Protein 4LRQ (pdb70)

Secondary structure (DSSP, 8-state):
-EEEEEESSSSSHHHHHHHHHHHHHHHTT---EEEEEESS-TTTTPPPPHHHHHHHHTTT---TT----B--HHHHHH-SEEEESSHHHHHHHHHHS-GGGGGGEEEGGGGS-SS-SSPPP-TTS-HHHHHHHHHHHHHHHHHHHHH-/-EEEEEEESSSSSHHHHHHHHHHHHHHHHT--EEEEEEESS-TTTTPPPPHHHHHHHHHTT---TT----B--THHHHH-SEEEESSHHHHHHHHHHS-GGGGGGEEEGGGGS--S-SSPPP-TTS-HHHHHHHHHHHHHHHHHHHHHH-/-EEEEEEESSSSSHHHHHHHHHHHHHHHTT--EEEEEEESS-TTTTPPPPHHHHHHHHTTT---TT----B--TTHHHH-SEEEESSHHHHHHHHHHS-GGGGGGEEEGGGGSS-S--S----TTS-HHHHHHHHHHHHHHHHHHHH--/-EEEEEEESSSSSHHHHHHHHHHHHHHHHT--EEEEEEESS-TTTTPPPPHHHHHHHHHTT---TT----B--TTHHHH-SEEEESSHHHHHHHHHHS-GGGGGGEEEGGGGS--S--S----TTS-HHHHHHHHHHHHHHHHHHHH-

Foldseek 3Di:
DEEEEEEAFQAAQRLLLQQLLVVVCVVVVPPYHYAYAHQDCPQPFAQHDPLLQVLSVVVPTDSPPGGYHHDDQVPLVPGQAYAYQDDVRQVSCCVSHDPVRNVRYDHLCVLAPDPDRHQDDCVVHDSVSSNSSNVSSNRSSVSVSVVD/DAEEEEEEAFQAAQRLLLQQLLVVVCVVVVPPYHYAYAHQDCPQAFAFHDPLLQVLSVVVPTDSPPRGYHHDDQVCLVPHQAYAYQDDVRLVSCCVRHDPVSNVRYDHLCVLAPDPDRHQDDCVVHDNVSSVSSNVSSNRSSVSVSVVVD/DFEEEEEEAWQAAQRLLLQQLLVVLCVVVVPDYHYYYAHQDCPQAFAFHDPLLQVLSVVVPTHRPPRGYHHDDQVVLVPGQAYAYQADVRLVSCCVSHDPVRNVRYDHLLVLAPDPDRHQDDCVVHDSVSSNSSNVSSNRSSNSVRVVD/DFEEEEEEAFQAAQRLLLQQLLVVLCVVVVPDYDYAYAHQDCPQAFAFHDPLLQVLSVVVPTHRPPGGYHHDDQVCLVPGQAYAYQADVRLVSCCVRHDPVSNVRYAHLLVLAPDPDRHQDDCPPHDNVSSNSSNVSSNRSSNSNSVD

InterPro domains:
  IPR017867 Protein-tyrosine phosphatase, low molecular weight [PR00719] (4-21)
  IPR017867 Protein-tyrosine phosphatase, low molecular weight [PR00719] (45-61)
  IPR017867 Protein-tyrosine phosphatase, low molecular weight [PR00719] (79-94)
  IPR017867 Protein-tyrosine phosphatase, low molecular weight [PR00719] (120-135)
  IPR023485 Phosphotyrosine protein phosphatase I [PF01451] (3-154)
  IPR023485 Phosphotyrosine protein phosphatase I [SM00226] (2-148)
  IPR036196 Phosphotyrosine protein phosphatase I superfamily [SSF52788] (1-149)
  IPR050438 Low Molecular Weight Phosphotyrosine Protein Phosphatase [PTHR11717] (2-152)

Nearest PDB structures (foldseek):
  4lrq-assembly2_D  TM=1.006E+00  e=2.539E-32  Vibrio cholerae O395
  5z3m-assembly1_A  TM=9.510E-01  e=6.651E-17  Vibrio cholerae O395
  4etm-assembly1_B  TM=9.421E-01  e=7.834E-16  Bacillus subtilis
  7cuy-assembly2_B  TM=9.510E-01  e=9.518E-16  Drosophila melanogaster
  4egs-assembly3_B  TM=9.360E-01  e=6.269E-13  Caldanaerobacter subterraneus subsp. tengcongensis MB4

CATH classification: 3.40.50.2300

Radius of gyration: 27.29 Å; Cα contacts (8 Å, |Δi|>4): 1206; chains: 4; bounding box: 51×80×67 Å

Structure (mmCIF, N/CA/C/O backbone):
data_4LRQ
#
_entry.id   4LRQ
#
_cell.length_a   87.470
_cell.length_b   87.470
_cell.length_c   73.850
_cell.angle_alpha   90.00
_cell.angle_beta   90.00
_cell.angle_gamma   120.00
#
_symmetry.space_group_name_H-M   'P 31'
#
loop_
_entity.id
_entity.type
_entity.pdbx_description
1 polymer 'Phosphotyrosine protein phosphatase'
2 non-polymer '3[N-MORPHOLINO]PROPANE SULFONIC ACID'
3 non-polymer 'SULFATE ION'
4 water water
#
loop_
_atom_site.group_PDB
_atom_site.id
_atom_site.type_symbol
_atom_site.label_atom_id
_atom_site.label_alt_id
_atom_site.label_comp_id
_atom_site.label_asym_id
_atom_site.label_entity_id
_atom_site.label_seq_id
_atom_site.pdbx_PDB_ins_code
_atom_site.Cartn_x
_atom_site.Cartn_y
_atom_site.Cartn_z
_atom_site.occupancy
_atom_site.B_iso_or_equiv
_atom_site.auth_seq_id
_atom_site.auth_comp_id
_atom_site.auth_asym_id
_atom_site.auth_atom_id
_atom_site.pdbx_PDB_model_num
ATOM 1 N N . GLN A 1 2 ? -17.084 -15.763 -33.600 1.00 12.36 2 GLN A N 1
ATOM 2 C CA . GLN A 1 2 ? -16.390 -16.922 -32.964 1.00 12.00 2 GLN A CA 1
ATOM 3 C C . GLN A 1 2 ? -16.541 -16.871 -31.449 1.00 8.44 2 GLN A C 1
ATOM 4 O O . GLN A 1 2 ? -16.552 -15.792 -30.854 1.00 8.26 2 GLN A O 1
ATOM 10 N N . LYS A 1 3 ? -16.667 -18.043 -30.835 0.84 5.51 3 LYS A N 1
ATOM 11 C CA . LYS A 1 3 ? -16.911 -18.133 -29.399 0.84 4.65 3 LYS A CA 1
ATOM 12 C C . LYS A 1 3 ? -16.000 -19.172 -28.758 0.84 4.69 3 LYS A C 1
ATOM 13 O O . LYS A 1 3 ? -15.824 -20.272 -29.284 0.84 4.27 3 LYS A O 1
ATOM 19 N N . VAL A 1 4 ? -15.420 -18.804 -27.620 1.00 5.29 4 VAL A N 1
ATOM 20 C CA . VAL A 1 4 ? -14.472 -19.653 -26.911 1.00 5.78 4 VAL A CA 1
ATOM 21 C C . VAL A 1 4 ? -14.967 -19.895 -25.489 1.00 5.32 4 VAL A C 1
ATOM 22 O O . VAL A 1 4 ? -15.291 -18.947 -24.776 1.00 5.59 4 VAL A O 1
ATOM 26 N N . LEU A 1 5 ? -15.023 -21.161 -25.081 1.00 4.55 5 LEU A N 1
ATOM 27 C CA . LEU A 1 5 ? -15.386 -21.523 -23.711 1.00 5.22 5 LEU A CA 1
ATOM 28 C C . LEU A 1 5 ? -14.201 -22.203 -23.039 1.00 5.37 5 LEU A C 1
ATOM 29 O O . LEU A 1 5 ? -13.646 -23.155 -23.583 1.00 5.60 5 LEU A O 1
ATOM 34 N N . VAL A 1 6 ? -13.817 -21.720 -21.860 1.00 5.16 6 VAL A N 1
ATOM 35 C CA . VAL A 1 6 ? -12.773 -22.376 -21.076 1.00 5.52 6 VAL A CA 1
ATOM 36 C C . VAL A 1 6 ? -13.418 -23.138 -19.918 1.00 6.18 6 VAL A C 1
ATOM 37 O O . VAL A 1 6 ? -14.301 -22.615 -19.237 1.00 6.03 6 VAL A O 1
ATOM 41 N N . VAL A 1 7 ? -12.974 -24.377 -19.713 1.00 5.71 7 VAL A N 1
ATOM 42 C CA . VAL A 1 7 ? -13.555 -25.265 -18.707 1.00 5.56 7 VAL A CA 1
ATOM 43 C C . VAL A 1 7 ? -12.501 -25.745 -17.717 1.00 5.57 7 VAL A C 1
ATOM 44 O O . VAL A 1 7 ? -11.487 -26.315 -18.112 1.00 5.83 7 VAL A O 1
ATOM 48 N N . CYS A 1 8 ? -12.744 -25.510 -16.433 1.00 5.18 8 CYS A N 1
ATOM 49 C CA . CYS A 1 8 ? -11.983 -26.176 -15.377 1.00 5.29 8 CYS A CA 1
ATOM 50 C C . CYS A 1 8 ? -12.969 -26.974 -14.520 1.00 5.08 8 CYS A C 1
ATOM 51 O O . CYS A 1 8 ? -14.069 -27.278 -14.982 1.00 5.02 8 CYS A O 1
ATOM 54 N N . MET A 1 9 ? -12.591 -27.345 -13.300 1.00 5.14 9 MET A N 1
ATOM 55 C CA . MET A 1 9 ? -13.471 -28.183 -12.489 1.00 6.34 9 MET A CA 1
ATOM 56 C C . MET A 1 9 ? -14.583 -27.359 -11.842 1.00 6.33 9 MET A C 1
ATOM 57 O O . MET A 1 9 ? -15.766 -27.610 -12.077 1.00 6.13 9 MET A O 1
ATOM 62 N N . GLY A 1 10 ? -14.195 -26.369 -11.044 1.00 5.50 10 GLY A N 1
ATOM 63 C CA . GLY A 1 10 ? -15.146 -25.606 -10.242 1.00 5.56 10 GLY A CA 1
ATOM 64 C C . GLY A 1 10 ? -15.594 -24.287 -10.845 1.00 5.79 10 GLY A C 1
ATOM 65 O O . GLY A 1 10 ? -16.561 -23.688 -10.373 1.00 6.18 10 GLY A O 1
ATOM 66 N N . ASN A 1 11 ? -14.895 -23.836 -11.886 1.00 5.27 11 ASN A N 1
ATOM 67 C CA . ASN A 1 11 ? -15.166 -22.541 -12.517 1.00 5.73 11 ASN A CA 1
ATOM 68 C C . ASN A 1 11 ? -15.059 -21.379 -11.522 1.00 5.95 11 ASN A C 1
ATOM 69 O O . ASN A 1 11 ? -15.836 -20.424 -11.581 1.00 5.58 11 ASN A O 1
ATOM 74 N N . ILE A 1 12 ? -14.097 -21.472 -10.605 1.00 6.07 12 ILE A N 1
ATOM 75 C CA . ILE A 1 12 ? -13.827 -20.377 -9.662 1.00 6.12 12 ILE A CA 1
ATOM 76 C C . ILE A 1 12 ? -12.374 -19.900 -9.653 1.00 6.05 12 ILE A C 1
ATOM 77 O O . ILE A 1 12 ? -12.114 -18.754 -9.290 1.00 6.38 12 ILE A O 1
ATOM 82 N N . CYS A 1 13 ? -11.432 -20.758 -10.042 1.00 6.22 13 CYS A N 1
ATOM 83 C CA . CYS A 1 13 ? -10.021 -20.366 -10.068 1.00 6.64 13 CYS A CA 1
ATOM 84 C C . CYS A 1 13 ? -9.435 -20.310 -11.473 1.00 5.12 13 CYS A C 1
ATOM 85 O O . CYS A 1 13 ? -9.025 -19.244 -11.937 1.00 4.68 13 CYS A O 1
ATOM 88 N N . ARG A 1 14 ? -9.386 -21.453 -12.147 1.00 4.05 14 ARG A N 1
ATOM 89 C CA . ARG A 1 14 ? -8.640 -21.551 -13.403 1.00 4.22 14 ARG A CA 1
ATOM 90 C C . ARG A 1 14 ? -9.373 -20.968 -14.618 1.00 4.45 14 ARG A C 1
ATOM 91 O O . ARG A 1 14 ? -8.855 -20.054 -15.263 1.00 4.80 14 ARG A O 1
ATOM 99 N N . SER A 1 15 ? -10.564 -21.472 -14.931 1.00 4.23 15 SER A N 1
ATOM 100 C CA . SER A 1 15 ? -11.276 -20.992 -16.125 1.00 4.74 15 SER A CA 1
ATOM 101 C C . SER A 1 15 ? -11.747 -19.527 -16.049 1.00 5.72 15 SER A C 1
ATOM 102 O O . SER A 1 15 ? -11.759 -18.847 -17.074 1.00 5.48 15 SER A O 1
ATOM 105 N N . PRO A 1 16 ? -12.125 -19.029 -14.851 1.00 5.64 16 PRO A N 1
ATOM 106 C CA . PRO A 1 16 ? -12.448 -17.595 -14.789 1.00 4.97 16 PRO A CA 1
ATOM 107 C C . PRO A 1 16 ? -11.250 -16.694 -15.085 1.00 5.60 16 PRO A C 1
ATOM 108 O O . PRO A 1 16 ? -11.409 -15.643 -15.706 1.00 4.96 16 PRO A O 1
ATOM 112 N N . THR A 1 17 ? -10.070 -17.110 -14.634 1.00 4.66 17 THR A N 1
ATOM 113 C CA . THR A 1 17 ? -8.837 -16.381 -14.905 1.00 4.05 17 THR A CA 1
ATOM 114 C C . THR A 1 17 ? -8.543 -16.403 -16.398 1.00 4.45 17 THR A C 1
ATOM 115 O O . THR A 1 17 ? -8.204 -15.375 -16.982 1.00 5.05 17 THR A O 1
ATOM 119 N N . ALA A 1 18 ? -8.673 -17.578 -17.007 1.00 4.52 18 ALA A N 1
ATOM 120 C CA . ALA A 1 18 ? -8.497 -17.717 -18.451 1.00 4.33 18 ALA A CA 1
ATOM 121 C C . ALA A 1 18 ? -9.465 -16.836 -19.238 1.00 4.75 18 ALA A C 1
ATOM 122 O O . ALA A 1 18 ? -9.074 -16.219 -20.229 1.00 5.14 18 ALA A O 1
ATOM 124 N N . GLU A 1 19 ? -10.721 -16.783 -18.794 1.00 5.08 19 GLU A N 1
ATOM 125 C CA . GLU A 1 19 ? -11.748 -15.977 -19.458 1.00 5.79 19 GLU A CA 1
ATOM 126 C C . GLU A 1 19 ? -11.444 -14.487 -19.344 1.00 6.11 19 GLU A C 1
ATOM 127 O O . GLU A 1 19 ? -11.612 -13.738 -20.307 1.00 6.54 19 GLU A O 1
ATOM 133 N N . ALA A 1 20 ? -11.015 -14.062 -18.159 1.00 5.85 20 ALA A N 1
ATOM 134 C CA . ALA A 1 20 ? -10.675 -12.661 -17.928 1.00 6.03 20 ALA A CA 1
ATOM 135 C C . ALA A 1 20 ? -9.508 -12.230 -18.814 1.00 4.77 20 ALA A C 1
ATOM 136 O O . ALA A 1 20 ? -9.555 -11.169 -19.439 1.00 5.09 20 ALA A O 1
ATOM 138 N N . VAL A 1 21 ? -8.471 -13.061 -18.875 1.00 4.81 21 VAL A N 1
ATOM 139 C CA . VAL A 1 21 ? -7.286 -12.754 -19.679 1.00 5.30 21 VAL A CA 1
ATOM 140 C C . VAL A 1 21 ? -7.606 -12.756 -21.175 1.00 5.97 21 VAL A C 1
ATOM 141 O O . VAL A 1 21 ? -7.166 -11.866 -21.905 1.00 6.66 21 VAL A O 1
ATOM 145 N N . LEU A 1 22 ? -8.366 -13.752 -21.627 1.00 5.75 22 LEU A N 1
ATOM 146 C CA . LEU A 1 22 ? -8.754 -13.832 -23.036 1.00 5.60 22 LEU A CA 1
ATOM 147 C C . LEU A 1 22 ? -9.597 -12.631 -23.447 1.00 6.38 22 LEU A C 1
ATOM 148 O O . LEU A 1 22 ? -9.395 -12.068 -24.523 1.00 6.53 22 LEU A O 1
ATOM 153 N N . ARG A 1 23 ? -10.533 -12.237 -22.587 1.00 6.26 23 ARG A N 1
ATOM 154 C CA . ARG A 1 23 ? -11.369 -11.071 -22.858 1.00 7.78 23 ARG A CA 1
ATOM 155 C C . ARG A 1 23 ? -10.518 -9.817 -23.013 1.00 8.48 23 ARG A C 1
ATOM 156 O O . ARG A 1 23 ? -10.652 -9.085 -23.993 1.00 8.79 23 ARG A O 1
ATOM 164 N N . ALA A 1 24 ? -9.641 -9.576 -22.045 1.00 8.06 24 ALA A N 1
ATOM 165 C CA . ALA A 1 24 ? -8.793 -8.384 -22.067 1.00 8.95 24 ALA A CA 1
ATOM 166 C C . ALA A 1 24 ? -7.837 -8.383 -23.260 1.00 8.46 24 ALA A C 1
ATOM 167 O O . ALA A 1 24 ? -7.688 -7.364 -23.937 1.00 8.80 24 ALA A O 1
ATOM 169 N N . LYS A 1 25 ? -7.195 -9.519 -23.518 1.00 7.25 25 LYS A N 1
ATOM 170 C CA . LYS A 1 25 ? -6.256 -9.615 -24.637 1.00 7.40 25 LYS A CA 1
ATOM 171 C C . LYS A 1 25 ? -6.963 -9.564 -25.994 1.00 7.80 25 LYS A C 1
ATOM 172 O O . LYS A 1 25 ? -6.432 -8.986 -26.940 1.00 8.36 25 LYS A O 1
ATOM 178 N N . ALA A 1 26 ? -8.156 -10.147 -26.088 1.00 7.56 26 ALA A N 1
ATOM 179 C CA . ALA A 1 26 ? -8.940 -10.060 -27.325 1.00 7.99 26 ALA A CA 1
ATOM 180 C C . ALA A 1 26 ? -9.244 -8.604 -27.666 1.00 9.19 26 ALA A C 1
ATOM 181 O O . ALA A 1 26 ? -9.155 -8.200 -28.826 1.00 9.78 26 ALA A O 1
ATOM 183 N N . ALA A 1 27 ? -9.603 -7.826 -26.649 1.00 8.75 27 ALA A N 1
ATOM 184 C CA . ALA A 1 27 ? -9.895 -6.402 -26.825 1.00 9.63 27 ALA A CA 1
ATOM 185 C C . ALA A 1 27 ? -8.663 -5.612 -27.268 1.00 9.34 27 ALA A C 1
ATOM 186 O O . ALA A 1 27 ? -8.748 -4.787 -28.178 1.00 10.00 27 ALA A O 1
ATOM 188 N N . GLN A 1 28 ? -7.528 -5.861 -26.619 1.00 9.12 28 GLN A N 1
ATOM 189 C CA . GLN A 1 28 ? -6.260 -5.221 -26.993 1.00 10.80 28 GLN A CA 1
ATOM 190 C C . GLN A 1 28 ? -5.852 -5.563 -28.425 1.00 10.31 28 GLN A C 1
ATOM 191 O O . GLN A 1 28 ? -5.457 -4.687 -29.198 1.00 10.29 28 GLN A O 1
ATOM 197 N N . LEU A 1 29 ? -5.942 -6.847 -28.759 1.00 10.77 29 LEU A N 1
ATOM 198 C CA . LEU A 1 29 ? -5.512 -7.353 -30.063 1.00 12.57 29 LEU A CA 1
ATOM 199 C C . LEU A 1 29 ? -6.586 -7.205 -31.144 1.00 13.69 29 LEU A C 1
ATOM 200 O O . LEU A 1 29 ? -6.365 -7.590 -32.294 1.00 14.15 29 LEU A O 1
ATOM 205 N N . LYS A 1 30 ? -7.742 -6.659 -30.767 1.00 14.15 30 LYS A N 1
ATOM 206 C CA . LYS A 1 30 ? -8.835 -6.387 -31.700 1.00 14.93 30 LYS A CA 1
ATOM 207 C C . LYS A 1 30 ? -9.336 -7.650 -32.397 1.00 16.75 30 LYS A C 1
ATOM 208 O O . LYS A 1 30 ? -9.602 -7.646 -33.600 1.00 17.12 30 LYS A O 1
ATOM 214 N N . VAL A 1 31 ? -9.465 -8.724 -31.624 1.00 17.33 31 VAL A N 1
ATOM 215 C CA . VAL A 1 31 ? -10.026 -9.977 -32.114 1.00 17.43 31 VAL A CA 1
ATOM 216 C C . VAL A 1 31 ? -11.473 -10.070 -31.654 1.00 16.43 31 VAL A C 1
ATOM 217 O O . VAL A 1 31 ? -11.745 -10.081 -30.453 1.00 15.85 31 VAL A O 1
ATOM 221 N N . ASP A 1 32 ? -12.398 -10.140 -32.606 1.00 18.79 32 ASP A N 1
ATOM 222 C CA . ASP A 1 32 ? -13.820 -10.201 -32.281 1.00 20.41 32 ASP A CA 1
ATOM 223 C C . ASP A 1 32 ? -14.229 -11.618 -31.903 1.00 17.92 32 ASP A C 1
ATOM 224 O O . ASP A 1 32 ? -14.625 -12.419 -32.751 1.00 19.08 32 ASP A O 1
ATOM 229 N N . VAL A 1 33 ? -14.118 -11.909 -30.612 1.00 14.59 33 VAL A N 1
ATOM 230 C CA . VAL A 1 33 ? -14.446 -13.217 -30.069 1.00 13.55 33 VAL A CA 1
ATOM 231 C C . VAL A 1 33 ? -15.228 -13.033 -28.772 1.00 12.78 33 VAL A C 1
ATOM 232 O O . VAL A 1 33 ? -14.976 -12.097 -28.011 1.00 13.32 33 VAL A O 1
ATOM 236 N N . GLU A 1 34 ? -16.194 -13.915 -28.546 1.00 11.15 34 GLU A N 1
ATOM 237 C CA . GLU A 1 34 ? -16.922 -13.968 -27.286 1.00 10.82 34 GLU A CA 1
ATOM 238 C C . GLU A 1 34 ? -16.256 -15.035 -26.426 1.00 9.65 34 GLU A C 1
ATOM 239 O O . GLU A 1 34 ? -15.961 -16.126 -26.911 1.00 9.51 34 GLU A O 1
ATOM 245 N N . VAL A 1 35 ? -16.005 -14.716 -25.160 1.00 7.95 35 VAL A N 1
ATOM 246 C CA . VAL A 1 35 ? -15.385 -15.672 -24.240 1.00 7.09 35 VAL A CA 1
ATOM 247 C C . VAL A 1 35 ? -16.299 -15.922 -23.044 1.00 4.48 35 VAL A C 1
ATOM 248 O O . VAL A 1 35 ? -17.064 -15.050 -22.636 1.00 5.36 35 VAL A O 1
ATOM 252 N N . ASP A 1 36 ? -16.221 -17.132 -22.504 1.00 4.98 36 ASP A N 1
ATOM 253 C CA . ASP A 1 36 ? -17.055 -17.552 -21.389 1.00 5.41 36 ASP A CA 1
ATOM 254 C C . ASP A 1 36 ? -16.310 -18.672 -20.676 1.00 5.52 36 ASP A C 1
ATOM 255 O O . ASP A 1 36 ? -15.304 -19.170 -21.188 1.00 5.79 36 ASP A O 1
ATOM 260 N N . SER A 1 37 ? -16.782 -19.066 -19.502 1.00 6.37 37 SER A N 1
ATOM 261 C CA . SER A 1 37 ? -16.192 -20.201 -18.811 1.00 7.31 37 SER A CA 1
ATOM 262 C C . SER A 1 37 ? -17.249 -21.014 -18.088 1.00 7.10 37 SER A C 1
ATOM 263 O O . SER A 1 37 ? -18.344 -20.529 -17.815 1.00 6.98 37 SER A O 1
ATOM 266 N N . ALA A 1 38 ? -16.914 -22.265 -17.804 1.00 6.37 38 ALA A N 1
ATOM 267 C CA . ALA A 1 38 ? -17.788 -23.142 -17.039 1.00 7.17 38 ALA A CA 1
ATOM 268 C C . ALA A 1 38 ? -16.966 -24.194 -16.313 1.00 7.26 38 ALA A C 1
ATOM 269 O O . ALA A 1 38 ? -15.778 -24.367 -16.584 1.00 7.27 38 ALA A O 1
ATOM 271 N N . GLY A 1 39 ? -17.606 -24.876 -15.371 1.00 6.58 39 GLY A N 1
ATOM 272 C CA . GLY A 1 39 ? -16.975 -25.969 -14.642 1.00 5.74 39 GLY A CA 1
ATOM 273 C C . GLY A 1 39 ? -17.617 -27.295 -14.993 1.00 5.13 39 GLY A C 1
ATOM 274 O O . GLY A 1 39 ? -18.712 -27.333 -15.557 1.00 5.28 39 GLY A O 1
ATOM 275 N N . THR A 1 40 ? -16.935 -28.388 -14.672 1.00 5.26 40 THR A N 1
ATOM 276 C CA . THR A 1 40 ? -17.498 -29.719 -14.885 1.00 6.02 40 THR A CA 1
ATOM 277 C C . THR A 1 40 ? -18.447 -30.099 -13.748 1.00 7.61 40 THR A C 1
ATOM 278 O O . THR A 1 40 ? -19.271 -31.000 -13.901 1.00 7.92 40 THR A O 1
ATOM 282 N N . ILE A 1 41 ? -18.324 -29.412 -12.613 1.00 7.38 41 ILE A N 1
ATOM 283 C CA . ILE A 1 41 ? -19.225 -29.605 -11.476 1.00 8.58 41 ILE A CA 1
ATOM 284 C C . ILE A 1 41 ? -19.918 -28.285 -11.153 1.00 10.18 41 ILE A C 1
ATOM 285 O O . ILE A 1 41 ? -19.458 -27.217 -11.560 1.00 10.25 41 ILE A O 1
ATOM 290 N N . GLY A 1 42 ? -21.022 -28.371 -10.420 1.00 11.50 42 GLY A N 1
ATOM 291 C CA . GLY A 1 42 ? -21.799 -27.193 -10.041 1.00 11.85 42 GLY A CA 1
ATOM 292 C C . GLY A 1 42 ? -21.727 -26.884 -8.558 1.00 10.52 42 GLY A C 1
ATOM 293 O O . GLY A 1 42 ? -22.578 -26.168 -8.032 1.00 9.09 42 GLY A O 1
ATOM 294 N N . TYR A 1 43 ? -20.710 -27.414 -7.883 1.00 9.68 43 TYR A N 1
ATOM 295 C CA . TYR A 1 43 ? -20.523 -27.183 -6.449 1.00 9.92 43 TYR A CA 1
ATOM 296 C C . TYR A 1 43 ? -20.510 -25.690 -6.115 1.00 10.09 43 TYR A C 1
ATOM 297 O O . TYR A 1 43 ? -21.093 -25.264 -5.115 1.00 10.11 43 TYR A O 1
ATOM 306 N N . HIS A 1 44 ? -19.846 -24.910 -6.966 1.00 10.86 44 HIS A N 1
ATOM 307 C CA . HIS A 1 44 ? -19.685 -23.469 -6.760 1.00 12.23 44 HIS A CA 1
ATOM 308 C C . HIS A 1 44 ? -20.742 -22.635 -7.487 1.00 12.73 44 HIS A C 1
ATOM 309 O O . HIS A 1 44 ? -20.687 -21.408 -7.455 1.00 13.36 44 HIS A O 1
ATOM 316 N N . GLN A 1 45 ? -21.690 -23.300 -8.142 1.00 13.07 45 GLN A N 1
ATOM 317 C CA . GLN A 1 45 ? -22.742 -22.639 -8.922 1.00 16.25 45 GLN A CA 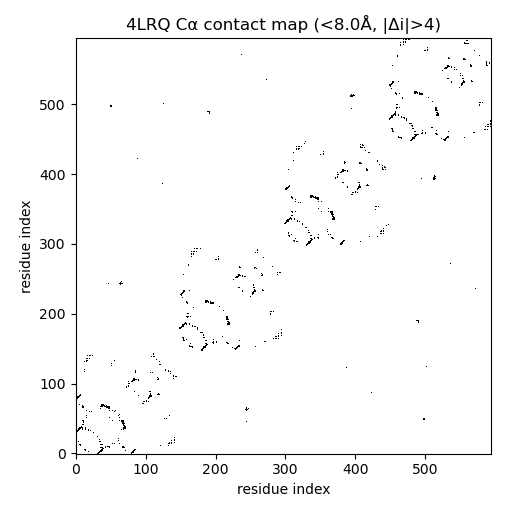1
ATOM 318 C C . GLN A 1 45 ? -23.188 -21.295 -8.338 1.00 14.70 45 GLN A C 1
ATOM 319 O O . GLN A 1 45 ? -23.673 -21.231 -7.209 1.00 15.05 45 GLN A O 1
ATOM 325 N N . GLY A 1 46 ? -23.017 -20.229 -9.116 1.00 14.27 46 GLY A N 1
ATOM 326 C CA . GLY A 1 46 ? -23.488 -18.900 -8.730 1.00 14.40 46 GLY A CA 1
ATOM 327 C C . GLY A 1 46 ? -22.468 -18.055 -7.989 1.00 15.96 46 GLY A C 1
ATOM 328 O O . GLY A 1 46 ? -22.699 -16.867 -7.755 1.00 16.86 46 GLY A O 1
ATOM 329 N N . ASN A 1 47 ? -21.339 -18.656 -7.619 1.00 15.09 47 ASN A N 1
ATOM 330 C CA . ASN A 1 47 ? -20.303 -17.941 -6.879 1.00 16.51 47 ASN A CA 1
ATOM 331 C C . ASN A 1 47 ? -19.450 -17.055 -7.781 1.00 15.37 47 ASN A C 1
ATOM 332 O O . ASN A 1 47 ? -19.211 -17.394 -8.941 1.00 14.64 47 ASN A O 1
ATOM 337 N N . PRO A 1 48 ? -18.978 -15.916 -7.244 1.00 15.78 48 PRO A N 1
ATOM 338 C CA . PRO A 1 48 ? -17.971 -15.124 -7.942 1.00 15.16 48 PRO A CA 1
ATOM 339 C C . PRO A 1 48 ? -16.646 -15.877 -7.951 1.00 12.06 48 PRO A C 1
ATOM 340 O O . PRO A 1 48 ? -16.493 -16.845 -7.203 1.00 11.48 48 PRO A O 1
ATOM 344 N N . PRO A 1 49 ? -15.690 -15.447 -8.788 1.00 8.76 49 PRO A N 1
ATOM 345 C CA . PRO A 1 49 ? -14.405 -16.137 -8.788 1.00 8.38 49 PRO A CA 1
ATOM 346 C C . PRO A 1 49 ? -13.729 -16.096 -7.422 1.00 8.17 49 PRO A C 1
ATOM 347 O O . PRO A 1 49 ? -13.982 -15.186 -6.626 1.00 8.48 49 PRO A O 1
ATOM 351 N N . ASP A 1 50 ? -12.885 -17.087 -7.155 1.00 7.89 50 ASP A N 1
ATOM 352 C CA . ASP A 1 50 ? -12.120 -17.133 -5.915 1.00 7.71 50 ASP A CA 1
ATOM 353 C C . ASP A 1 50 ? -11.464 -15.773 -5.673 1.00 6.87 50 ASP A C 1
ATOM 354 O O . ASP A 1 50 ? -10.881 -15.191 -6.587 1.00 6.75 50 ASP A O 1
ATOM 359 N N . ALA A 1 51 ? -11.569 -15.273 -4.445 1.00 6.05 51 ALA A N 1
ATOM 360 C CA . ALA A 1 51 ? -11.061 -13.939 -4.108 1.00 5.70 51 ALA A CA 1
ATOM 361 C C . ALA A 1 51 ? -9.547 -13.800 -4.299 1.00 4.93 51 ALA A C 1
ATOM 362 O O . ALA A 1 51 ? -9.059 -12.711 -4.598 1.00 5.23 51 ALA A O 1
ATOM 364 N N . ARG A 1 52 ? -8.808 -14.892 -4.124 1.00 5.17 52 ARG A N 1
ATOM 365 C CA . ARG A 1 52 ? -7.364 -14.871 -4.356 1.00 6.00 52 ARG A CA 1
ATOM 366 C C . ARG A 1 52 ? -7.082 -14.818 -5.852 1.00 7.31 52 ARG A C 1
ATOM 367 O O . ARG A 1 52 ? -6.225 -14.058 -6.300 1.00 7.47 52 ARG A O 1
ATOM 375 N N . SER A 1 53 ? -7.808 -15.631 -6.618 1.00 6.78 53 SER A N 1
ATOM 376 C CA . SER A 1 53 ? -7.707 -15.608 -8.078 1.00 7.26 53 SER A CA 1
ATOM 377 C C . SER A 1 53 ? -8.044 -14.224 -8.628 1.00 7.38 53 SER A C 1
ATOM 378 O O . SER A 1 53 ? -7.342 -13.701 -9.496 1.00 7.69 53 SER A O 1
ATOM 381 N N . LYS A 1 54 ? -9.119 -13.635 -8.114 1.00 6.89 54 LYS A N 1
ATOM 382 C CA . LYS A 1 54 ? -9.543 -12.307 -8.549 1.00 7.03 54 LYS A CA 1
ATOM 383 C C . LYS A 1 54 ? -8.503 -11.241 -8.191 1.00 8.11 54 LYS A C 1
ATOM 384 O O . LYS A 1 54 ? -8.158 -10.410 -9.028 1.00 8.75 54 LYS A O 1
ATOM 390 N N . ALA A 1 55 ? -7.996 -11.275 -6.962 1.00 8.43 55 ALA A N 1
ATOM 391 C CA . ALA A 1 55 ? -6.997 -10.297 -6.524 1.00 9.06 55 ALA A CA 1
ATOM 392 C C . ALA A 1 55 ? -5.716 -10.408 -7.345 1.00 10.07 55 ALA A C 1
ATOM 393 O O . ALA A 1 55 ? -5.154 -9.399 -7.767 1.00 10.10 55 ALA A O 1
ATOM 395 N N . ALA A 1 56 ? -5.266 -11.638 -7.576 1.00 10.91 56 ALA A N 1
ATOM 396 C CA . ALA A 1 56 ? -4.022 -11.874 -8.312 1.00 9.64 56 ALA A CA 1
ATOM 397 C C . ALA A 1 56 ? -4.116 -11.409 -9.765 1.00 9.20 56 ALA A C 1
ATOM 398 O O . ALA A 1 56 ? -3.151 -10.880 -10.316 1.00 8.27 56 ALA A O 1
ATOM 400 N N . GLY A 1 57 ? -5.277 -11.607 -10.379 1.00 8.76 57 GLY A N 1
ATOM 401 C CA . GLY A 1 57 ? -5.499 -11.168 -11.752 1.00 7.41 57 GLY A CA 1
ATOM 402 C C . GLY A 1 57 ? -5.626 -9.659 -11.862 1.00 7.19 57 GLY A C 1
ATOM 403 O O . GLY A 1 57 ? -5.070 -9.051 -12.779 1.00 7.20 57 GLY A O 1
ATOM 404 N N . GLU A 1 58 ? -6.353 -9.051 -10.925 1.00 6.87 58 GLU A N 1
ATOM 405 C CA . GLU A 1 58 ? -6.525 -7.597 -10.907 1.00 8.00 58 GLU A CA 1
ATOM 406 C C . GLU A 1 58 ? -5.187 -6.889 -10.720 1.00 10.01 58 GLU A C 1
ATOM 407 O O . GLU A 1 58 ? -5.014 -5.750 -11.156 1.00 10.78 58 GLU A O 1
ATOM 413 N N . LYS A 1 59 ? -4.246 -7.574 -10.074 1.00 11.56 59 LYS A N 1
ATOM 414 C CA . LYS A 1 59 ? -2.879 -7.078 -9.914 1.00 14.88 59 LYS A CA 1
ATOM 415 C C . LYS A 1 59 ? -2.199 -6.827 -11.263 1.00 15.91 59 LYS A C 1
ATOM 416 O O . LYS A 1 59 ? -1.327 -5.961 -11.375 1.00 15.64 59 LYS A O 1
ATOM 422 N N . ARG A 1 60 ? -2.600 -7.591 -12.278 1.00 14.13 60 ARG A N 1
ATOM 423 C CA . ARG A 1 60 ? -2.030 -7.478 -13.621 1.00 12.08 60 ARG A CA 1
ATOM 424 C C . ARG A 1 60 ? -2.965 -6.740 -14.586 1.00 12.92 60 ARG A C 1
ATOM 425 O O . ARG A 1 60 ? -2.711 -6.692 -15.791 1.00 12.81 60 ARG A O 1
ATOM 433 N N . GLY A 1 61 ? -4.043 -6.170 -14.050 1.00 12.22 61 GLY A N 1
ATOM 434 C CA . GLY A 1 61 ? -4.955 -5.327 -14.823 1.00 12.15 61 GLY A CA 1
ATOM 435 C C . GLY A 1 61 ? -6.203 -6.000 -15.373 1.00 10.42 61 GLY A C 1
ATOM 436 O O . GLY A 1 61 ? -6.966 -5.372 -16.108 1.00 11.46 61 GLY A O 1
ATOM 437 N N . TYR A 1 62 ? -6.429 -7.261 -15.014 1.00 7.98 62 TYR A N 1
ATOM 438 C CA . TYR A 1 62 ? -7.541 -8.026 -15.582 1.00 6.92 62 TYR A CA 1
ATOM 439 C C . TYR A 1 62 ? -8.826 -7.881 -14.774 1.00 7.88 62 TYR A C 1
ATOM 440 O O . TYR A 1 62 ? -8.806 -7.945 -13.545 1.00 8.35 62 TYR A O 1
ATOM 449 N N . SER A 1 63 ? -9.939 -7.691 -15.480 1.00 8.03 63 SER A N 1
ATOM 450 C CA . SER A 1 63 ? -11.252 -7.552 -14.853 1.00 8.68 63 SER A CA 1
ATOM 451 C C . SER A 1 63 ? -11.983 -8.891 -14.822 1.00 10.14 63 SER A C 1
ATOM 452 O O . SER A 1 63 ? -12.015 -9.609 -15.820 1.00 10.03 63 SER A O 1
ATOM 455 N N . PHE A 1 64 ? -12.571 -9.213 -13.67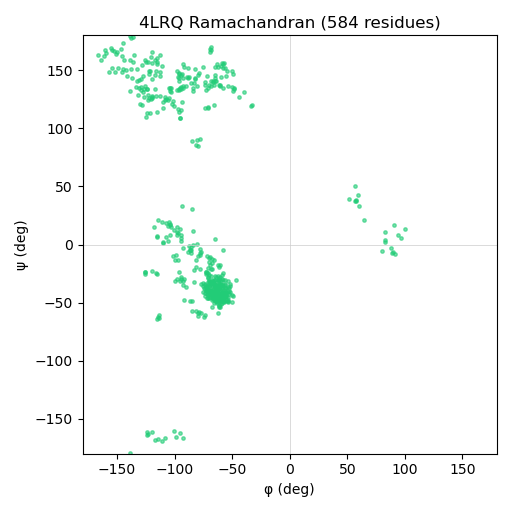3 1.00 10.39 64 PHE A N 1
ATOM 456 C CA . PHE A 1 64 ? -13.367 -10.433 -13.510 1.00 8.51 64 PHE A CA 1
ATOM 457 C C . PHE A 1 64 ? -14.859 -10.117 -13.459 1.00 7.53 64 PHE A C 1
ATOM 458 O O . PHE A 1 64 ? -15.668 -10.954 -13.055 1.00 7.48 64 PHE A O 1
ATOM 466 N N . SER A 1 65 ? -15.216 -8.908 -13.881 1.00 8.21 65 SER A N 1
ATOM 467 C CA . SER A 1 65 ? -16.608 -8.494 -13.929 1.00 10.36 65 SER A CA 1
ATOM 468 C C . SER A 1 65 ? -17.391 -9.403 -14.871 1.00 8.49 65 SER A C 1
ATOM 469 O O . SER A 1 65 ? -16.912 -9.751 -15.950 1.00 8.77 65 SER A O 1
ATOM 472 N N . GLY A 1 66 ? -18.587 -9.797 -14.449 1.00 9.17 66 GLY A N 1
ATOM 473 C CA . GLY A 1 66 ? -19.467 -10.608 -15.284 1.00 10.63 66 GLY A CA 1
ATOM 474 C C . GLY A 1 66 ? -19.178 -12.097 -15.258 1.00 11.67 66 GLY A C 1
ATOM 475 O O . GLY A 1 66 ? -19.727 -12.845 -16.068 1.00 11.14 66 GLY A O 1
ATOM 476 N N . ILE A 1 67 ? -18.329 -12.533 -14.330 1.00 11.64 67 ILE A N 1
ATOM 477 C CA . ILE A 1 67 ? -17.998 -13.951 -14.196 1.00 11.57 67 ILE A CA 1
ATOM 478 C C . ILE A 1 67 ? -18.595 -14.530 -12.916 1.00 11.92 67 ILE A C 1
ATOM 479 O O . ILE A 1 67 ? -18.259 -14.096 -11.816 1.00 11.47 67 ILE A O 1
ATOM 484 N N . LYS A 1 68 ? -19.490 -15.501 -13.078 1.00 12.41 68 LYS A N 1
ATOM 485 C CA . LYS A 1 68 ? -20.029 -16.270 -11.958 1.00 14.64 68 LYS A CA 1
ATOM 486 C C . LYS A 1 68 ? -19.984 -17.753 -12.297 1.00 14.40 68 LYS A C 1
ATOM 487 O O . LYS A 1 68 ? -20.251 -18.143 -13.434 1.00 15.22 68 LYS A O 1
ATOM 493 N N . ALA A 1 69 ? -19.653 -18.576 -11.306 1.00 11.88 69 ALA A N 1
ATOM 494 C CA . ALA A 1 69 ? -19.480 -20.008 -11.529 1.00 10.20 69 ALA A CA 1
ATOM 495 C C . ALA A 1 69 ? -20.760 -20.656 -12.044 1.00 11.03 69 ALA A C 1
ATOM 496 O O . ALA A 1 69 ? -21.855 -20.372 -11.555 1.00 10.87 69 ALA A O 1
ATOM 498 N N . ARG A 1 70 ? -20.609 -21.517 -13.045 1.00 11.60 70 ARG A N 1
ATOM 499 C CA . ARG A 1 70 ? -21.719 -22.304 -13.565 1.00 11.33 70 ARG A CA 1
ATOM 500 C C . ARG A 1 70 ? -21.198 -23.629 -14.092 1.00 10.56 70 ARG A C 1
ATOM 501 O O . ARG A 1 70 ? -20.045 -23.727 -14.516 1.00 10.42 70 ARG A O 1
ATOM 509 N N . LYS A 1 71 ? -22.052 -24.646 -14.065 1.00 9.38 71 LYS A N 1
ATOM 510 C CA . LYS A 1 71 ? -21.702 -25.937 -14.633 1.00 9.25 71 LYS A CA 1
ATOM 511 C C . LYS A 1 71 ? -21.924 -25.912 -16.139 1.00 9.68 71 LYS A C 1
ATOM 512 O O . LYS A 1 71 ? -22.787 -25.187 -16.635 1.00 11.23 71 LYS A O 1
ATOM 518 N N . ILE A 1 72 ? -21.141 -26.708 -16.860 1.00 10.67 72 ILE A N 1
ATOM 519 C CA . ILE A 1 72 ? -21.289 -26.825 -18.305 1.00 12.76 72 ILE A CA 1
ATOM 520 C C . ILE A 1 72 ? -22.640 -27.451 -18.672 1.00 12.15 72 ILE A C 1
ATOM 521 O O . ILE A 1 72 ? -23.160 -28.306 -17.950 1.00 11.36 72 ILE A O 1
ATOM 526 N N . ARG A 1 73 ? -23.197 -27.005 -19.794 1.00 13.16 73 ARG A N 1
ATOM 527 C CA . ARG A 1 73 ? -24.491 -27.472 -20.281 1.00 15.96 73 ARG A CA 1
ATOM 528 C C . ARG A 1 73 ? -24.303 -28.211 -21.599 1.00 16.42 73 ARG A C 1
ATOM 529 O O . ARG A 1 73 ? -23.312 -27.996 -22.296 1.00 16.18 73 ARG A O 1
ATOM 537 N N . ASP A 1 74 ? -25.252 -29.079 -21.942 1.00 16.10 74 ASP A N 1
ATOM 538 C CA . ASP A 1 74 ? -25.233 -29.760 -23.242 1.00 15.23 74 ASP A CA 1
ATOM 539 C C . ASP A 1 74 ? -25.189 -28.739 -24.374 1.00 14.52 74 ASP A C 1
ATOM 540 O O . ASP A 1 74 ? -24.556 -28.959 -25.404 1.00 13.88 74 ASP A O 1
ATOM 545 N N . GLU A 1 75 ? -25.858 -27.613 -24.156 1.00 15.95 75 GLU A N 1
ATOM 546 C CA . GLU A 1 75 ? -25.969 -26.557 -25.155 1.00 18.12 75 GLU A CA 1
ATOM 547 C C . GLU A 1 75 ? -24.631 -25.855 -25.434 1.00 15.84 75 GLU A C 1
ATOM 548 O O . GLU A 1 75 ? -24.498 -25.148 -26.433 1.00 15.42 75 GLU A O 1
ATOM 554 N N . ASP A 1 76 ? -23.650 -26.039 -24.553 1.00 13.75 76 ASP A N 1
ATOM 555 C CA . ASP A 1 76 ? -22.329 -25.426 -24.727 1.00 11.58 76 ASP A CA 1
ATOM 556 C C . ASP A 1 76 ? -21.547 -26.026 -25.888 1.00 10.08 76 ASP A C 1
ATOM 557 O O . ASP A 1 76 ? -20.795 -25.328 -26.568 1.00 8.11 76 ASP A O 1
ATOM 562 N N . PHE A 1 77 ? -21.722 -27.323 -26.104 1.00 9.98 77 PHE A N 1
ATOM 563 C CA . PHE A 1 77 ? -20.961 -28.038 -27.125 1.00 11.36 77 PHE A CA 1
ATOM 564 C C . PHE A 1 77 ? -21.393 -27.652 -28.534 1.00 11.98 77 PHE A C 1
ATOM 565 O O . PHE A 1 77 ? -20.611 -27.766 -29.479 1.00 11.57 77 PHE A O 1
ATOM 573 N N . VAL A 1 78 ? -22.633 -27.188 -28.663 1.00 13.21 78 VAL A N 1
ATOM 574 C CA . VAL A 1 78 ? -23.147 -26.697 -29.942 1.00 15.79 78 VAL A CA 1
ATOM 575 C C . VAL A 1 78 ? -22.880 -25.198 -30.110 1.00 13.63 78 VAL A C 1
ATOM 576 O O . VAL A 1 78 ? -22.577 -24.744 -31.215 1.00 13.37 78 VAL A O 1
ATOM 580 N N . LYS A 1 79 ? -22.977 -24.439 -29.020 1.00 12.99 79 LYS A N 1
ATOM 581 C CA . LYS A 1 79 ? -22.859 -22.974 -29.080 1.00 13.97 79 LYS A CA 1
ATOM 582 C C . LYS A 1 79 ? -21.442 -22.473 -29.372 1.00 10.24 79 LYS A C 1
ATOM 583 O O . LYS A 1 79 ? -21.266 -21.537 -30.153 1.00 10.22 79 LYS A O 1
ATOM 589 N N . PHE A 1 80 ? -20.442 -23.079 -28.740 1.00 10.54 80 PHE A N 1
ATOM 590 C CA . PHE A 1 80 ? -19.068 -22.579 -28.841 1.00 10.35 80 PHE A CA 1
ATOM 591 C C . PHE A 1 80 ? -18.288 -23.232 -29.975 1.00 9.28 80 PHE A C 1
ATOM 592 O O . PHE A 1 80 ? -18.586 -24.355 -30.378 1.00 9.31 80 PHE A O 1
ATOM 600 N N . ASP A 1 81 ? -17.301 -22.505 -30.494 1.00 9.39 81 ASP A N 1
ATOM 601 C CA . ASP A 1 81 ? -16.438 -23.001 -31.568 1.00 9.63 81 ASP A CA 1
ATOM 602 C C . ASP A 1 81 ? -15.183 -23.668 -31.007 1.00 8.76 81 ASP A C 1
ATOM 603 O O . ASP A 1 81 ? -14.683 -24.639 -31.577 1.00 8.47 81 ASP A O 1
ATOM 608 N N . TRP A 1 82 ? -14.677 -23.130 -29.899 1.00 7.51 82 TRP A N 1
ATOM 609 C CA . TRP A 1 82 ? -13.556 -23.721 -29.174 1.00 6.61 82 TRP A CA 1
ATOM 610 C C . TRP A 1 82 ? -13.965 -23.971 -27.731 1.00 5.85 82 TRP A C 1
ATOM 611 O O . TRP A 1 82 ? -14.554 -23.098 -27.092 1.00 5.62 82 TRP A O 1
ATOM 622 N N . ILE A 1 83 ? -13.649 -25.160 -27.228 1.00 6.14 83 ILE A N 1
ATOM 623 C CA . ILE A 1 83 ? -13.816 -25.477 -25.812 1.00 6.27 83 ILE A CA 1
ATOM 624 C C . ILE A 1 83 ? -12.469 -25.946 -25.271 1.00 6.69 83 ILE A C 1
ATOM 625 O O . ILE A 1 83 ? -11.965 -26.999 -25.665 1.00 6.71 83 ILE A O 1
ATOM 630 N N . LEU A 1 84 ? -11.892 -25.150 -24.373 1.00 6.56 84 LEU A N 1
ATOM 631 C CA . LEU A 1 84 ? -10.538 -25.382 -23.875 1.00 6.95 84 LEU A CA 1
ATOM 632 C C . LEU A 1 84 ? -10.550 -25.835 -22.419 1.00 6.95 84 LEU A C 1
ATOM 633 O O . LEU A 1 84 ? -11.070 -25.135 -21.550 1.00 6.74 84 LEU A O 1
ATOM 638 N N . ALA A 1 85 ? -9.964 -27.001 -22.161 1.00 6.02 85 ALA A N 1
ATOM 639 C CA . ALA A 1 85 ? -9.936 -27.584 -20.818 1.00 4.54 85 ALA A CA 1
ATOM 640 C C . ALA A 1 85 ? -8.673 -27.189 -20.055 1.00 3.97 85 ALA A C 1
ATOM 641 O O . ALA A 1 85 ? -7.593 -27.106 -20.638 1.00 3.93 85 ALA A O 1
ATOM 643 N N . ALA A 1 86 ? -8.802 -26.963 -18.750 1.00 3.99 86 ALA A N 1
ATOM 644 C CA . ALA A 1 86 ? -7.641 -26.603 -17.935 1.00 3.41 86 ALA A CA 1
ATOM 645 C C . ALA A 1 86 ? -6.693 -27.788 -17.774 1.00 2.95 86 ALA A C 1
ATOM 646 O O . ALA A 1 86 ? -5.479 -27.636 -17.925 1.00 3.09 86 ALA A O 1
ATOM 648 N N . ASP A 1 87 ? -7.244 -28.962 -17.472 1.00 3.53 87 ASP A N 1
ATOM 649 C CA . ASP A 1 87 ? -6.423 -30.166 -17.312 1.00 4.49 87 ASP A CA 1
ATOM 650 C C . ASP A 1 87 ? -7.066 -31.402 -17.948 1.00 5.34 87 ASP A C 1
ATOM 651 O O . ASP A 1 87 ? -8.145 -31.319 -18.537 1.00 5.68 87 ASP A O 1
ATOM 656 N N . GLN A 1 88 ? -6.389 -32.543 -17.836 1.00 5.12 88 GLN A N 1
ATOM 657 C CA . GLN A 1 88 ? -6.818 -33.769 -18.513 1.00 4.99 88 GLN A CA 1
ATOM 658 C C . GLN A 1 88 ? -8.080 -34.401 -17.932 1.00 5.48 88 GLN A C 1
ATOM 659 O O . GLN A 1 88 ? -8.810 -35.083 -18.649 1.00 6.65 88 GLN A O 1
ATOM 665 N N . GLU A 1 89 ? -8.327 -34.196 -16.643 1.00 5.58 89 GLU A N 1
ATOM 666 C CA . GLU A 1 89 ? -9.576 -34.659 -16.038 1.00 5.99 89 GLU A CA 1
ATOM 667 C C . GLU A 1 89 ? -10.751 -33.841 -16.571 1.00 4.71 89 GLU A C 1
ATOM 668 O O . GLU A 1 89 ? -11.811 -34.393 -16.874 1.00 4.95 89 GLU A O 1
ATOM 674 N N . ASN A 1 90 ? -10.548 -32.532 -16.712 1.00 4.38 90 ASN A N 1
ATOM 675 C CA . ASN A 1 90 ? -11.549 -31.667 -17.339 1.00 4.60 90 ASN A CA 1
ATOM 676 C C . ASN A 1 90 ? -11.852 -32.148 -18.753 1.00 4.76 90 ASN A C 1
ATOM 677 O O . ASN A 1 90 ? -13.014 -32.281 -19.138 1.00 5.07 90 ASN A O 1
ATOM 682 N N . LEU A 1 91 ? -10.797 -32.413 -19.517 1.00 4.95 91 LEU A N 1
ATOM 683 C CA . LEU A 1 91 ? -10.943 -32.836 -20.905 1.00 5.33 91 LEU A CA 1
ATOM 684 C C . LEU A 1 91 ? -11.661 -34.182 -21.012 1.00 5.92 91 LEU A C 1
ATOM 685 O O . LEU A 1 91 ? -12.465 -34.387 -21.922 1.00 5.85 91 LEU A O 1
ATOM 690 N N . ALA A 1 92 ? -11.376 -35.090 -20.083 1.00 6.68 92 ALA A N 1
ATOM 691 C CA . ALA A 1 92 ? -12.074 -36.374 -20.037 1.00 6.53 92 ALA A CA 1
ATOM 692 C C . ALA A 1 92 ? -13.576 -36.179 -19.821 1.00 6.16 92 ALA A C 1
ATOM 693 O O . ALA A 1 92 ? -14.387 -36.829 -20.478 1.00 6.56 92 ALA A O 1
ATOM 695 N N . GLU A 1 93 ? -13.943 -35.283 -18.907 1.00 5.28 93 GLU A N 1
ATOM 696 C CA . GLU A 1 93 ? -15.359 -35.006 -18.644 1.00 6.05 93 GLU A CA 1
ATOM 697 C C . GLU A 1 93 ? -16.050 -34.442 -19.881 1.00 7.22 93 GLU A C 1
ATOM 698 O O . GLU A 1 93 ? -17.168 -34.839 -20.212 1.00 7.29 93 GLU A O 1
ATOM 704 N N . LEU A 1 94 ? -15.373 -33.518 -20.553 1.00 7.02 94 LEU A N 1
ATOM 705 C CA . LEU A 1 94 ? -15.878 -32.924 -21.787 1.00 7.42 94 LEU A CA 1
ATOM 706 C C . LEU A 1 94 ? -16.028 -33.968 -22.886 1.00 7.60 94 LEU A C 1
ATOM 707 O O . LEU A 1 94 ? -17.062 -34.028 -23.552 1.00 7.87 94 LEU A O 1
ATOM 712 N N . LYS A 1 95 ? -15.002 -34.795 -23.066 1.00 6.90 95 LYS A N 1
ATOM 713 C CA . LYS A 1 95 ? -15.049 -35.850 -24.079 1.00 8.15 95 LYS A CA 1
ATOM 714 C C . LYS A 1 95 ? -16.217 -36.810 -23.862 1.00 8.25 95 LYS A C 1
ATOM 715 O O . LYS A 1 95 ? -16.802 -37.305 -24.827 1.00 8.01 95 LYS A O 1
ATOM 721 N N . ALA A 1 96 ? -16.557 -37.062 -22.601 1.00 8.82 96 ALA A N 1
ATOM 722 C CA . ALA A 1 96 ? -17.667 -37.955 -22.267 1.00 10.17 96 ALA A CA 1
ATOM 723 C C . ALA A 1 96 ? -19.043 -37.336 -22.544 1.00 11.83 96 ALA A C 1
ATOM 724 O O . ALA A 1 96 ? -19.975 -38.044 -22.931 1.00 12.45 96 ALA A O 1
ATOM 726 N N . ARG A 1 97 ? -19.166 -36.024 -22.355 1.00 11.46 97 ARG A N 1
ATOM 727 C CA . ARG A 1 97 ? -20.464 -35.344 -22.461 1.00 12.07 97 ARG A CA 1
ATOM 728 C C . ARG A 1 97 ? -20.732 -34.745 -23.845 1.00 11.83 97 ARG A C 1
ATOM 729 O O . ARG A 1 97 ? -21.884 -34.603 -24.254 1.00 12.04 97 ARG A O 1
ATOM 737 N N . CYS A 1 98 ? -19.667 -34.391 -24.552 1.00 10.72 98 CYS A N 1
ATOM 738 C CA . CYS A 1 98 ? -19.772 -33.737 -25.852 1.00 8.86 98 CYS A CA 1
ATOM 739 C C . CYS A 1 98 ? -20.239 -34.709 -26.939 1.00 9.64 98 CYS A C 1
ATOM 740 O O . CYS A 1 98 ? -19.698 -35.804 -27.042 1.00 10.58 98 CYS A O 1
ATOM 743 N N . PRO A 1 99 ? -21.232 -34.310 -27.762 1.00 11.66 99 PRO A N 1
ATOM 744 C CA . PRO A 1 99 ? -21.613 -35.146 -28.909 1.00 14.38 99 PRO A CA 1
ATOM 745 C C . PRO A 1 99 ? -20.428 -35.426 -29.831 1.00 14.20 99 PRO A C 1
ATOM 746 O O . PRO A 1 99 ? -19.509 -34.611 -29.905 1.00 14.27 99 PRO A O 1
ATOM 750 N N . GLN A 1 100 ? -20.454 -36.558 -30.532 1.00 13.65 100 GLN A N 1
ATOM 751 C CA . GLN A 1 100 ? -19.346 -36.930 -31.422 1.00 13.64 100 GLN A CA 1
ATOM 752 C C . GLN A 1 100 ? -19.105 -35.870 -32.494 1.00 12.31 100 GLN A C 1
ATOM 753 O O . GLN A 1 100 ? -17.965 -35.621 -32.890 1.00 10.99 100 GLN A O 1
ATOM 759 N N . SER A 1 101 ? -20.191 -35.252 -32.952 1.00 13.09 101 SER A N 1
ATOM 760 C CA . SER A 1 101 ? -20.139 -34.235 -33.999 1.00 13.16 101 SER A CA 1
ATOM 761 C C . SER A 1 101 ? -19.290 -33.026 -33.614 1.00 10.59 101 SER A C 1
ATOM 762 O O . SER A 1 101 ? -18.733 -32.362 -34.486 1.00 11.25 101 SER A O 1
ATOM 765 N N . HIS A 1 102 ? -19.203 -32.745 -32.315 1.00 10.15 102 HIS A N 1
ATOM 766 C CA . HIS A 1 102 ? -18.520 -31.551 -31.817 1.00 9.26 102 HIS A CA 1
ATOM 767 C C . HIS A 1 102 ? -17.212 -31.853 -31.087 1.00 9.33 102 HIS A C 1
ATOM 768 O O . HIS A 1 102 ? -16.560 -30.939 -30.583 1.00 8.21 102 HIS A O 1
ATOM 775 N N . GLN A 1 103 ? -16.829 -33.127 -31.033 1.00 9.57 103 GLN A N 1
ATOM 776 C CA . GLN A 1 103 ? -15.588 -33.540 -30.371 1.00 9.64 103 GLN A CA 1
ATOM 777 C C . GLN A 1 103 ? -14.372 -32.772 -30.884 1.00 9.35 103 GLN A C 1
ATOM 778 O O . GLN A 1 103 ? -13.422 -32.539 -30.136 1.00 9.15 103 GLN A O 1
ATOM 784 N N . HIS A 1 104 ? -14.410 -32.381 -32.157 1.00 8.65 104 HIS A N 1
ATOM 785 C CA . HIS A 1 104 ? -13.313 -31.634 -32.776 1.00 7.82 104 HIS A CA 1
ATOM 786 C C . HIS A 1 104 ? -13.045 -30.286 -32.095 1.00 8.04 104 HIS A C 1
ATOM 787 O O . HIS A 1 104 ? -11.975 -29.706 -32.273 1.00 8.57 104 HIS A O 1
ATOM 794 N N . LYS A 1 105 ? -14.015 -29.803 -31.317 1.00 7.52 105 LYS A N 1
ATOM 795 C CA . LYS A 1 105 ? -13.918 -28.512 -30.628 1.00 6.93 105 LYS A CA 1
ATOM 796 C C . LYS A 1 105 ? -13.122 -28.556 -29.327 1.00 5.82 105 LYS A C 1
ATOM 797 O O . LYS A 1 105 ? -12.773 -27.506 -28.784 1.00 5.50 105 LYS A O 1
ATOM 803 N N . LEU A 1 106 ? -12.853 -29.759 -28.827 1.00 6.34 106 LEU A N 1
ATOM 804 C CA . LEU A 1 106 ? -12.262 -29.938 -27.500 1.00 6.11 106 LEU A CA 1
ATOM 805 C C . LEU A 1 106 ? -10.742 -30.017 -27.568 1.00 6.86 106 LEU A C 1
ATOM 806 O O . LEU A 1 106 ? -10.186 -30.694 -28.434 1.00 6.97 106 LEU A O 1
ATOM 811 N N . SER A 1 107 ? -10.077 -29.323 -26.650 1.00 6.92 107 SER A N 1
ATOM 812 C CA . SER A 1 107 ? -8.622 -29.398 -26.526 1.00 7.25 107 SER A CA 1
ATOM 813 C C . SER A 1 107 ? -8.168 -28.843 -25.179 1.00 6.95 107 SER A C 1
ATOM 814 O O . SER A 1 107 ? -8.896 -28.089 -24.537 1.00 6.87 107 SER A O 1
ATOM 817 N N . LEU A 1 108 ? -6.970 -29.226 -24.749 1.00 6.68 108 LEU A N 1
ATOM 818 C CA . LEU A 1 108 ? -6.361 -28.617 -23.570 1.00 5.24 108 LEU A CA 1
ATOM 819 C C . LEU A 1 108 ? -5.968 -27.190 -23.916 1.00 3.98 108 LEU A C 1
ATOM 820 O O . LEU A 1 108 ? -5.422 -26.944 -24.991 1.00 4.11 108 LEU A O 1
ATOM 825 N N . MET A 1 109 ? -6.227 -26.248 -23.016 1.00 3.21 109 MET A N 1
ATOM 826 C CA . MET A 1 109 ? -5.855 -24.862 -23.283 1.00 3.29 109 MET A CA 1
ATOM 827 C C . MET A 1 109 ? -4.362 -24.719 -23.579 1.00 3.71 109 MET A C 1
ATOM 828 O O . MET A 1 109 ? -3.983 -23.985 -24.490 1.00 4.10 109 MET A O 1
ATOM 833 N N . LEU A 1 110 ? -3.522 -25.417 -22.818 1.00 3.79 110 LEU A N 1
ATOM 834 C CA . LEU A 1 110 ? -2.073 -25.294 -22.987 1.00 3.93 110 LEU A CA 1
ATOM 835 C C . LEU A 1 110 ? -1.533 -26.073 -24.187 1.00 4.82 110 LEU A C 1
ATOM 836 O O . LEU A 1 110 ? -0.345 -25.985 -24.490 1.00 5.05 110 LEU A O 1
ATOM 841 N N . SER A 1 111 ? -2.391 -26.823 -24.877 1.00 4.89 111 SER A N 1
ATOM 842 C CA . SER A 1 111 ? -2.008 -27.412 -26.163 1.00 5.81 111 SER A CA 1
ATOM 843 C C . SER A 1 111 ? -1.815 -26.324 -27.229 1.00 6.60 111 SER A C 1
ATOM 844 O O . SER A 1 111 ? -1.277 -26.593 -28.306 1.00 6.79 111 SER A O 1
ATOM 847 N N . HIS A 1 112 ? -2.255 -25.104 -26.920 1.00 7.25 112 HIS A N 1
ATOM 848 C CA . HIS A 1 112 ? -2.078 -23.957 -27.808 1.00 8.56 112 HIS A CA 1
ATOM 849 C C . HIS A 1 112 ? -0.968 -23.037 -27.307 1.00 8.69 112 HIS A C 1
ATOM 850 O O . HIS A 1 112 ? -0.876 -21.884 -27.727 1.00 9.44 112 HIS A O 1
ATOM 857 N N . SER A 1 113 ? -0.131 -23.558 -26.414 1.00 9.24 113 SER A N 1
ATOM 858 C CA . SER A 1 113 ? 0.993 -22.813 -25.864 1.00 10.13 113 SER A CA 1
ATOM 859 C C . SER A 1 113 ? 2.258 -23.656 -25.952 1.00 11.90 113 SER A C 1
ATOM 860 O O . SER A 1 113 ? 2.239 -24.843 -25.628 1.00 11.61 113 SER A O 1
ATOM 863 N N . ASP A 1 114 ? 3.351 -23.042 -26.396 1.00 15.21 114 ASP A N 1
ATOM 864 C CA . ASP A 1 114 ? 4.652 -23.697 -26.376 1.00 18.01 114 ASP A CA 1
ATOM 865 C C . ASP A 1 114 ? 5.208 -23.557 -24.963 1.00 17.47 114 ASP A C 1
ATOM 866 O O . ASP A 1 114 ? 5.955 -22.627 -24.658 1.00 18.10 114 ASP A O 1
ATOM 871 N N . SER A 1 115 ? 4.816 -24.494 -24.107 1.00 13.82 115 SER A N 1
ATOM 872 C CA . SER A 1 115 ? 5.110 -24.430 -22.680 1.00 12.32 115 SER A CA 1
ATOM 873 C C . SER A 1 115 ? 5.429 -25.819 -22.146 1.00 12.80 115 SER A C 1
ATOM 874 O O . SER A 1 115 ? 4.900 -26.811 -22.640 1.00 12.53 115 SER A O 1
ATOM 877 N N . GLU A 1 116 ? 6.272 -25.874 -21.117 1.00 13.03 116 GLU A N 1
ATOM 878 C CA . GLU A 1 116 ? 6.608 -27.134 -20.452 1.00 14.69 116 GLU A CA 1
ATOM 879 C C . GLU A 1 116 ? 5.425 -27.705 -19.662 1.00 11.58 116 GLU A C 1
ATOM 880 O O . GLU A 1 116 ? 5.480 -28.835 -19.194 1.00 11.00 116 GLU A O 1
ATOM 886 N N . TYR A 1 117 ? 4.378 -26.899 -19.509 1.00 8.92 117 TYR A N 1
ATOM 887 C CA . TYR A 1 117 ? 3.130 -27.334 -18.889 1.00 7.14 117 TYR A CA 1
ATOM 888 C C . TYR A 1 117 ? 2.152 -27.830 -19.948 1.00 8.11 117 TYR A C 1
ATOM 889 O O . TYR A 1 117 ? 1.976 -27.193 -20.988 1.00 8.35 117 TYR A O 1
ATOM 898 N N . GLN A 1 118 ? 1.525 -28.969 -19.674 1.00 7.92 118 GLN A N 1
ATOM 899 C CA . GLN A 1 118 ? 0.440 -29.487 -20.501 1.00 7.14 118 GLN A CA 1
ATOM 900 C C . GLN A 1 118 ? -0.906 -29.164 -19.856 1.00 6.41 118 GLN A C 1
ATOM 901 O O . GLN A 1 118 ? -1.905 -28.971 -20.549 1.00 6.16 118 GLN A O 1
ATOM 907 N N . GLU A 1 119 ? -0.922 -29.114 -18.528 1.00 5.77 119 GLU A N 1
ATOM 908 C CA . GLU A 1 119 ? -2.136 -28.841 -17.771 1.00 6.27 119 GLU A CA 1
ATOM 909 C C . GLU A 1 119 ? -1.940 -27.627 -16.878 1.00 6.56 119 GLU A C 1
ATOM 910 O O . GLU A 1 119 ? -0.811 -27.282 -16.524 1.00 6.17 119 GLU A O 1
ATOM 916 N N . ILE A 1 120 ? -3.047 -26.990 -16.511 1.00 6.06 120 ILE A N 1
ATOM 917 C CA . ILE A 1 120 ? -3.025 -25.895 -15.547 1.00 7.05 120 ILE A CA 1
ATOM 918 C C . ILE A 1 120 ? -3.306 -26.483 -14.170 1.00 7.96 120 ILE A C 1
ATOM 919 O O . ILE A 1 120 ? -4.394 -27.013 -13.941 1.00 7.45 120 ILE A O 1
ATOM 924 N N . PRO A 1 121 ? -2.331 -26.398 -13.248 1.00 10.22 121 PRO A N 1
ATOM 925 C CA . PRO A 1 121 ? -2.572 -26.966 -11.921 1.00 9.87 121 PRO A CA 1
ATOM 926 C C . PRO A 1 121 ? -3.570 -26.158 -11.093 1.00 8.25 121 PRO A C 1
ATOM 927 O O . PRO A 1 121 ? -3.620 -24.931 -11.191 1.00 7.55 121 PRO A O 1
ATOM 931 N N . ASP A 1 122 ? -4.358 -26.870 -10.294 1.00 8.06 122 ASP A N 1
ATOM 932 C CA . ASP A 1 122 ? -5.388 -26.277 -9.450 1.00 7.22 122 ASP A CA 1
ATOM 933 C C . ASP A 1 122 ? -4.745 -25.564 -8.261 1.00 5.04 122 ASP A C 1
ATOM 934 O O . ASP A 1 122 ? -4.097 -26.207 -7.438 1.00 5.44 122 ASP A O 1
ATOM 939 N N . PRO A 1 123 ? -4.928 -24.236 -8.159 1.00 6.23 123 PRO A N 1
ATOM 940 C CA . PRO A 1 123 ? -4.308 -23.493 -7.066 1.00 7.17 123 PRO A CA 1
ATOM 941 C C . PRO A 1 123 ? -5.132 -23.478 -5.779 1.00 6.90 123 PRO A C 1
ATOM 942 O O . PRO A 1 123 ? -4.687 -22.911 -4.783 1.00 6.54 123 PRO A O 1
ATOM 946 N N . TYR A 1 124 ? -6.312 -24.093 -5.793 1.00 6.92 124 TYR A N 1
ATOM 947 C CA . TYR A 1 124 ? -7.294 -23.860 -4.732 1.00 7.32 124 TYR A CA 1
ATOM 948 C C . TYR A 1 124 ? -6.793 -24.150 -3.311 1.00 7.46 124 TYR A C 1
ATOM 949 O O . TYR A 1 124 ? -7.039 -23.357 -2.399 1.00 8.14 124 TYR A O 1
ATOM 958 N N . TYR A 1 125 ? -6.103 -25.274 -3.127 1.00 6.93 125 TYR A N 1
ATOM 959 C CA . TYR A 1 125 ? -5.671 -25.708 -1.791 1.00 6.87 125 TYR A CA 1
ATOM 960 C C . TYR A 1 125 ? -4.223 -25.335 -1.477 1.00 8.98 125 TYR A C 1
ATOM 961 O O . TYR A 1 125 ? -3.644 -25.845 -0.516 1.00 9.32 125 TYR A O 1
ATOM 970 N N . GLY A 1 126 ? -3.649 -24.435 -2.270 1.00 9.81 126 GLY A N 1
ATOM 971 C CA . GLY A 1 126 ? -2.246 -24.064 -2.119 1.00 10.44 126 GLY A CA 1
ATOM 972 C C . GLY A 1 126 ? -2.042 -22.607 -1.762 1.00 11.07 126 GLY A C 1
ATOM 973 O O . GLY A 1 126 ? -2.987 -21.901 -1.414 1.00 11.37 126 GLY A O 1
ATOM 974 N N . GLY A 1 127 ? -0.792 -22.163 -1.861 1.00 11.57 127 GLY A N 1
ATOM 975 C CA . GLY A 1 127 ? -0.409 -20.800 -1.497 1.00 11.64 127 GLY A CA 1
ATOM 976 C C . GLY A 1 127 ? -0.443 -19.835 -2.667 1.00 10.94 127 GLY A C 1
ATOM 977 O O . GLY A 1 127 ? -0.983 -20.148 -3.727 1.00 10.56 127 GLY A O 1
ATOM 978 N N . GLU A 1 128 ? 0.153 -18.662 -2.473 1.00 10.46 128 GLU A N 1
ATOM 979 C CA . GLU A 1 128 ? 0.092 -17.589 -3.466 1.00 12.55 128 GLU A CA 1
ATOM 980 C C . GLU A 1 128 ? 0.836 -17.939 -4.753 1.00 10.93 128 GLU A C 1
ATOM 981 O O . GLU A 1 128 ? 0.452 -17.491 -5.834 1.00 10.90 128 GLU A O 1
ATOM 987 N N . ARG A 1 129 ? 1.894 -18.737 -4.637 1.00 12.15 129 ARG A N 1
ATOM 988 C CA . ARG A 1 129 ? 2.686 -19.121 -5.807 1.00 13.40 129 ARG A CA 1
ATOM 989 C C . ARG A 1 129 ? 1.821 -19.761 -6.894 1.00 12.13 129 ARG A C 1
ATOM 990 O O . ARG A 1 129 ? 2.002 -19.483 -8.081 1.00 11.71 129 ARG A O 1
ATOM 998 N N . GLY A 1 130 ? 0.878 -20.605 -6.483 1.00 11.82 130 GLY A N 1
ATOM 999 C CA . GLY A 1 130 ? 0.003 -21.305 -7.420 1.00 8.56 130 GLY A CA 1
ATOM 1000 C C . GLY A 1 130 ? -0.934 -20.389 -8.187 1.00 8.05 130 GLY A C 1
ATOM 1001 O O . GLY A 1 130 ? -1.264 -20.658 -9.340 1.00 7.90 130 GLY A O 1
ATOM 1002 N N . PHE A 1 131 ? -1.366 -19.306 -7.548 1.00 7.78 131 PHE A N 1
ATOM 1003 C CA . PHE A 1 131 ? -2.235 -18.327 -8.204 1.00 8.17 131 PHE A CA 1
ATOM 1004 C C . PHE A 1 131 ? -1.474 -17.491 -9.224 1.00 8.06 131 PHE A C 1
ATOM 1005 O O . PHE A 1 131 ? -2.008 -17.149 -10.278 1.00 8.32 131 PHE A O 1
ATOM 1013 N N . GLU A 1 132 ? -0.223 -17.176 -8.910 1.00 8.29 132 GLU A N 1
ATOM 1014 C CA . GLU A 1 132 ? 0.650 -16.479 -9.846 1.00 9.33 132 GLU A CA 1
ATOM 1015 C C . GLU A 1 132 ? 1.001 -17.386 -11.023 1.00 10.02 132 GLU A C 1
ATOM 1016 O O . GLU A 1 132 ? 1.149 -16.916 -12.151 1.00 9.93 132 GLU A O 1
ATOM 1022 N N . LEU A 1 133 ? 1.123 -18.685 -10.754 1.00 10.06 133 LEU A N 1
ATOM 1023 C CA . LEU A 1 133 ? 1.412 -19.664 -11.799 1.00 9.66 133 LEU A CA 1
ATOM 1024 C C . LEU A 1 133 ? 0.271 -19.759 -12.814 1.00 6.97 133 LEU A C 1
ATOM 1025 O O . LEU A 1 133 ? 0.519 -19.771 -14.018 1.00 6.73 133 LEU A O 1
ATOM 1030 N N . VAL A 1 134 ? -0.970 -19.821 -12.336 1.00 5.56 134 VAL A N 1
ATOM 1031 C CA . VAL A 1 134 ? -2.127 -19.882 -13.235 1.00 4.78 134 VAL A CA 1
ATOM 1032 C C . VAL A 1 134 ? -2.120 -18.699 -14.201 1.00 5.26 134 VAL A C 1
ATOM 1033 O O . VAL A 1 134 ? -2.341 -18.870 -15.395 1.00 5.38 134 VAL A O 1
ATOM 1037 N N . LEU A 1 135 ? -1.862 -17.505 -13.679 1.00 5.54 135 LEU A N 1
ATOM 1038 C CA . LEU A 1 135 ? -1.807 -16.303 -14.508 1.00 5.22 135 LEU A CA 1
ATOM 1039 C C . LEU A 1 135 ? -0.681 -16.357 -15.537 1.00 6.11 135 LEU A C 1
ATOM 1040 O O . LEU A 1 135 ? -0.897 -16.061 -16.713 1.00 6.55 135 LEU A O 1
ATOM 1045 N N . ASP A 1 136 ? 0.514 -16.742 -15.094 1.00 6.86 136 ASP A N 1
ATOM 1046 C CA . ASP A 1 136 ? 1.657 -16.882 -15.999 1.00 7.54 136 ASP A CA 1
ATOM 1047 C C . ASP A 1 136 ? 1.314 -17.797 -17.170 1.00 6.45 136 ASP A C 1
ATOM 1048 O O . ASP A 1 136 ? 1.547 -17.450 -18.329 1.00 6.60 136 ASP A O 1
ATOM 1053 N N . LEU A 1 137 ? 0.762 -18.966 -16.853 1.00 6.32 137 LEU A N 1
ATOM 1054 C CA . LEU A 1 137 ? 0.419 -19.966 -17.866 1.00 6.62 137 LEU A CA 1
ATOM 1055 C C . LEU A 1 137 ? -0.671 -19.460 -18.806 1.00 5.75 137 LEU A C 1
ATOM 1056 O O . LEU A 1 137 ? -0.595 -19.655 -20.019 1.00 5.88 137 LEU A O 1
ATOM 1061 N N . VAL A 1 138 ? -1.677 -18.805 -18.237 1.00 6.63 138 VAL A N 1
ATOM 1062 C CA . VAL A 1 138 ? -2.834 -18.341 -19.000 1.00 8.35 138 VAL A CA 1
ATOM 1063 C C . VAL A 1 138 ? -2.505 -17.159 -19.917 1.00 6.73 138 VAL A C 1
ATOM 1064 O O . VAL A 1 138 ? -3.011 -17.084 -21.037 1.00 6.46 138 VAL A O 1
ATOM 1068 N N . GLU A 1 139 ? -1.668 -16.238 -19.446 1.00 6.19 139 GLU A N 1
ATOM 1069 C CA . GLU A 1 139 ? -1.253 -15.098 -20.265 1.00 6.26 139 GLU A CA 1
ATOM 1070 C C . GLU A 1 139 ? -0.531 -15.565 -21.523 1.00 7.22 139 GLU A C 1
ATOM 1071 O O . GLU A 1 139 ? -0.846 -15.123 -22.630 1.00 7.51 139 GLU A O 1
ATOM 1077 N N . ASP A 1 140 ? 0.434 -16.461 -21.342 1.00 7.54 140 ASP A N 1
ATOM 1078 C CA . ASP A 1 140 ? 1.181 -17.026 -22.465 1.00 9.40 140 ASP A CA 1
ATOM 1079 C C . ASP A 1 140 ? 0.267 -17.789 -23.421 1.00 9.92 140 ASP A C 1
ATOM 1080 O O . ASP A 1 140 ? 0.278 -17.538 -24.628 1.00 9.39 140 ASP A O 1
ATOM 1085 N N . ALA A 1 141 ? -0.523 -18.715 -22.883 1.00 6.99 141 ALA A N 1
ATOM 1086 C CA . ALA A 1 141 ? -1.432 -19.504 -23.714 1.00 5.87 141 ALA A CA 1
ATOM 1087 C C . ALA A 1 141 ? -2.440 -18.611 -24.436 1.00 5.51 141 ALA A C 1
ATOM 1088 O O . ALA A 1 141 ? -2.680 -18.790 -25.628 1.00 5.74 141 ALA A O 1
ATOM 1090 N N . ALA A 1 142 ? -3.015 -17.644 -23.723 1.00 5.89 142 ALA A N 1
ATOM 1091 C CA . ALA A 1 142 ? -3.957 -16.699 -24.337 1.00 6.28 142 ALA A CA 1
ATOM 1092 C C . ALA A 1 142 ? -3.326 -15.906 -25.489 1.00 7.27 142 ALA A C 1
ATOM 1093 O O . ALA A 1 142 ? -3.949 -15.733 -26.538 1.00 7.71 142 ALA A O 1
ATOM 1095 N N . GLU A 1 143 ? -2.098 -15.428 -25.292 1.00 8.14 143 GLU A N 1
ATOM 1096 C CA . GLU A 1 143 ? -1.371 -14.695 -26.336 1.00 9.87 143 GLU A CA 1
ATOM 1097 C C . GLU A 1 143 ? -1.184 -15.548 -27.594 1.00 9.64 143 GLU A C 1
ATOM 1098 O O . GLU A 1 143 ? -1.448 -15.090 -28.707 1.00 9.68 143 GLU A O 1
ATOM 1104 N N . GLN A 1 144 ? -0.728 -16.784 -27.409 1.00 9.34 144 GLN A N 1
ATOM 1105 C CA . GLN A 1 144 ? -0.453 -17.681 -28.534 1.00 10.30 144 GLN A CA 1
ATOM 1106 C C . GLN A 1 144 ? -1.736 -18.157 -29.219 1.00 10.56 144 GLN A C 1
ATOM 1107 O O . GLN A 1 144 ? -1.787 -18.263 -30.446 1.00 10.57 144 GLN A O 1
ATOM 1113 N N . PHE A 1 145 ? -2.763 -18.442 -28.423 1.00 10.21 145 PHE A N 1
ATOM 1114 C CA . PHE A 1 145 ? -4.049 -18.894 -28.951 1.00 10.06 145 PHE A CA 1
ATOM 1115 C C . PHE A 1 145 ? -4.759 -17.802 -29.749 1.00 9.79 145 PHE A C 1
ATOM 1116 O O . PHE A 1 145 ? -5.279 -18.065 -30.834 1.00 9.32 145 PHE A O 1
ATOM 1124 N N . LEU A 1 146 ? -4.788 -16.585 -29.213 1.00 9.35 146 LEU A N 1
ATOM 1125 C CA . LEU A 1 146 ? -5.416 -15.468 -29.920 1.00 8.68 146 LEU A CA 1
ATOM 1126 C C . LEU A 1 146 ? -4.655 -15.118 -31.200 1.00 9.06 146 LEU A C 1
ATOM 1127 O O . LEU A 1 146 ? -5.258 -14.664 -32.174 1.00 8.78 146 LEU A O 1
ATOM 1132 N N . LEU A 1 147 ? -3.342 -15.335 -31.202 1.00 9.57 147 LEU A N 1
ATOM 1133 C CA . LEU A 1 147 ? -2.542 -15.142 -32.411 1.00 10.47 147 LEU A CA 1
ATOM 1134 C C . LEU A 1 147 ? -2.971 -16.124 -33.496 1.00 11.22 147 LEU A C 1
ATOM 1135 O O . LEU A 1 147 ? -3.073 -15.759 -34.669 1.00 11.61 147 LEU A O 1
ATOM 1140 N N . LYS A 1 148 ? -3.220 -17.369 -33.097 1.00 11.18 148 LYS A N 1
ATOM 1141 C CA . LYS A 1 148 ? -3.671 -18.391 -34.037 1.00 12.07 148 LYS A CA 1
ATOM 1142 C C . LYS A 1 148 ? -5.040 -18.044 -34.626 1.00 13.75 148 LYS A C 1
ATOM 1143 O O . LYS A 1 148 ? -5.292 -18.307 -35.803 1.00 14.28 148 LYS A O 1
ATOM 1149 N N . LEU A 1 149 ? -5.916 -17.456 -33.813 1.00 15.77 149 LEU A N 1
ATOM 1150 C CA . LEU A 1 149 ? -7.206 -16.970 -34.306 1.00 18.46 149 LEU A CA 1
ATOM 1151 C C . LEU A 1 149 ? -7.017 -15.714 -35.153 1.00 19.13 149 LEU A C 1
ATOM 1152 O O . LEU A 1 149 ? -7.409 -15.674 -36.320 1.00 19.67 149 LEU A O 1
ATOM 1157 N N . MET B 1 1 ? -40.806 0.655 -23.006 1.00 14.00 1 MET B N 1
ATOM 1158 C CA . MET B 1 1 ? -40.579 1.818 -22.105 1.00 15.54 1 MET B CA 1
ATOM 1159 C C . MET B 1 1 ? -39.239 1.675 -21.393 1.00 14.55 1 MET B C 1
ATOM 1160 O O . MET B 1 1 ? -38.920 0.605 -20.872 1.00 12.96 1 MET B O 1
ATOM 1165 N N . GLN B 1 2 ? -38.459 2.753 -21.378 1.00 14.24 2 GLN B N 1
ATOM 1166 C CA . GLN B 1 2 ? -37.159 2.752 -20.707 1.00 14.38 2 GLN B CA 1
ATOM 1167 C C . GLN B 1 2 ? -37.329 2.576 -19.199 1.00 11.29 2 GLN B C 1
ATOM 1168 O O . GLN B 1 2 ? -38.260 3.121 -18.604 1.00 10.60 2 GLN B O 1
ATOM 1174 N N . LYS B 1 3 ? -36.431 1.804 -18.594 1.00 8.90 3 LYS B N 1
ATOM 1175 C CA . LYS B 1 3 ? -36.502 1.511 -17.165 1.00 7.44 3 LYS B CA 1
ATOM 1176 C C . LYS B 1 3 ? -35.161 1.782 -16.496 1.00 7.25 3 LYS B C 1
ATOM 1177 O O . LYS B 1 3 ? -34.112 1.403 -17.017 1.00 7.55 3 LYS B O 1
ATOM 1183 N N . VAL B 1 4 ? -35.210 2.430 -15.335 1.00 7.64 4 VAL B N 1
ATOM 1184 C CA . VAL B 1 4 ? -34.011 2.813 -14.594 1.00 8.25 4 VAL B CA 1
ATOM 1185 C C . VAL B 1 4 ? -34.062 2.249 -13.176 1.00 8.34 4 VAL B C 1
ATOM 1186 O O . VAL B 1 4 ? -35.084 2.352 -12.499 1.00 8.56 4 VAL B O 1
ATOM 1190 N N . LEU B 1 5 ? -32.953 1.659 -12.738 1.00 7.40 5 LEU B N 1
ATOM 1191 C CA . LEU B 1 5 ? -32.810 1.165 -11.370 1.00 6.83 5 LEU B CA 1
ATOM 1192 C C . LEU B 1 5 ? -31.647 1.885 -10.697 1.00 5.94 5 LEU B C 1
ATOM 1193 O O . LEU B 1 5 ? -30.541 1.891 -11.231 1.00 5.60 5 LEU B O 1
ATOM 1198 N N . VAL B 1 6 ? -31.884 2.482 -9.531 1.00 6.17 6 VAL B N 1
ATOM 1199 C CA . VAL B 1 6 ? -30.786 3.046 -8.743 1.00 5.97 6 VAL B CA 1
ATOM 1200 C C . VAL B 1 6 ? -30.461 2.113 -7.577 1.00 5.71 6 VAL B C 1
ATOM 1201 O O . VAL B 1 6 ? -31.354 1.669 -6.855 1.00 5.62 6 VAL B O 1
ATOM 1205 N N . VAL B 1 7 ? -29.174 1.817 -7.412 1.00 4.90 7 VAL B N 1
ATOM 1206 C CA . VAL B 1 7 ? -28.708 0.875 -6.399 1.00 4.97 7 VAL B CA 1
ATOM 1207 C C . VAL B 1 7 ? -27.764 1.560 -5.418 1.00 4.01 7 VAL B C 1
ATOM 1208 O O . VAL B 1 7 ? -26.801 2.204 -5.826 1.00 3.89 7 VAL B O 1
ATOM 1212 N N . CYS B 1 8 ? -28.047 1.425 -4.126 1.00 3.33 8 CYS B N 1
ATOM 1213 C CA . CYS B 1 8 ? -27.070 1.767 -3.094 1.00 4.31 8 CYS B CA 1
ATOM 1214 C C . CYS B 1 8 ? -26.866 0.532 -2.222 1.00 5.98 8 CYS B C 1
ATOM 1215 O O . CYS B 1 8 ? -27.179 -0.578 -2.655 1.00 5.79 8 CYS B O 1
ATOM 1218 N N . MET B 1 9 ? -26.326 0.691 -1.019 1.00 7.47 9 MET B N 1
ATOM 1219 C CA . MET B 1 9 ? -26.034 -0.482 -0.206 1.00 8.48 9 MET B CA 1
ATOM 1220 C C . MET B 1 9 ? -27.293 -1.060 0.434 1.00 7.59 9 MET B C 1
ATOM 1221 O O . MET B 1 9 ? -27.635 -2.223 0.206 1.00 7.05 9 MET B O 1
ATOM 1226 N N . GLY B 1 10 ? -27.978 -0.241 1.226 1.00 7.30 10 GLY B N 1
ATOM 1227 C CA . GLY B 1 10 ? -29.118 -0.695 2.016 1.00 7.15 10 GLY B CA 1
ATOM 1228 C C . GLY B 1 10 ? -30.485 -0.351 1.452 1.00 6.59 10 GLY B C 1
ATOM 1229 O O . GLY B 1 10 ? -31.497 -0.840 1.954 1.00 6.32 10 GLY B O 1
ATOM 1230 N N . ASN B 1 11 ? -30.522 0.487 0.417 1.00 5.27 11 ASN B N 1
ATOM 1231 C CA . ASN B 1 11 ? -31.782 0.912 -0.205 1.00 5.60 11 ASN B CA 1
ATOM 1232 C C . ASN B 1 11 ? -32.746 1.566 0.790 1.00 7.27 11 ASN B C 1
ATOM 1233 O O . ASN B 1 11 ? -33.959 1.364 0.718 1.00 7.50 11 ASN B O 1
ATOM 1238 N N . ILE B 1 12 ? -32.200 2.346 1.721 1.00 6.81 12 ILE B N 1
ATOM 1239 C CA . ILE B 1 12 ? -33.029 3.105 2.663 1.00 7.10 12 ILE B CA 1
ATOM 1240 C C . ILE B 1 12 ? -32.717 4.602 2.686 1.00 7.16 12 ILE B C 1
ATOM 1241 O O . ILE B 1 12 ? -33.577 5.396 3.064 1.00 7.10 12 ILE B O 1
ATOM 1246 N N . CYS B 1 13 ? -31.509 4.993 2.284 1.00 6.97 13 CYS B N 1
ATOM 1247 C CA . CYS B 1 13 ? -31.149 6.411 2.261 1.00 6.80 13 CYS B CA 1
ATOM 1248 C C . CYS B 1 13 ? -30.905 6.949 0.857 1.00 5.44 13 CYS B C 1
ATOM 1249 O O . CYS B 1 13 ? -31.610 7.852 0.399 1.00 5.02 13 CYS B O 1
ATOM 1252 N N . ARG B 1 14 ? -29.907 6.405 0.173 1.00 4.86 14 ARG B N 1
ATOM 1253 C CA . ARG B 1 14 ? -29.452 7.015 -1.076 1.00 4.78 14 ARG B CA 1
ATOM 1254 C C . ARG B 1 14 ? -30.333 6.688 -2.280 1.00 4.23 14 ARG B C 1
ATOM 1255 O O . ARG B 1 14 ? -30.912 7.594 -2.880 1.00 4.20 14 ARG B O 1
ATOM 1263 N N . SER B 1 15 ? -30.444 5.410 -2.633 1.00 3.55 15 SER B N 1
ATOM 1264 C CA . SER B 1 15 ? -31.206 5.028 -3.830 1.00 4.49 15 SER B CA 1
ATOM 1265 C C . SER B 1 15 ? -32.710 5.347 -3.745 1.00 6.20 15 SER B C 1
ATOM 1266 O O . SER B 1 15 ? -33.313 5.697 -4.760 1.00 6.45 15 SER B O 1
ATOM 1269 N N . PRO B 1 16 ? -33.320 5.236 -2.545 1.00 7.07 16 PRO B N 1
ATOM 1270 C CA . PRO B 1 16 ? -34.710 5.697 -2.454 1.00 6.78 16 PRO B CA 1
ATOM 1271 C C . PRO B 1 16 ? -34.862 7.182 -2.781 1.00 4.47 16 PRO B C 1
ATOM 1272 O O . PRO B 1 16 ? -35.824 7.570 -3.439 1.00 4.40 16 PRO B O 1
ATOM 1276 N N . THR B 1 17 ? -33.911 7.994 -2.328 1.00 3.45 17 THR B N 1
ATOM 1277 C CA . THR B 1 17 ? -33.926 9.426 -2.611 1.00 3.35 17 THR B CA 1
ATOM 1278 C C . THR B 1 17 ? -33.753 9.670 -4.110 1.00 4.03 17 THR B C 1
ATOM 1279 O O . THR B 1 17 ? -34.434 10.517 -4.688 1.00 4.17 17 THR B O 1
ATOM 1283 N N . ALA B 1 18 ? -32.845 8.925 -4.735 1.00 3.92 18 ALA B N 1
ATOM 1284 C CA . ALA B 1 18 ? -32.634 9.036 -6.176 1.00 4.02 18 ALA B CA 1
ATOM 1285 C C . ALA B 1 18 ? -33.886 8.629 -6.943 1.00 5.42 18 ALA B C 1
ATOM 1286 O O . ALA B 1 18 ? -34.268 9.295 -7.906 1.00 5.67 18 ALA B O 1
ATOM 1288 N N . GLU B 1 19 ? -34.523 7.544 -6.508 1.00 6.43 19 GLU B N 1
ATOM 1289 C CA . GLU B 1 19 ? -35.750 7.066 -7.144 1.00 6.69 19 GLU B CA 1
ATOM 1290 C C . GLU B 1 19 ? -36.859 8.106 -7.036 1.00 5.76 19 GLU B C 1
ATOM 1291 O O . GLU B 1 19 ? -37.509 8.430 -8.028 1.00 5.69 19 GLU B O 1
ATOM 1297 N N . ALA B 1 20 ? -37.074 8.609 -5.824 1.00 5.18 20 ALA B N 1
ATOM 1298 C CA . ALA B 1 20 ? -38.100 9.618 -5.573 1.00 5.25 20 ALA B CA 1
ATOM 1299 C C . ALA B 1 20 ? -37.869 10.872 -6.412 1.00 5.60 20 ALA B C 1
ATOM 1300 O O . ALA B 1 20 ? -38.815 11.429 -6.971 1.00 5.65 20 ALA B O 1
ATOM 1302 N N . VAL B 1 21 ? -36.616 11.310 -6.505 1.00 5.44 21 VAL B N 1
ATOM 1303 C CA . VAL B 1 21 ? -36.288 12.516 -7.267 1.00 6.01 21 VAL B CA 1
ATOM 1304 C C . VAL B 1 21 ? -36.409 12.280 -8.775 1.00 5.20 21 VAL B C 1
ATOM 1305 O O . VAL B 1 21 ? -36.896 13.149 -9.502 1.00 5.42 21 VAL B O 1
ATOM 1309 N N . LEU B 1 22 ? -35.965 11.113 -9.239 1.00 4.98 22 LEU B N 1
ATOM 1310 C CA . LEU B 1 22 ? -36.068 10.763 -10.656 1.00 5.63 22 LEU B CA 1
ATOM 1311 C C . LEU B 1 22 ? -37.522 10.655 -11.109 1.00 7.35 22 LEU B C 1
ATOM 1312 O O . LEU B 1 22 ? -37.874 11.133 -12.187 1.00 7.76 22 LEU B O 1
ATOM 1317 N N . ARG B 1 23 ? -38.356 10.027 -10.285 1.00 7.15 23 ARG B N 1
ATOM 1318 C CA . ARG B 1 23 ? -39.784 9.900 -10.578 1.00 7.67 23 ARG B CA 1
ATOM 1319 C C . ARG B 1 23 ? -40.455 11.264 -10.731 1.00 7.32 23 ARG B C 1
ATOM 1320 O O . ARG B 1 23 ? -41.177 11.505 -11.697 1.00 7.26 23 ARG B O 1
ATOM 1328 N N . ALA B 1 24 ? -40.209 12.155 -9.776 1.00 7.31 24 ALA B N 1
ATOM 1329 C CA . ALA B 1 24 ? -40.842 13.476 -9.780 1.00 7.54 24 ALA B CA 1
ATOM 1330 C C . ALA B 1 24 ? -40.356 14.358 -10.933 1.00 7.09 24 ALA B C 1
ATOM 1331 O O . ALA B 1 24 ? -41.150 15.068 -11.553 1.00 7.92 24 ALA B O 1
ATOM 1333 N N . LYS B 1 25 ? -39.058 14.313 -11.217 1.00 6.97 25 LYS B N 1
ATOM 1334 C CA . LYS B 1 25 ? -38.496 15.096 -12.317 1.00 8.04 25 LYS B CA 1
ATOM 1335 C C . LYS B 1 25 ? -38.896 14.534 -13.678 1.00 8.43 25 LYS B C 1
ATOM 1336 O O . LYS B 1 25 ? -39.125 15.293 -14.618 1.00 8.59 25 LYS B O 1
ATOM 1342 N N . ALA B 1 26 ? -38.992 13.210 -13.777 1.00 8.43 26 ALA B N 1
ATOM 1343 C CA . ALA B 1 26 ? -39.443 12.570 -15.013 1.00 8.62 26 ALA B CA 1
ATOM 1344 C C . ALA B 1 26 ? -40.868 12.995 -15.351 1.00 9.65 26 ALA B C 1
ATOM 1345 O O . ALA B 1 26 ? -41.177 13.285 -16.507 1.00 10.13 26 ALA B O 1
ATOM 1347 N N . ALA B 1 27 ? -41.728 13.024 -14.337 1.00 8.45 27 ALA B N 1
ATOM 1348 C CA . ALA B 1 27 ? -43.118 13.445 -14.513 1.00 8.46 27 ALA B CA 1
ATOM 1349 C C . ALA B 1 27 ? -43.192 14.905 -14.942 1.00 10.44 27 ALA B C 1
ATOM 1350 O O . ALA B 1 27 ? -43.962 15.264 -15.834 1.00 11.74 27 ALA B O 1
ATOM 1352 N N . GLN B 1 28 ? -42.383 15.737 -14.294 1.00 10.64 28 GLN B N 1
ATOM 1353 C CA . GLN B 1 28 ? -42.308 17.167 -14.594 1.00 11.42 28 GLN B CA 1
ATOM 1354 C C . GLN B 1 28 ? -41.821 17.419 -16.022 1.00 9.48 28 GLN B C 1
ATOM 1355 O O . GLN B 1 28 ? -42.372 18.255 -16.741 1.00 7.89 28 GLN B O 1
ATOM 1361 N N . LEU B 1 29 ? -40.789 16.680 -16.420 1.00 7.96 29 LEU B N 1
ATOM 1362 C CA . LEU B 1 29 ? -40.166 16.841 -17.736 1.00 10.01 29 LEU B CA 1
ATOM 1363 C C . LEU B 1 29 ? -40.845 15.997 -18.816 1.00 13.20 29 LEU B C 1
ATOM 1364 O O . LEU B 1 29 ? -40.445 16.036 -19.981 1.00 13.73 29 LEU B O 1
ATOM 1369 N N . LYS B 1 30 ? -41.867 15.240 -18.420 1.00 14.93 30 LYS B N 1
ATOM 1370 C CA . LYS B 1 30 ? -42.634 14.387 -19.329 1.00 16.02 30 LYS B CA 1
ATOM 1371 C C . LYS B 1 30 ? -41.750 13.380 -20.066 1.00 16.92 30 LYS B C 1
ATOM 1372 O O . LYS B 1 30 ? -41.807 13.253 -21.290 1.00 16.98 30 LYS B O 1
ATOM 1378 N N . VAL B 1 31 ? -40.930 12.672 -19.294 1.00 17.81 31 VAL B N 1
ATOM 1379 C CA . VAL B 1 31 ? -40.115 11.580 -19.808 1.00 17.26 31 VAL B CA 1
ATOM 1380 C C . VAL B 1 31 ? -40.792 10.271 -19.437 1.00 16.89 31 VAL B C 1
ATOM 1381 O O . VAL B 1 31 ? -41.050 10.019 -18.261 1.00 15.96 31 VAL B O 1
ATOM 1385 N N . ASP B 1 32 ? -41.080 9.440 -20.432 1.00 18.74 32 ASP B N 1
ATOM 1386 C CA . ASP B 1 32 ? -41.681 8.137 -20.172 1.00 22.37 32 ASP B CA 1
ATOM 1387 C C . ASP B 1 32 ? -40.623 7.157 -19.682 1.00 17.25 32 ASP B C 1
ATOM 1388 O O . ASP B 1 32 ? -39.972 6.483 -20.479 1.00 17.71 32 ASP B O 1
ATOM 1393 N N . VAL B 1 33 ? -40.445 7.096 -18.366 1.00 12.87 33 VAL B N 1
ATOM 1394 C CA . VAL B 1 33 ? -39.537 6.124 -17.760 1.00 12.37 33 VAL B CA 1
ATOM 1395 C C . VAL B 1 33 ? -40.113 5.561 -16.464 1.00 12.26 33 VAL B C 1
ATOM 1396 O O . VAL B 1 33 ? -40.816 6.258 -15.731 1.00 11.42 33 VAL B O 1
ATOM 1400 N N . GLU B 1 34 ? -39.831 4.287 -16.210 1.00 10.71 34 GLU B N 1
ATOM 1401 C CA . GLU B 1 34 ? -40.142 3.657 -14.933 1.00 9.08 34 GLU B CA 1
ATOM 1402 C C . GLU B 1 34 ? -38.875 3.673 -14.098 1.00 6.73 34 GLU B C 1
ATOM 1403 O O . GLU B 1 34 ? -37.805 3.320 -14.591 1.00 7.29 34 GLU B O 1
ATOM 1409 N N . VAL B 1 35 ? -38.994 4.080 -12.839 1.00 5.79 35 VAL B N 1
ATOM 1410 C CA . VAL B 1 35 ? -37.840 4.139 -11.946 1.00 5.77 35 VAL B CA 1
ATOM 1411 C C . VAL B 1 35 ? -38.056 3.227 -10.743 1.00 4.68 35 VAL B C 1
ATOM 1412 O O . VAL B 1 35 ? -39.169 3.112 -10.229 1.00 5.47 35 VAL B O 1
ATOM 1416 N N . ASP B 1 36 ? -36.985 2.573 -10.311 1.00 5.25 36 ASP B N 1
ATOM 1417 C CA . ASP B 1 36 ? -37.029 1.690 -9.152 1.00 5.75 36 ASP B CA 1
ATOM 1418 C C . ASP B 1 36 ? -35.695 1.812 -8.432 1.00 5.89 36 ASP B C 1
ATOM 1419 O O . ASP B 1 36 ? -34.779 2.472 -8.926 1.00 5.49 36 ASP B O 1
ATOM 1424 N N . SER B 1 37 ? -35.584 1.190 -7.266 1.00 5.77 37 SER B N 1
ATOM 1425 C CA . SER B 1 37 ? -34.322 1.161 -6.548 1.00 6.48 37 SER B CA 1
ATOM 1426 C C . SER B 1 37 ? -34.152 -0.156 -5.814 1.00 6.77 37 SER B C 1
ATOM 1427 O O . SER B 1 37 ? -35.113 -0.894 -5.601 1.00 7.07 37 SER B O 1
ATOM 1430 N N . ALA B 1 38 ? -32.913 -0.446 -5.447 1.00 6.25 38 ALA B N 1
ATOM 1431 C CA . ALA B 1 38 ? -32.582 -1.690 -4.769 1.00 6.27 38 ALA B CA 1
ATOM 1432 C C . ALA B 1 38 ? -31.262 -1.539 -4.034 1.00 5.53 38 ALA B C 1
ATOM 1433 O O . ALA B 1 38 ? -30.511 -0.595 -4.272 1.00 5.60 38 ALA B O 1
ATOM 1435 N N . GLY B 1 39 ? -30.997 -2.468 -3.124 1.00 5.58 39 GLY B N 1
ATOM 1436 C CA . GLY B 1 39 ? -29.751 -2.472 -2.371 1.00 7.15 39 GLY B CA 1
ATOM 1437 C C . GLY B 1 39 ? -28.929 -3.708 -2.662 1.00 7.55 39 GLY B C 1
ATOM 1438 O O . GLY B 1 39 ? -29.455 -4.720 -3.125 1.00 7.49 39 GLY B O 1
ATOM 1439 N N . THR B 1 40 ? -27.632 -3.625 -2.392 1.00 7.10 40 THR B N 1
ATOM 1440 C CA . THR B 1 40 ? -26.737 -4.761 -2.594 1.00 7.84 40 THR B CA 1
ATOM 1441 C C . THR B 1 40 ? -26.868 -5.775 -1.454 1.00 9.07 40 THR B C 1
ATOM 1442 O O . THR B 1 40 ? -26.504 -6.941 -1.614 1.00 9.45 40 THR B O 1
ATOM 1446 N N . ILE B 1 41 ? -27.386 -5.326 -0.311 1.00 9.30 41 ILE B N 1
ATOM 1447 C CA . ILE B 1 41 ? -27.691 -6.218 0.810 1.00 9.78 41 ILE B CA 1
ATOM 1448 C C . ILE B 1 41 ? -29.180 -6.150 1.141 1.00 9.84 41 ILE B C 1
ATOM 1449 O O . ILE B 1 41 ? -29.884 -5.241 0.699 1.00 9.68 41 ILE B O 1
ATOM 1454 N N . GLY B 1 42 ? -29.647 -7.118 1.924 1.00 10.70 42 GLY B N 1
ATOM 1455 C CA . GLY B 1 42 ? -31.058 -7.204 2.294 1.00 10.59 42 GLY B CA 1
ATOM 1456 C C . GLY B 1 42 ? -31.311 -6.987 3.774 1.00 9.92 42 GLY B C 1
ATOM 1457 O O . GLY B 1 42 ? -32.349 -7.396 4.292 1.00 10.29 42 GLY B O 1
ATOM 1458 N N . TYR B 1 43 ? -30.371 -6.337 4.454 1.00 8.55 43 TYR B N 1
ATOM 1459 C CA . TYR B 1 43 ? -30.491 -6.085 5.892 1.00 9.56 43 TYR B CA 1
ATOM 1460 C C . TYR B 1 43 ? -31.743 -5.279 6.252 1.00 10.87 43 TYR B C 1
ATOM 1461 O O . TYR B 1 43 ? -32.368 -5.529 7.285 1.00 11.27 43 TYR B O 1
ATOM 1470 N N . HIS B 1 44 ? -32.100 -4.317 5.401 1.00 10.42 44 HIS B N 1
ATOM 1471 C CA . HIS B 1 44 ? -33.273 -3.467 5.628 1.00 10.70 44 HIS B CA 1
ATOM 1472 C C . HIS B 1 44 ? -34.507 -3.945 4.858 1.00 10.03 44 HIS B C 1
ATOM 1473 O O . HIS B 1 44 ? -35.502 -3.225 4.782 1.00 9.80 44 HIS B O 1
ATOM 1480 N N . GLN B 1 45 ? -34.440 -5.148 4.292 1.00 10.71 45 GLN B N 1
ATOM 1481 C CA . GLN B 1 45 ? -35.503 -5.680 3.430 1.00 15.43 45 GLN B CA 1
ATOM 1482 C C . GLN B 1 45 ? -36.911 -5.449 3.987 1.00 13.07 45 GLN B C 1
ATOM 1483 O O . GLN B 1 45 ? -37.198 -5.786 5.134 1.00 12.70 45 GLN B O 1
ATOM 1489 N N . GLY B 1 46 ? -37.774 -4.861 3.162 1.00 12.17 46 GLY B N 1
ATOM 1490 C CA . GLY B 1 46 ? -39.180 -4.666 3.507 1.00 12.74 46 GLY B CA 1
ATOM 1491 C C . GLY B 1 46 ? -39.483 -3.385 4.261 1.00 14.98 46 GLY B C 1
ATOM 1492 O O . GLY B 1 46 ? -40.646 -3.094 4.546 1.00 16.06 46 GLY B O 1
ATOM 1493 N N . ASN B 1 47 ? -38.448 -2.612 4.580 1.00 14.91 47 ASN B N 1
ATOM 1494 C CA . ASN B 1 47 ? -38.619 -1.393 5.363 1.00 15.77 47 ASN B CA 1
ATOM 1495 C C . ASN B 1 47 ? -38.721 -0.145 4.491 1.00 14.35 47 ASN B C 1
ATOM 1496 O O . ASN B 1 47 ? -38.113 -0.082 3.421 1.00 13.27 47 ASN B O 1
ATOM 1501 N N . PRO B 1 48 ? -39.498 0.854 4.946 1.00 15.16 48 PRO B N 1
ATOM 1502 C CA . PRO B 1 48 ? -39.592 2.112 4.214 1.00 13.19 48 PRO B CA 1
ATOM 1503 C C . PRO B 1 48 ? -38.268 2.863 4.272 1.00 10.22 48 PRO B C 1
ATOM 1504 O O . PRO B 1 48 ? -37.399 2.505 5.071 1.00 10.67 48 PRO B O 1
ATOM 1508 N N . PRO B 1 49 ? -38.108 3.899 3.436 1.00 9.05 49 PRO B N 1
ATOM 1509 C CA . PRO B 1 49 ? -36.873 4.673 3.460 1.00 9.86 49 PRO B CA 1
ATOM 1510 C C . PRO B 1 49 ? -36.582 5.254 4.841 1.00 9.18 49 PRO B C 1
ATOM 1511 O O . PRO B 1 49 ? -37.495 5.441 5.651 1.00 9.91 49 PRO B O 1
ATOM 1515 N N . ASP B 1 50 ? -35.310 5.526 5.097 1.00 7.36 50 ASP B N 1
ATOM 1516 C CA . ASP B 1 50 ? -34.882 6.125 6.352 1.00 6.03 50 ASP B CA 1
ATOM 1517 C C . ASP B 1 50 ? -35.737 7.355 6.657 1.00 7.69 50 ASP B C 1
ATOM 1518 O O . ASP B 1 50 ? -35.990 8.172 5.772 1.00 7.80 50 ASP B O 1
ATOM 1523 N N . ALA B 1 51 ? -36.182 7.480 7.906 1.00 8.57 51 ALA B N 1
ATOM 1524 C CA . ALA B 1 51 ? -37.092 8.564 8.299 1.00 7.84 51 ALA B CA 1
ATOM 1525 C C . ALA B 1 51 ? -36.503 9.965 8.104 1.00 6.29 51 ALA B C 1
ATOM 1526 O O . ALA B 1 51 ? -37.238 10.923 7.868 1.00 5.99 51 ALA B O 1
ATOM 1528 N N . ARG B 1 52 ? -35.186 10.087 8.222 1.00 5.76 52 ARG B N 1
ATOM 1529 C CA . ARG B 1 52 ? -34.515 11.363 7.982 1.00 6.24 52 ARG B CA 1
ATOM 1530 C C . ARG B 1 52 ? -34.428 11.656 6.488 1.00 7.21 52 ARG B C 1
ATOM 1531 O O . ARG B 1 52 ? -34.530 12.809 6.072 1.00 7.86 52 ARG B O 1
ATOM 1539 N N . SER B 1 53 ? -34.233 10.610 5.688 1.00 6.76 53 SER B N 1
ATOM 1540 C CA . SER B 1 53 ? -34.195 10.749 4.232 1.00 6.56 53 SER B CA 1
ATOM 1541 C C . SER B 1 53 ? -35.552 11.169 3.671 1.00 7.49 53 SER B C 1
ATOM 1542 O O . SER B 1 53 ? -35.627 12.056 2.818 1.00 7.15 53 SER B O 1
ATOM 1545 N N . LYS B 1 54 ? -36.623 10.537 4.149 1.00 9.09 54 LYS B N 1
ATOM 1546 C CA . LYS B 1 54 ? -37.972 10.896 3.707 1.00 11.26 54 LYS B CA 1
ATOM 1547 C C . LYS B 1 54 ? -38.275 12.349 4.072 1.00 10.20 54 LYS B C 1
ATOM 1548 O O . LYS B 1 54 ? -38.740 13.118 3.233 1.00 10.05 54 LYS B O 1
ATOM 1554 N N . ALA B 1 55 ? -37.984 12.723 5.316 1.00 9.63 55 ALA B N 1
ATOM 1555 C CA . ALA B 1 55 ? -38.310 14.058 5.808 1.00 9.77 55 ALA B CA 1
ATOM 1556 C C . ALA B 1 55 ? -37.573 15.128 5.010 1.00 9.85 55 ALA B C 1
ATOM 1557 O O . ALA B 1 55 ? -38.172 16.124 4.607 1.00 9.64 55 ALA B O 1
ATOM 1559 N N . ALA B 1 56 ? -36.282 14.916 4.769 1.00 9.33 56 ALA B N 1
ATOM 1560 C CA . ALA B 1 56 ? -35.485 15.885 4.014 1.00 8.54 56 ALA B CA 1
ATOM 1561 C C . ALA B 1 56 ? -35.955 16.010 2.565 1.00 8.74 56 ALA B C 1
ATOM 1562 O O . ALA B 1 56 ? -35.991 17.107 2.011 1.00 8.41 56 ALA B O 1
ATOM 1564 N N . GLY B 1 57 ? -36.310 14.886 1.953 1.00 7.56 57 GLY B N 1
ATOM 1565 C CA . GLY B 1 57 ? -36.804 14.895 0.582 1.00 6.99 57 GLY B CA 1
ATOM 1566 C C . GLY B 1 57 ? -38.197 15.492 0.491 1.00 7.73 57 GLY B C 1
ATOM 1567 O O . GLY B 1 57 ? -38.509 16.211 -0.461 1.00 7.86 57 GLY B O 1
ATOM 1568 N N . GLU B 1 58 ? -39.037 15.200 1.482 1.00 8.59 58 GLU B N 1
ATOM 1569 C CA . GLU B 1 58 ? -40.396 15.746 1.518 1.00 9.97 58 GLU B CA 1
ATOM 1570 C C . GLU B 1 58 ? -40.392 17.266 1.676 1.00 10.76 58 GLU B C 1
ATOM 1571 O O . GLU B 1 58 ? -41.297 17.944 1.189 1.00 12.34 58 GLU B O 1
ATOM 1577 N N . LYS B 1 59 ? -39.375 17.793 2.356 1.00 12.64 59 LYS B N 1
ATOM 1578 C CA . LYS B 1 59 ? -39.149 19.243 2.422 1.00 14.38 59 LYS B CA 1
ATOM 1579 C C . LYS B 1 59 ? -39.082 19.882 1.034 1.00 14.71 59 LYS B C 1
ATOM 1580 O O . LYS B 1 59 ? -39.555 21.003 0.835 1.00 14.46 59 LYS B O 1
ATOM 1586 N N . ARG B 1 60 ? -38.489 19.162 0.084 1.00 13.28 60 ARG B N 1
ATOM 1587 C CA . ARG B 1 60 ? -38.278 19.672 -1.270 1.00 11.45 60 ARG B CA 1
ATOM 1588 C C . ARG B 1 60 ? -39.395 19.260 -2.234 1.00 12.17 60 ARG B C 1
ATOM 1589 O O . ARG B 1 60 ? -39.311 19.518 -3.437 1.00 12.28 60 ARG B O 1
ATOM 1597 N N . GLY B 1 61 ? -40.432 18.617 -1.701 1.00 11.91 61 GLY B N 1
ATOM 1598 C CA . GLY B 1 61 ? -41.624 18.275 -2.474 1.00 11.78 61 GLY B CA 1
ATOM 1599 C C . GLY B 1 61 ? -41.642 16.885 -3.089 1.00 10.69 61 GLY B C 1
ATOM 1600 O O . GLY B 1 61 ? -42.544 16.569 -3.866 1.00 10.53 61 GLY B O 1
ATOM 1601 N N . TYR B 1 62 ? -40.663 16.050 -2.745 1.00 10.00 62 TYR B N 1
ATOM 1602 C CA . TYR B 1 62 ? -40.568 14.705 -3.317 1.00 9.06 62 TYR B CA 1
ATOM 1603 C C . TYR B 1 62 ? -41.366 13.685 -2.510 1.00 8.63 62 TYR B C 1
ATOM 1604 O O . TYR B 1 62 ? -41.429 13.762 -1.282 1.00 9.02 62 TYR B O 1
ATOM 1613 N N . SER B 1 63 ? -41.972 12.732 -3.216 1.00 7.11 63 SER B N 1
ATOM 1614 C CA . SER B 1 63 ? -42.790 11.693 -2.594 1.00 6.97 63 SER B CA 1
ATOM 1615 C C . SER B 1 63 ? -42.042 10.366 -2.544 1.00 7.24 63 SER B C 1
ATOM 1616 O O . SER B 1 63 ? -41.474 9.930 -3.544 1.00 7.07 63 SER B O 1
ATOM 1619 N N . PHE B 1 64 ? -42.055 9.725 -1.378 1.00 6.96 64 PHE B N 1
ATOM 1620 C CA . PHE B 1 64 ? -41.417 8.418 -1.201 1.00 6.83 64 PHE B CA 1
ATOM 1621 C C . PHE B 1 64 ? -42.449 7.293 -1.156 1.00 7.49 64 PHE B C 1
ATOM 1622 O O . PHE B 1 64 ? -42.151 6.182 -0.712 1.00 8.49 64 PHE B O 1
ATOM 1630 N N . SER B 1 65 ? -43.658 7.581 -1.630 1.00 7.75 65 SER B N 1
ATOM 1631 C CA . SER B 1 65 ? -44.713 6.579 -1.695 1.00 8.19 65 SER B CA 1
ATOM 1632 C C . SER B 1 65 ? -44.273 5.386 -2.533 1.00 8.23 65 SER B C 1
ATOM 1633 O O . SER B 1 65 ? -43.688 5.549 -3.604 1.00 8.55 65 SER B O 1
ATOM 1636 N N . GLY B 1 66 ? -44.540 4.188 -2.025 1.00 8.21 66 GLY B N 1
ATOM 1637 C CA . GLY B 1 66 ? -44.276 2.961 -2.764 1.00 9.76 66 GLY B CA 1
ATOM 1638 C C . GLY B 1 66 ? -42.855 2.434 -2.703 1.00 10.71 66 GLY B C 1
ATOM 1639 O O . GLY B 1 66 ? -42.552 1.416 -3.323 1.00 11.93 66 GLY B O 1
ATOM 1640 N N . ILE B 1 67 ? -41.984 3.097 -1.947 1.00 9.66 67 ILE B N 1
ATOM 1641 C CA . ILE B 1 67 ? -40.592 2.667 -1.854 1.00 9.84 67 ILE B CA 1
ATOM 1642 C C . ILE B 1 67 ? -40.382 1.806 -0.610 1.00 10.73 67 ILE B C 1
ATOM 1643 O O . ILE B 1 67 ? -40.519 2.280 0.514 1.00 10.75 67 ILE B O 1
ATOM 1648 N N . LYS B 1 68 ? -40.072 0.532 -0.831 1.00 11.97 68 LYS B N 1
ATOM 1649 C CA . LYS B 1 68 ? -39.719 -0.391 0.244 1.00 12.61 68 LYS B CA 1
ATOM 1650 C C . LYS B 1 68 ? -38.380 -1.035 -0.069 1.00 9.81 68 LYS B C 1
ATOM 1651 O O . LYS B 1 68 ? -38.136 -1.450 -1.202 1.00 9.81 68 LYS B O 1
ATOM 1657 N N . ALA B 1 69 ? -37.521 -1.125 0.941 1.00 8.94 69 ALA B N 1
ATOM 1658 C CA . ALA B 1 69 ? -36.180 -1.668 0.755 1.00 9.61 69 ALA B CA 1
ATOM 1659 C C . ALA B 1 69 ? -36.228 -3.119 0.291 1.00 11.33 69 ALA B C 1
ATOM 1660 O O . ALA B 1 69 ? -37.023 -3.917 0.788 1.00 10.81 69 ALA B O 1
ATOM 1662 N N . ARG B 1 70 ? -35.381 -3.444 -0.678 1.00 12.30 70 ARG B N 1
ATOM 1663 C CA . ARG B 1 70 ? -35.268 -4.809 -1.175 1.00 13.90 70 ARG B CA 1
ATOM 1664 C C . ARG B 1 70 ? -33.908 -5.008 -1.826 1.00 12.68 70 ARG B C 1
ATOM 1665 O O . ARG B 1 70 ? -33.339 -4.072 -2.392 1.00 12.17 70 ARG B O 1
ATOM 1673 N N . LYS B 1 71 ? -33.385 -6.226 -1.736 1.00 10.10 71 LYS B N 1
ATOM 1674 C CA . LYS B 1 71 ? -32.081 -6.527 -2.308 1.00 9.63 71 LYS B CA 1
ATOM 1675 C C . LYS B 1 71 ? -32.179 -6.746 -3.814 1.00 9.48 71 LYS B C 1
ATOM 1676 O O . LYS B 1 71 ? -33.172 -7.277 -4.311 1.00 9.15 71 LYS B O 1
ATOM 1682 N N . ILE B 1 72 ? -31.136 -6.331 -4.528 1.00 10.47 72 ILE B N 1
ATOM 1683 C CA . ILE B 1 72 ? -31.002 -6.589 -5.960 1.00 12.20 72 ILE B CA 1
ATOM 1684 C C . ILE B 1 72 ? -31.224 -8.077 -6.238 1.00 12.01 72 ILE B C 1
ATOM 1685 O O . ILE B 1 72 ? -30.935 -8.922 -5.389 1.00 12.53 72 ILE B O 1
ATOM 1690 N N . ARG B 1 73 ? -31.743 -8.392 -7.419 1.00 11.81 73 ARG B N 1
ATOM 1691 C CA . ARG B 1 73 ? -31.918 -9.781 -7.833 1.00 12.19 73 ARG B CA 1
ATOM 1692 C C . ARG B 1 73 ? -31.458 -9.947 -9.276 1.00 11.98 73 ARG B C 1
ATOM 1693 O O . ARG B 1 73 ? -31.315 -8.963 -10.002 1.00 11.16 73 ARG B O 1
ATOM 1701 N N . ASP B 1 74 ? -31.225 -11.189 -9.687 1.00 11.90 74 ASP B N 1
ATOM 1702 C CA . ASP B 1 74 ? -30.716 -11.467 -11.034 1.00 10.91 74 ASP B CA 1
ATOM 1703 C C . ASP B 1 74 ? -31.596 -10.877 -12.140 1.00 10.57 74 ASP B C 1
ATOM 1704 O O . ASP B 1 74 ? -31.083 -10.394 -13.149 1.00 11.37 74 ASP B O 1
ATOM 1709 N N . GLU B 1 75 ? -32.913 -10.913 -11.947 1.00 11.42 75 GLU B N 1
ATOM 1710 C CA . GLU B 1 75 ? -33.855 -10.385 -12.940 1.00 12.68 75 GLU B CA 1
ATOM 1711 C C . GLU B 1 75 ? -33.613 -8.910 -13.263 1.00 10.67 75 GLU B C 1
ATOM 1712 O O . GLU B 1 75 ? -33.885 -8.467 -14.378 1.00 10.34 75 GLU B O 1
ATOM 1718 N N . ASP B 1 76 ? -33.113 -8.155 -12.287 1.00 9.29 76 ASP B N 1
ATOM 1719 C CA . ASP B 1 76 ? -32.924 -6.710 -12.444 1.00 8.35 76 ASP B CA 1
ATOM 1720 C C . ASP B 1 76 ? -31.959 -6.343 -13.567 1.00 8.78 76 ASP B C 1
ATOM 1721 O O . ASP B 1 76 ? -32.114 -5.307 -14.214 1.00 8.79 76 ASP B O 1
ATOM 1726 N N . PHE B 1 77 ? -30.967 -7.196 -13.797 1.00 9.18 77 PHE B N 1
ATOM 1727 C CA . PHE B 1 77 ? -29.960 -6.936 -14.823 1.00 9.09 77 PHE B CA 1
ATOM 1728 C C . PHE B 1 77 ? -30.534 -7.124 -16.224 1.00 10.24 77 PHE B C 1
ATOM 1729 O O . PHE B 1 77 ? -30.030 -6.548 -17.190 1.00 10.03 77 PHE B O 1
ATOM 1737 N N . VAL B 1 78 ? -31.593 -7.925 -16.316 1.00 11.37 78 VAL B N 1
ATOM 1738 C CA . VAL B 1 78 ? -32.317 -8.143 -17.564 1.00 11.33 78 VAL B CA 1
ATOM 1739 C C . VAL B 1 78 ? -33.393 -7.074 -17.750 1.00 11.18 78 VAL B C 1
ATOM 1740 O O . VAL B 1 78 ? -33.497 -6.469 -18.818 1.00 11.33 78 VAL B O 1
ATOM 1744 N N . LYS B 1 79 ? -34.186 -6.850 -16.703 1.00 12.17 79 LYS B N 1
ATOM 1745 C CA . LYS B 1 79 ? -35.354 -5.963 -16.773 1.00 13.25 79 LYS B CA 1
ATOM 1746 C C . LYS B 1 79 ? -35.009 -4.514 -17.111 1.00 10.64 79 LYS B C 1
ATOM 1747 O O . LYS B 1 79 ? -35.655 -3.906 -17.963 1.00 11.94 79 LYS B O 1
ATOM 1753 N N . PHE B 1 80 ? -34.004 -3.964 -16.438 1.00 10.13 80 PHE B N 1
ATOM 1754 C CA . PHE B 1 80 ? -33.718 -2.530 -16.537 1.00 10.38 80 PHE B CA 1
ATOM 1755 C C . PHE B 1 80 ? -32.769 -2.171 -17.678 1.00 9.53 80 PHE B C 1
ATOM 1756 O O . PHE B 1 80 ? -31.950 -2.987 -18.101 1.00 10.45 80 PHE B O 1
ATOM 1764 N N . ASP B 1 81 ? -32.914 -0.946 -18.180 1.00 8.39 81 ASP B N 1
ATOM 1765 C CA . ASP B 1 81 ? -32.073 -0.425 -19.262 1.00 9.24 81 ASP B CA 1
ATOM 1766 C C . ASP B 1 81 ? -30.865 0.332 -18.720 1.00 9.71 81 ASP B C 1
ATOM 1767 O O . ASP B 1 81 ? -29.804 0.356 -19.348 1.00 9.83 81 ASP B O 1
ATOM 1772 N N . TRP B 1 82 ? -31.045 0.964 -17.563 1.00 9.19 82 TRP B N 1
ATOM 1773 C CA . TRP B 1 82 ? -29.975 1.679 -16.882 1.00 8.77 82 TRP B CA 1
ATOM 1774 C C . TRP B 1 82 ? -29.929 1.215 -15.440 1.00 8.03 82 TRP B C 1
ATOM 1775 O O . TRP B 1 82 ? -30.966 1.135 -14.781 1.00 7.61 82 TRP B O 1
ATOM 1786 N N . ILE B 1 83 ? -28.731 0.901 -14.958 1.00 7.73 83 ILE B N 1
ATOM 1787 C CA . ILE B 1 83 ? -28.531 0.567 -13.553 1.00 6.90 83 ILE B CA 1
ATOM 1788 C C . ILE B 1 83 ? -27.453 1.494 -12.995 1.00 5.02 83 ILE B C 1
ATOM 1789 O O . ILE B 1 83 ? -26.276 1.385 -13.347 1.00 5.07 83 ILE B O 1
ATOM 1794 N N . LEU B 1 84 ? -27.883 2.416 -12.135 1.00 5.19 84 LEU B N 1
ATOM 1795 C CA . LEU B 1 84 ? -27.030 3.484 -11.619 1.00 5.60 84 LEU B CA 1
ATOM 1796 C C . LEU B 1 84 ? -26.629 3.210 -10.174 1.00 4.92 84 LEU B C 1
ATOM 1797 O O . LEU B 1 84 ? -27.490 3.035 -9.313 1.00 5.42 84 LEU B O 1
ATOM 1802 N N . ALA B 1 85 ? -25.325 3.184 -9.913 1.00 4.31 85 ALA B N 1
ATOM 1803 C CA . ALA B 1 85 ? -24.809 2.911 -8.571 1.00 4.86 85 ALA B CA 1
ATOM 1804 C C . ALA B 1 85 ? -24.506 4.201 -7.815 1.00 6.09 85 ALA B C 1
ATOM 1805 O O . ALA B 1 85 ? -24.024 5.170 -8.400 1.00 6.33 85 ALA B O 1
ATOM 1807 N N . ALA B 1 86 ? -24.772 4.203 -6.510 1.00 6.59 86 ALA B N 1
ATOM 1808 C CA . ALA B 1 86 ? -24.498 5.377 -5.679 1.00 6.74 86 ALA B CA 1
ATOM 1809 C C . ALA B 1 86 ? -22.996 5.586 -5.485 1.00 5.15 86 ALA B C 1
ATOM 1810 O O . ALA B 1 86 ? -22.504 6.706 -5.626 1.00 4.46 86 ALA B O 1
ATOM 1812 N N . ASP B 1 87 ? -22.271 4.515 -5.167 1.00 4.73 87 ASP B N 1
ATOM 1813 C CA . ASP B 1 87 ? -20.816 4.607 -5.002 1.00 3.99 87 ASP B CA 1
ATOM 1814 C C . ASP B 1 87 ? -20.075 3.429 -5.643 1.00 3.60 87 ASP B C 1
ATOM 1815 O O . ASP B 1 87 ? -20.692 2.522 -6.200 1.00 3.43 87 ASP B O 1
ATOM 1820 N N . GLN B 1 88 ? -18.748 3.459 -5.573 1.00 4.04 88 GLN B N 1
ATOM 1821 C CA . GLN B 1 88 ? -17.916 2.468 -6.259 1.00 4.78 88 GLN B CA 1
ATOM 1822 C C . GLN B 1 88 ? -18.022 1.057 -5.684 1.00 5.09 88 GLN B C 1
ATOM 1823 O O . GLN B 1 88 ? -17.801 0.081 -6.400 1.00 5.65 88 GLN B O 1
ATOM 1829 N N . GLU B 1 89 ? -18.349 0.943 -4.401 1.00 5.30 89 GLU B N 1
ATOM 1830 C CA . GLU B 1 89 ? -18.527 -0.373 -3.791 1.00 5.47 89 GLU B CA 1
ATOM 1831 C C . GLU B 1 89 ? -19.823 -1.005 -4.288 1.00 4.83 89 GLU B C 1
ATOM 1832 O O . GLU B 1 89 ? -19.866 -2.203 -4.577 1.00 5.03 89 GLU B O 1
ATOM 1838 N N . ASN B 1 90 ? -20.868 -0.191 -4.416 1.00 4.79 90 ASN B N 1
ATOM 1839 C CA . ASN B 1 90 ? -22.124 -0.649 -5.014 1.00 5.40 90 ASN B CA 1
ATOM 1840 C C . ASN B 1 90 ? -21.881 -1.144 -6.433 1.00 5.23 90 ASN B C 1
ATOM 1841 O O . ASN B 1 90 ? -22.333 -2.225 -6.813 1.00 5.75 90 ASN B O 1
ATOM 1846 N N . LEU B 1 91 ? -21.160 -0.344 -7.211 1.00 5.27 91 LEU B N 1
ATOM 1847 C CA . LEU B 1 91 ? -20.883 -0.677 -8.602 1.00 6.54 91 LEU B CA 1
ATOM 1848 C C . LEU B 1 91 ? -20.033 -1.944 -8.704 1.00 7.60 91 LEU B C 1
ATOM 1849 O O . LEU B 1 91 ? -20.265 -2.779 -9.578 1.00 7.01 91 LEU B O 1
ATOM 1854 N N . ALA B 1 92 ? -19.058 -2.086 -7.807 1.00 8.88 92 ALA B N 1
ATOM 1855 C CA . ALA B 1 92 ? -18.254 -3.306 -7.740 1.00 8.64 92 ALA B CA 1
ATOM 1856 C C . ALA B 1 92 ? -19.135 -4.526 -7.477 1.00 8.57 92 ALA B C 1
ATOM 1857 O O . ALA B 1 92 ? -18.941 -5.575 -8.090 1.00 8.75 92 ALA B O 1
ATOM 1859 N N . GLU B 1 93 ? -20.104 -4.390 -6.574 1.00 7.62 93 GLU B N 1
ATOM 1860 C CA . GLU B 1 93 ? -21.045 -5.481 -6.312 1.00 9.48 93 GLU B CA 1
ATOM 1861 C C . GLU B 1 93 ? -21.879 -5.790 -7.548 1.00 9.73 93 GLU B C 1
ATOM 1862 O O . GLU B 1 93 ? -22.092 -6.954 -7.881 1.00 10.37 93 GLU B O 1
ATOM 1868 N N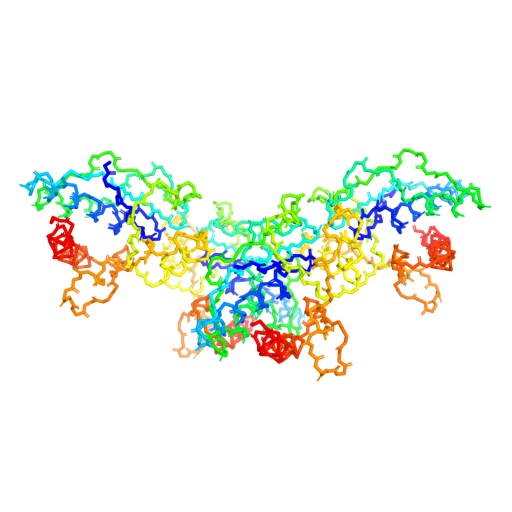 . LEU B 1 94 ? -22.336 -4.744 -8.229 1.00 8.17 94 LEU B N 1
ATOM 1869 C CA . LEU B 1 94 ? -23.132 -4.909 -9.442 1.00 7.88 94 LEU B CA 1
ATOM 1870 C C . LEU B 1 94 ? -22.344 -5.596 -10.554 1.00 7.43 94 LEU B C 1
ATOM 1871 O O . LEU B 1 94 ? -22.874 -6.463 -11.248 1.00 7.28 94 LEU B O 1
ATOM 1876 N N . LYS B 1 95 ? -21.080 -5.215 -10.713 1.00 6.67 95 LYS B N 1
ATOM 1877 C CA . LYS B 1 95 ? -20.224 -5.821 -11.733 1.00 7.35 95 LYS B CA 1
ATOM 1878 C C . LYS B 1 95 ? -20.011 -7.317 -11.502 1.00 7.88 95 LYS B C 1
ATOM 1879 O O . LYS B 1 95 ? -19.961 -8.092 -12.457 1.00 8.52 95 LYS B O 1
ATOM 1885 N N . ALA B 1 96 ? -19.891 -7.720 -10.240 1.00 8.20 96 ALA B N 1
ATOM 1886 C CA . ALA B 1 96 ? -19.710 -9.136 -9.910 1.00 8.64 96 ALA B CA 1
ATOM 1887 C C . ALA B 1 96 ? -20.953 -9.978 -10.222 1.00 8.68 96 ALA B C 1
ATOM 1888 O O . ALA B 1 96 ? -20.830 -11.125 -10.653 1.00 9.40 96 ALA B O 1
ATOM 1890 N N . ARG B 1 97 ? -22.140 -9.408 -10.018 1.00 9.50 97 ARG B N 1
ATOM 1891 C CA . ARG B 1 97 ? -23.397 -10.157 -10.163 1.00 11.45 97 ARG B CA 1
ATOM 1892 C C . ARG B 1 97 ? -24.012 -10.083 -11.565 1.00 9.75 97 ARG B C 1
ATOM 1893 O O . ARG B 1 97 ? -24.684 -11.018 -12.003 1.00 11.88 97 ARG B O 1
ATOM 1901 N N . CYS B 1 98 ? -23.771 -8.980 -12.265 1.00 9.09 98 CYS B N 1
ATOM 1902 C CA . CYS B 1 98 ? -24.374 -8.737 -13.576 1.00 9.33 98 CYS B CA 1
ATOM 1903 C C . CYS B 1 98 ? -23.793 -9.644 -14.665 1.00 11.10 98 CYS B C 1
ATOM 1904 O O . CYS B 1 98 ? -22.579 -9.796 -14.743 1.00 11.37 98 CYS B O 1
ATOM 1907 N N . PRO B 1 99 ? -24.654 -10.240 -15.519 1.00 12.84 99 PRO B N 1
ATOM 1908 C CA . PRO B 1 99 ? -24.139 -11.040 -16.636 1.00 12.71 99 PRO B CA 1
ATOM 1909 C C . PRO B 1 99 ? -23.314 -10.204 -17.603 1.00 11.77 99 PRO B C 1
ATOM 1910 O O . PRO B 1 99 ? -23.542 -9.000 -17.723 1.00 11.56 99 PRO B O 1
ATOM 1914 N N . GLN B 1 100 ? -22.375 -10.844 -18.294 1.00 10.38 100 GLN B N 1
ATOM 1915 C CA . GLN B 1 100 ? -21.463 -10.134 -19.190 1.00 11.00 100 GLN B CA 1
ATOM 1916 C C . GLN B 1 100 ? -22.198 -9.255 -20.194 1.00 13.32 100 GLN B C 1
ATOM 1917 O O . GLN B 1 100 ? -21.790 -8.123 -20.450 1.00 12.76 100 GLN B O 1
ATOM 1923 N N . SER B 1 101 ? -23.278 -9.787 -20.758 1.00 13.11 101 SER B N 1
ATOM 1924 C CA . SER B 1 101 ? -24.004 -9.114 -21.834 1.00 13.18 101 SER B CA 1
ATOM 1925 C C . SER B 1 101 ? -24.716 -7.836 -21.382 1.00 12.82 101 SER B C 1
ATOM 1926 O O . SER B 1 101 ? -25.020 -6.974 -22.209 1.00 14.32 101 SER B O 1
ATOM 1929 N N . HIS B 1 102 ? -24.975 -7.714 -20.082 1.00 12.41 102 HIS B N 1
ATOM 1930 C CA . HIS B 1 102 ? -25.689 -6.555 -19.542 1.00 11.84 102 HIS B CA 1
ATOM 1931 C C . HIS B 1 102 ? -24.778 -5.576 -18.803 1.00 10.90 102 HIS B C 1
ATOM 1932 O O . HIS B 1 102 ? -25.251 -4.580 -18.256 1.00 10.33 102 HIS B O 1
ATOM 1939 N N . GLN B 1 103 ? -23.477 -5.856 -18.800 1.00 10.22 103 GLN B N 1
ATOM 1940 C CA . GLN B 1 103 ? -22.490 -5.002 -18.132 1.00 9.61 103 GLN B CA 1
ATOM 1941 C C . GLN B 1 103 ? -22.541 -3.556 -18.625 1.00 9.34 103 GLN B C 1
ATOM 1942 O O . GLN B 1 103 ? -22.250 -2.627 -17.868 1.00 8.69 103 GLN B O 1
ATOM 1948 N N . HIS B 1 104 ? -22.918 -3.373 -19.889 1.00 9.13 104 HIS B N 1
ATOM 1949 C CA . HIS B 1 104 ? -23.030 -2.038 -20.480 1.00 8.60 104 HIS B CA 1
ATOM 1950 C C . HIS B 1 104 ? -24.075 -1.165 -19.769 1.00 7.68 104 HIS B C 1
ATOM 1951 O O . HIS B 1 104 ? -24.044 0.060 -19.885 1.00 7.81 104 HIS B O 1
ATOM 1958 N N . LYS B 1 105 ? -24.981 -1.800 -19.027 1.00 8.49 105 LYS B N 1
ATOM 1959 C CA . LYS B 1 105 ? -26.053 -1.097 -18.320 1.00 8.93 105 LYS B CA 1
ATOM 1960 C C . LYS B 1 105 ? -25.608 -0.458 -17.006 1.00 8.29 105 LYS B C 1
ATOM 1961 O O . LYS B 1 105 ? -26.367 0.308 -16.408 1.00 7.88 105 LYS B O 1
ATOM 1967 N N . LEU B 1 106 ? -24.396 -0.779 -16.556 1.00 7.03 106 LEU B N 1
ATOM 1968 C CA . LEU B 1 106 ? -23.921 -0.368 -15.233 1.00 6.70 106 LEU B CA 1
ATOM 1969 C C . LEU B 1 106 ? -23.089 0.911 -15.286 1.00 6.74 106 LEU B C 1
ATOM 1970 O O . LEU B 1 106 ? -22.196 1.045 -16.124 1.00 6.62 106 LEU B O 1
ATOM 1975 N N . SER B 1 107 ? -23.385 1.842 -14.382 1.00 5.91 107 SER B N 1
ATOM 1976 C CA . SER B 1 107 ? -22.583 3.055 -14.222 1.00 6.03 107 SER B CA 1
ATOM 1977 C C . SER B 1 107 ? -22.848 3.704 -12.865 1.00 5.71 107 SER B C 1
ATOM 1978 O O . SER B 1 107 ? -23.844 3.403 -12.211 1.00 5.80 107 SER B O 1
ATOM 1981 N N . LEU B 1 108 ? -21.948 4.588 -12.445 1.00 5.06 108 LEU B N 1
ATOM 1982 C CA . LEU B 1 108 ? -22.178 5.400 -11.252 1.00 5.33 108 LEU B CA 1
ATOM 1983 C C . LEU B 1 108 ? -23.210 6.462 -11.592 1.00 5.09 108 LEU B C 1
ATOM 1984 O O . LEU B 1 108 ? -23.175 7.032 -12.685 1.00 4.67 108 LEU B O 1
ATOM 1989 N N . MET B 1 109 ? -24.123 6.740 -10.670 1.00 5.28 109 MET B N 1
ATOM 1990 C CA . MET B 1 109 ? -25.135 7.760 -10.927 1.00 5.10 109 MET B CA 1
ATOM 1991 C C . MET B 1 109 ? -24.511 9.119 -11.235 1.00 5.46 109 MET B C 1
ATOM 1992 O O . MET B 1 109 ? -24.965 9.818 -12.140 1.00 5.67 109 MET B O 1
ATOM 1997 N N . LEU B 1 110 ? -23.474 9.493 -10.490 1.00 4.48 110 LEU B N 1
ATOM 1998 C CA . LEU B 1 110 ? -22.865 10.812 -10.662 1.00 4.38 110 LEU B CA 1
ATOM 1999 C C . LEU B 1 110 ? -21.891 10.885 -11.843 1.00 5.02 110 LEU B C 1
ATOM 2000 O O . LEU B 1 110 ? -21.314 11.941 -12.094 1.00 5.28 110 LEU B O 1
ATOM 2005 N N . SER B 1 111 ? -21.711 9.784 -12.575 1.00 5.33 111 SER B N 1
ATOM 2006 C CA . SER B 1 111 ? -20.959 9.832 -13.835 1.00 5.78 111 SER B CA 1
ATOM 2007 C C . SER B 1 111 ? -21.770 10.548 -14.919 1.00 5.83 111 SER B C 1
ATOM 2008 O O . SER B 1 111 ? -21.246 10.859 -15.990 1.00 6.42 111 SER B O 1
ATOM 2011 N N . HIS B 1 112 ? -23.045 10.807 -14.631 1.00 5.73 112 HIS B N 1
ATOM 2012 C CA . HIS B 1 112 ? -23.929 11.522 -15.544 1.00 6.93 112 HIS B CA 1
ATOM 2013 C C . HIS B 1 112 ? -24.134 12.964 -15.098 1.00 8.64 112 HIS B C 1
ATOM 2014 O O . HIS B 1 112 ? -25.050 13.635 -15.568 1.00 9.41 112 HIS B O 1
ATOM 2021 N N . SER B 1 113 ? -23.287 13.432 -14.185 1.00 8.55 113 SER B N 1
ATOM 2022 C CA . SER B 1 113 ? -23.342 14.813 -13.721 1.00 9.97 113 SER B CA 1
ATOM 2023 C C . SER B 1 113 ? -21.950 15.432 -13.717 1.00 11.28 113 SER B C 1
ATOM 2024 O O . SER B 1 113 ? -20.951 14.733 -13.540 1.00 11.13 113 SER B O 1
ATOM 2027 N N . ASP B 1 114 ? -21.894 16.748 -13.898 1.00 13.91 114 ASP B N 1
ATOM 2028 C CA . ASP B 1 114 ? -20.627 17.482 -13.904 1.00 17.38 114 ASP B CA 1
ATOM 2029 C C . ASP B 1 114 ? -20.202 17.843 -12.474 1.00 18.39 114 ASP B C 1
ATOM 2030 O O . ASP B 1 114 ? -19.541 18.857 -12.244 1.00 20.59 114 ASP B O 1
ATOM 2035 N N . SER B 1 115 ? -20.578 16.998 -11.519 1.00 18.88 115 SER B N 1
ATOM 2036 C CA . SER B 1 115 ? -20.320 17.248 -10.108 1.00 17.76 115 SER B CA 1
ATOM 2037 C C . SER B 1 115 ? -18.862 16.999 -9.742 1.00 15.50 115 SER B C 1
ATOM 2038 O O . SER B 1 115 ? -18.184 16.183 -10.365 1.00 13.64 115 SER B O 1
ATOM 2041 N N . GLU B 1 116 ? -18.397 17.700 -8.711 1.00 13.82 116 GLU B N 1
ATOM 2042 C CA . GLU B 1 116 ? -17.092 17.431 -8.110 1.00 14.07 116 GLU B CA 1
ATOM 2043 C C . GLU B 1 116 ? -17.123 16.099 -7.359 1.00 11.56 116 GLU B C 1
ATOM 2044 O O . GLU B 1 116 ? -16.084 15.586 -6.946 1.00 11.31 116 GLU B O 1
ATOM 2050 N N . TYR B 1 117 ? -18.325 15.555 -7.176 1.00 8.64 117 TYR B N 1
ATOM 2051 C CA . TYR B 1 117 ? -18.511 14.251 -6.555 1.00 7.23 117 TYR B CA 1
ATOM 2052 C C . TYR B 1 117 ? -18.601 13.159 -7.614 1.00 6.77 117 TYR B C 1
ATOM 2053 O O . TYR B 1 117 ? -19.283 13.317 -8.627 1.00 6.99 117 TYR B O 1
ATOM 2062 N N . GLN B 1 118 ? -17.901 12.058 -7.367 1.00 7.19 118 GLN B N 1
ATOM 2063 C CA . GLN B 1 118 ? -17.994 10.867 -8.199 1.00 7.64 118 GLN B CA 1
ATOM 2064 C C . GLN B 1 118 ? -18.956 9.869 -7.554 1.00 7.23 118 GLN B C 1
ATOM 2065 O O . GLN B 1 118 ? -19.614 9.094 -8.247 1.00 6.39 118 GLN B O 1
ATOM 2071 N N . GLU B 1 119 ? -19.034 9.902 -6.226 1.00 5.82 119 GLU B N 1
ATOM 2072 C CA . GLU B 1 119 ? -19.878 8.986 -5.468 1.00 5.61 119 GLU B CA 1
ATOM 2073 C C . GLU B 1 119 ? -20.818 9.760 -4.556 1.00 5.86 119 GLU B C 1
ATOM 2074 O O . GLU B 1 119 ? -20.556 10.915 -4.226 1.00 5.90 119 GLU B O 1
ATOM 2080 N N . ILE B 1 120 ? -21.908 9.116 -4.150 1.00 6.12 120 ILE B N 1
ATOM 2081 C CA . ILE B 1 120 ? -22.845 9.711 -3.201 1.00 6.43 120 ILE B CA 1
ATOM 2082 C C . ILE B 1 120 ? -22.512 9.199 -1.804 1.00 6.65 120 ILE B C 1
ATOM 2083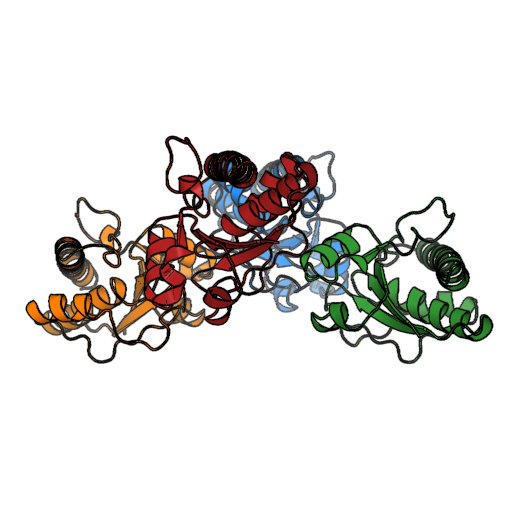 O O . ILE B 1 120 ? -22.608 7.997 -1.547 1.00 6.40 120 ILE B O 1
ATOM 2088 N N . PRO B 1 121 ? -22.108 10.106 -0.896 1.00 7.97 121 PRO B N 1
ATOM 2089 C CA . PRO B 1 121 ? -21.757 9.648 0.443 1.00 8.44 121 PRO B CA 1
ATOM 2090 C C . PRO B 1 121 ? -22.960 9.104 1.213 1.00 7.73 121 PRO B C 1
ATOM 2091 O O . PRO B 1 121 ? -24.061 9.651 1.127 1.00 6.98 121 PRO B O 1
ATOM 2095 N N . ASP B 1 122 ? -22.725 8.025 1.952 1.00 7.04 122 ASP B N 1
ATOM 2096 C CA . ASP B 1 122 ? -23.732 7.402 2.801 1.00 6.86 122 ASP B CA 1
ATOM 2097 C C . ASP B 1 122 ? -24.018 8.313 4.001 1.00 6.03 122 ASP B C 1
ATOM 2098 O O . ASP B 1 122 ? -23.124 8.570 4.806 1.00 5.95 122 ASP B O 1
ATOM 2103 N N . PRO B 1 123 ? -25.264 8.802 4.130 1.00 6.69 123 PRO B N 1
ATOM 2104 C CA . PRO B 1 123 ? -25.586 9.741 5.200 1.00 7.35 123 PRO B CA 1
ATOM 2105 C C . PRO B 1 123 ? -25.960 9.066 6.517 1.00 8.23 123 PRO B C 1
ATOM 2106 O O . PRO B 1 123 ? -26.124 9.748 7.526 1.00 7.91 123 PRO B O 1
ATOM 2110 N N . TYR B 1 124 ? -26.092 7.742 6.504 1.00 8.98 124 TYR B N 1
ATOM 2111 C CA . TYR B 1 124 ? -26.794 7.038 7.574 1.00 9.34 124 TYR B CA 1
ATOM 2112 C C . TYR B 1 124 ? -26.268 7.305 8.988 1.00 8.78 124 TYR B C 1
ATOM 2113 O O . TYR B 1 124 ? -27.064 7.503 9.907 1.00 8.22 124 TYR B O 1
ATOM 2122 N N . TYR B 1 125 ? -24.949 7.307 9.163 1.00 8.36 125 TYR B N 1
ATOM 2123 C CA . TYR B 1 125 ? -24.349 7.484 10.495 1.00 7.44 125 TYR B CA 1
ATOM 2124 C C . TYR B 1 125 ? -23.950 8.927 10.794 1.00 8.23 125 TYR B C 1
ATOM 2125 O O . TYR B 1 125 ? -23.227 9.186 11.759 1.00 9.90 125 TYR B O 1
ATOM 2134 N N . GLY B 1 126 ? -24.428 9.866 9.981 1.00 8.45 126 GLY B N 1
ATOM 2135 C CA . GLY B 1 126 ? -24.064 11.270 10.131 1.00 8.85 126 GLY B CA 1
ATOM 2136 C C . GLY B 1 126 ? -25.232 12.155 10.512 1.00 9.94 126 GLY B C 1
ATOM 2137 O O . GLY B 1 126 ? -26.302 11.670 10.881 1.00 10.11 126 GLY B O 1
ATOM 2138 N N . GLY B 1 127 ? -25.016 13.463 10.410 1.00 10.72 127 GLY B N 1
ATOM 2139 C CA . GLY B 1 127 ? -26.019 14.456 10.783 1.00 11.76 127 GLY B CA 1
ATOM 2140 C C . GLY B 1 127 ? -26.847 14.950 9.611 1.00 11.78 127 GLY B C 1
ATOM 2141 O O . GLY B 1 127 ? -26.882 14.325 8.553 1.00 11.76 127 GLY B O 1
ATOM 2142 N N . GLU B 1 128 ? -27.502 16.090 9.809 1.00 12.28 128 GLU B N 1
ATOM 2143 C CA . GLU B 1 128 ? -28.433 16.648 8.827 1.00 13.49 128 GLU B CA 1
ATOM 2144 C C . GLU B 1 128 ? -27.750 17.038 7.518 1.00 12.82 128 GLU B C 1
ATOM 2145 O O . GLU B 1 128 ? -28.294 16.801 6.438 1.00 12.62 128 GLU B O 1
ATOM 2151 N N . ARG B 1 129 ? -26.565 17.636 7.619 1.00 12.23 129 ARG B N 1
ATOM 2152 C CA . ARG B 1 129 ? -25.823 18.098 6.441 1.00 12.11 129 ARG B CA 1
ATOM 2153 C C . ARG B 1 129 ? -25.642 17.012 5.376 1.00 11.12 129 ARG B C 1
ATOM 2154 O O . ARG B 1 129 ? -25.689 17.303 4.180 1.00 11.06 129 ARG B O 1
ATOM 2162 N N . GLY B 1 130 ? -25.429 15.771 5.810 1.00 9.49 130 GLY B N 1
ATOM 2163 C CA . GLY B 1 130 ? -25.230 14.656 4.886 1.00 7.31 130 GLY B CA 1
ATOM 2164 C C . GLY B 1 130 ? -26.492 14.271 4.134 1.00 7.00 130 GLY B C 1
ATOM 2165 O O . GLY B 1 130 ? -26.427 13.804 2.998 1.00 6.90 130 GLY B O 1
ATOM 2166 N N . PHE B 1 131 ? -27.643 14.463 4.769 1.00 7.33 131 PHE B N 1
ATOM 2167 C CA . PHE B 1 131 ? -28.926 14.203 4.118 1.00 7.39 131 PHE B CA 1
ATOM 2168 C C . PHE B 1 131 ? -29.258 15.279 3.094 1.00 7.40 131 PHE B C 1
ATOM 2169 O O . PHE B 1 131 ? -29.787 14.983 2.026 1.00 7.49 131 PHE B O 1
ATOM 2177 N N . GLU B 1 132 ? -28.929 16.523 3.417 1.00 7.35 132 GLU B N 1
ATOM 2178 C CA . GLU B 1 132 ? -29.068 17.615 2.461 1.00 7.24 132 GLU B CA 1
ATOM 2179 C C . GLU B 1 132 ? -28.128 17.420 1.272 1.00 6.84 132 GLU B C 1
ATOM 2180 O O . GLU B 1 132 ? -28.486 17.736 0.136 1.00 7.28 132 GLU B O 1
ATOM 2186 N N . LEU B 1 133 ? -26.938 16.885 1.535 1.00 6.66 133 LEU B N 1
ATOM 2187 C CA . LEU B 1 133 ? -25.954 16.629 0.481 1.00 6.10 133 LEU B CA 1
ATOM 2188 C C . LEU B 1 133 ? -26.455 15.593 -0.523 1.00 5.47 133 LEU B C 1
ATOM 2189 O O . LEU B 1 133 ? -26.353 15.797 -1.722 1.00 5.60 133 LEU B O 1
ATOM 2194 N N . VAL B 1 134 ? -27.002 14.490 -0.022 1.00 4.95 134 VAL B N 1
ATOM 2195 C CA . VAL B 1 134 ? -27.542 13.456 -0.903 1.00 4.44 134 VAL B CA 1
ATOM 2196 C C . VAL B 1 134 ? -28.576 14.065 -1.841 1.00 4.50 134 VAL B C 1
ATOM 2197 O O . VAL B 1 134 ? -28.566 13.792 -3.035 1.00 4.82 134 VAL B O 1
ATOM 2201 N N . LEU B 1 135 ? -29.465 14.888 -1.296 1.00 5.21 135 LEU B N 1
ATOM 2202 C CA . LEU B 1 135 ? -30.485 15.546 -2.109 1.00 5.75 135 LEU B CA 1
ATOM 2203 C C . LEU B 1 135 ? -29.873 16.494 -3.138 1.00 6.25 135 LEU B C 1
ATOM 2204 O O . LEU B 1 135 ? -30.274 16.489 -4.303 1.00 6.66 135 LEU B O 1
ATOM 2209 N N . ASP B 1 136 ? -28.905 17.299 -2.709 1.00 6.10 136 ASP B N 1
ATOM 2210 C CA . ASP B 1 136 ? -28.227 18.229 -3.616 1.00 6.94 136 ASP B CA 1
ATOM 2211 C C . ASP B 1 136 ? -27.602 17.507 -4.810 1.00 5.93 136 ASP B C 1
ATOM 2212 O O . ASP B 1 136 ? -27.789 17.915 -5.958 1.00 6.09 136 ASP B O 1
ATOM 2217 N N . LEU B 1 137 ? -26.863 16.437 -4.528 1.00 6.48 137 LEU B N 1
ATOM 2218 C CA . LEU B 1 137 ? -26.204 15.643 -5.568 1.00 7.67 137 LEU B CA 1
ATOM 2219 C C . LEU B 1 137 ? -27.211 14.934 -6.467 1.00 7.80 137 LEU B C 1
ATOM 2220 O O . LEU B 1 137 ? -27.068 14.931 -7.689 1.00 7.86 137 LEU B O 1
ATOM 2225 N N . VAL B 1 138 ? -28.221 14.330 -5.851 1.00 7.54 138 VAL B N 1
ATOM 2226 C CA . VAL B 1 138 ? -29.250 13.591 -6.577 1.00 7.84 138 VAL B CA 1
ATOM 2227 C C . VAL B 1 138 ? -30.088 14.490 -7.489 1.00 7.04 138 VAL B C 1
ATOM 2228 O O . VAL B 1 138 ? -30.429 14.099 -8.607 1.00 6.98 138 VAL B O 1
ATOM 2232 N N . GLU B 1 139 ? -30.427 15.685 -7.017 1.00 6.72 139 GLU B N 1
ATOM 2233 C CA . GLU B 1 139 ? -31.203 16.619 -7.831 1.00 6.37 139 GLU B CA 1
ATOM 2234 C C . GLU B 1 139 ? -30.453 17.032 -9.093 1.00 7.07 139 GLU B C 1
ATOM 2235 O O . GLU B 1 139 ? -31.034 17.073 -10.178 1.00 7.31 139 GLU B O 1
ATOM 2241 N N . ASP B 1 140 ? -29.166 17.333 -8.951 1.00 7.83 140 ASP B N 1
ATOM 2242 C CA . ASP B 1 140 ? -28.363 17.763 -10.093 1.00 9.95 140 ASP B CA 1
ATOM 2243 C C . ASP B 1 140 ? -28.123 16.612 -11.073 1.00 8.56 140 ASP B C 1
ATOM 2244 O O . ASP B 1 140 ? -28.181 16.806 -12.289 1.00 8.14 140 ASP B O 1
ATOM 2249 N N . ALA B 1 141 ? -27.859 15.419 -10.543 1.00 8.48 141 ALA B N 1
ATOM 2250 C CA . ALA B 1 141 ? -27.637 14.238 -11.379 1.00 8.11 141 ALA B CA 1
ATOM 2251 C C . ALA B 1 141 ? -28.920 13.809 -12.088 1.00 7.38 141 ALA B C 1
ATOM 2252 O O . ALA B 1 141 ? -28.884 13.420 -13.255 1.00 7.47 141 ALA B O 1
ATOM 2254 N N . ALA B 1 142 ? -30.047 13.881 -11.381 1.00 6.52 142 ALA B N 1
ATOM 2255 C CA . ALA B 1 142 ? -31.353 13.599 -11.982 1.00 6.45 142 ALA B CA 1
ATOM 2256 C C . ALA B 1 142 ? -31.634 14.502 -13.185 1.00 6.82 142 ALA B C 1
ATOM 2257 O O . ALA B 1 142 ? -32.014 14.019 -14.253 1.00 7.00 142 ALA B O 1
ATOM 2259 N N . GLU B 1 143 ? -31.442 15.808 -13.014 1.00 7.97 143 GLU B N 1
ATOM 2260 C CA . GLU B 1 143 ? -31.692 16.768 -14.094 1.00 9.28 143 GLU B CA 1
ATOM 2261 C C . GLU B 1 143 ? -30.852 16.477 -15.338 1.00 8.92 143 GLU B C 1
ATOM 2262 O O . GLU B 1 143 ? -31.377 16.441 -16.454 1.00 8.93 143 GLU B O 1
ATOM 2268 N N . GLN B 1 144 ? -29.554 16.264 -15.140 1.00 9.17 144 GLN B N 1
ATOM 2269 C CA . GLN B 1 144 ? -28.634 16.032 -16.254 1.00 10.62 144 GLN B CA 1
ATOM 2270 C C . GLN B 1 144 ? -28.870 14.674 -16.915 1.00 10.35 144 GLN B C 1
ATOM 2271 O O . GLN B 1 144 ? -28.837 14.568 -18.139 1.00 10.69 144 GLN B O 1
ATOM 2277 N N . PHE B 1 145 ? -29.114 13.648 -16.103 1.00 9.62 145 PHE B N 1
ATOM 2278 C CA . PHE B 1 145 ? -29.378 12.301 -16.615 1.00 9.38 145 PHE B CA 1
ATOM 2279 C C . PHE B 1 145 ? -30.661 12.258 -17.444 1.00 9.16 145 PHE B C 1
ATOM 2280 O O . PHE B 1 145 ? -30.672 11.717 -18.553 1.00 8.74 145 PHE B O 1
ATOM 2288 N N . LEU B 1 146 ? -31.737 12.828 -16.908 1.00 7.92 146 LEU B N 1
ATOM 2289 C CA . LEU B 1 146 ? -33.017 12.848 -17.614 1.00 6.58 146 LEU B CA 1
ATOM 2290 C C . LEU B 1 146 ? -32.934 13.668 -18.897 1.00 7.32 146 LEU B C 1
ATOM 2291 O O . LEU B 1 146 ? -33.572 13.326 -19.893 1.00 7.60 146 LEU B O 1
ATOM 2296 N N . LEU B 1 147 ? -32.147 14.742 -18.877 1.00 7.81 147 LEU B N 1
ATOM 2297 C CA . LEU B 1 147 ? -31.945 15.549 -20.078 1.00 9.68 147 LEU B CA 1
ATOM 2298 C C . LEU B 1 147 ? -31.276 14.711 -21.166 1.00 10.32 147 LEU B C 1
ATOM 2299 O O . LEU B 1 147 ? -31.621 14.819 -22.345 1.00 11.35 147 LEU B O 1
ATOM 2304 N N . LYS B 1 148 ? -30.337 13.861 -20.762 1.00 9.48 148 LYS B N 1
ATOM 2305 C CA . LYS B 1 148 ? -29.660 12.968 -21.699 1.00 11.78 148 LYS B CA 1
ATOM 2306 C C . LYS B 1 148 ? -30.597 11.889 -22.253 1.00 12.08 148 LYS B C 1
ATOM 2307 O O . LYS B 1 148 ? -30.533 11.570 -23.441 1.00 12.11 148 LYS B O 1
ATOM 2313 N N . LEU B 1 149 ? -31.463 11.333 -21.407 1.00 12.94 149 LEU B N 1
ATOM 2314 C CA . LEU B 1 149 ? -32.468 10.375 -21.883 1.00 14.27 149 LEU B CA 1
ATOM 2315 C C . LEU B 1 149 ? -33.384 11.018 -22.917 1.00 18.96 149 LEU B C 1
ATOM 2316 O O . LEU B 1 149 ? -33.683 10.415 -23.950 1.00 19.69 149 LEU B O 1
ATOM 2321 N N . LYS B 1 150 ? -33.821 12.242 -22.635 1.00 20.98 150 LYS B N 1
ATOM 2322 C CA . LYS B 1 150 ? -34.632 13.003 -23.584 1.00 24.61 150 LYS B CA 1
ATOM 2323 C C . LYS B 1 150 ? -33.847 13.306 -24.859 1.00 27.29 150 LYS B C 1
ATOM 2324 O O . LYS B 1 150 ? -33.911 12.552 -25.830 1.00 29.64 150 LYS B O 1
ATOM 2330 N N . MET C 1 1 ? -23.349 -47.642 19.805 1.00 25.85 1 MET C N 1
ATOM 2331 C CA . MET C 1 1 ? -22.221 -47.206 20.688 1.00 27.11 1 MET C CA 1
ATOM 2332 C C . MET C 1 1 ? -21.377 -46.118 20.032 1.00 27.25 1 MET C C 1
ATOM 2333 O O . MET C 1 1 ? -20.853 -45.238 20.715 1.00 26.85 1 MET C O 1
ATOM 2338 N N . GLN C 1 2 ? -21.242 -46.187 18.711 1.00 27.45 2 GLN C N 1
ATOM 2339 C CA . GLN C 1 2 ? -20.522 -45.169 17.964 1.00 24.87 2 GLN C CA 1
ATOM 2340 C C . GLN C 1 2 ? -21.053 -45.056 16.541 1.00 20.68 2 GLN C C 1
ATOM 2341 O O . GLN C 1 2 ? -21.519 -46.036 15.959 1.00 21.64 2 GLN C O 1
ATOM 2343 N N . LYS C 1 3 ? -20.994 -43.846 15.996 1.00 16.74 3 LYS C N 1
ATOM 2344 C CA . LYS C 1 3 ? -21.395 -43.602 14.618 1.00 15.36 3 LYS C CA 1
ATOM 2345 C C . LYS C 1 3 ? -20.203 -43.057 13.854 1.00 14.08 3 LYS C C 1
ATOM 2346 O O . LYS C 1 3 ? -19.590 -42.072 14.268 1.00 16.34 3 LYS C O 1
ATOM 2352 N N . VAL C 1 4 ? -19.880 -43.706 12.741 1.00 18.07 4 VAL C N 1
ATOM 2353 C CA . VAL C 1 4 ? -18.748 -43.304 11.915 1.00 19.32 4 VAL C CA 1
ATOM 2354 C C . VAL C 1 4 ? -19.231 -42.874 10.534 1.00 17.16 4 VAL C C 1
ATOM 2355 O O . VAL C 1 4 ? -20.062 -43.541 9.917 1.00 15.35 4 VAL C O 1
ATOM 2359 N N . LEU C 1 5 ? -18.710 -41.746 10.066 1.00 13.46 5 LEU C N 1
ATOM 2360 C CA . LEU C 1 5 ? -18.997 -41.263 8.726 1.00 12.89 5 LEU C CA 1
ATOM 2361 C C . LEU C 1 5 ? -17.693 -41.151 7.958 1.00 10.61 5 LEU C C 1
ATOM 2362 O O . LEU C 1 5 ? -16.765 -40.481 8.403 1.00 10.66 5 LEU C O 1
ATOM 2367 N N . VAL C 1 6 ? -17.626 -41.805 6.804 1.00 10.07 6 VAL C N 1
ATOM 2368 C CA . VAL C 1 6 ? -16.461 -41.694 5.931 1.00 9.12 6 VAL C CA 1
ATOM 2369 C C . VAL C 1 6 ? -16.793 -40.774 4.754 1.00 9.28 6 VAL C C 1
ATOM 2370 O O . VAL C 1 6 ? -17.860 -40.884 4.154 1.00 8.90 6 VAL C O 1
ATOM 2374 N N . VAL C 1 7 ? -15.879 -39.862 4.438 1.00 7.46 7 VAL C N 1
ATOM 2375 C CA . VAL C 1 7 ? -16.128 -38.843 3.423 1.00 7.77 7 VAL C CA 1
ATOM 2376 C C . VAL C 1 7 ? -15.016 -38.818 2.384 1.00 8.12 7 VAL C C 1
ATOM 2377 O O . VAL C 1 7 ? -13.837 -38.801 2.734 1.00 8.02 7 VAL C O 1
ATOM 2381 N N . CYS C 1 8 ? -15.397 -38.832 1.110 1.00 8.32 8 CYS C N 1
ATOM 2382 C CA . CYS C 1 8 ? -14.466 -38.528 0.025 1.00 7.63 8 CYS C CA 1
ATOM 2383 C C . CYS C 1 8 ? -15.059 -37.387 -0.793 1.00 5.55 8 CYS C C 1
ATOM 2384 O O . CYS C 1 8 ? -15.954 -36.692 -0.314 1.00 5.94 8 CYS C O 1
ATOM 2387 N N . MET C 1 9 ? -14.563 -37.163 -2.004 1.00 4.78 9 MET C N 1
ATOM 2388 C CA . MET C 1 9 ? -15.065 -36.044 -2.792 1.00 5.78 9 MET C CA 1
ATOM 2389 C C . MET C 1 9 ? -16.463 -36.323 -3.330 1.00 5.94 9 MET C C 1
ATOM 2390 O O . MET C 1 9 ? -17.411 -35.599 -3.019 1.00 6.53 9 MET C O 1
ATOM 2395 N N . GLY C 1 10 ? -16.581 -37.375 -4.132 1.00 6.45 10 GLY C N 1
ATOM 2396 C CA . GLY C 1 10 ? -17.807 -37.648 -4.870 1.00 7.12 10 GLY C CA 1
ATOM 2397 C C . GLY C 1 10 ? -18.715 -38.688 -4.247 1.00 6.73 10 GLY C C 1
ATOM 2398 O O . GLY C 1 10 ? -19.868 -38.820 -4.653 1.00 6.83 10 GLY C O 1
ATOM 2399 N N . ASN C 1 11 ? -18.203 -39.437 -3.273 1.00 5.07 11 ASN C N 1
ATOM 2400 C CA . ASN C 1 11 ? -18.985 -40.480 -2.609 1.00 5.41 11 ASN C CA 1
ATOM 2401 C C . ASN C 1 11 ? -19.454 -41.554 -3.602 1.00 4.19 11 ASN C C 1
ATOM 2402 O O . ASN C 1 11 ? -20.534 -42.121 -3.442 1.00 4.61 11 ASN C O 1
ATOM 2407 N N . ILE C 1 12 ? -18.643 -41.822 -4.628 1.00 4.32 12 ILE C N 1
ATOM 2408 C CA . ILE C 1 12 ? -18.904 -42.944 -5.544 1.00 4.84 12 ILE C CA 1
ATOM 2409 C C . ILE C 1 12 ? -17.800 -44.004 -5.588 1.00 4.45 12 ILE C C 1
ATOM 2410 O O . ILE C 1 12 ? -18.075 -45.141 -5.962 1.00 4.74 12 ILE C O 1
ATOM 2415 N N . CYS C 1 13 ? -16.571 -43.652 -5.214 1.00 4.71 13 CYS C N 1
ATOM 2416 C CA . CYS C 1 13 ? -15.464 -44.615 -5.268 1.00 5.13 13 CYS C CA 1
ATOM 2417 C C . CYS C 1 13 ? -14.882 -44.978 -3.907 1.00 4.87 13 CYS C C 1
ATOM 2418 O O . CYS C 1 13 ? -14.949 -46.133 -3.490 1.00 5.15 13 CYS C O 1
ATOM 2421 N N . ARG C 1 14 ? -14.303 -43.997 -3.223 1.00 3.84 14 ARG C N 1
ATOM 2422 C CA . ARG C 1 14 ? -13.540 -44.269 -2.005 1.00 3.61 14 ARG C CA 1
ATOM 2423 C C . ARG C 1 14 ? -14.398 -44.445 -0.754 1.00 5.01 14 ARG C C 1
ATOM 2424 O O . ARG C 1 14 ? -14.318 -45.482 -0.100 1.00 5.33 14 ARG C O 1
ATOM 2432 N N . SER C 1 15 ? -15.215 -43.452 -0.417 1.00 5.02 15 SER C N 1
ATOM 2433 C CA . SER C 1 15 ? -16.010 -43.536 0.814 1.00 4.68 15 SER C CA 1
ATOM 2434 C C . SER C 1 15 ? -17.101 -44.620 0.792 1.00 6.19 15 SER C C 1
ATOM 2435 O O . SER C 1 15 ? -17.412 -45.184 1.841 1.00 6.26 15 SER C O 1
ATOM 2438 N N . PRO C 1 16 ? -17.675 -44.933 -0.391 1.00 6.73 16 PRO C N 1
ATOM 2439 C CA . PRO C 1 16 ? -18.585 -46.086 -0.428 1.00 7.66 16 PRO C CA 1
ATOM 2440 C C . PRO C 1 16 ? -17.888 -47.407 -0.116 1.00 6.42 16 PRO C C 1
ATOM 2441 O O . PRO C 1 16 ? -18.482 -48.291 0.503 1.00 6.82 16 PRO C O 1
ATOM 2445 N N . THR C 1 17 ? -16.643 -47.539 -0.565 1.00 5.84 17 THR C N 1
ATOM 2446 C CA . THR C 1 17 ? -15.844 -48.727 -0.284 1.00 5.57 17 THR C CA 1
ATOM 2447 C C . THR C 1 17 ? -15.549 -48.809 1.207 1.00 5.40 17 THR C C 1
ATOM 2448 O O . THR C 1 17 ? -15.766 -49.845 1.830 1.00 5.35 17 THR C O 1
ATOM 2452 N N . ALA C 1 18 ? -15.057 -47.712 1.771 1.00 5.84 18 ALA C N 1
ATOM 2453 C CA . ALA C 1 18 ? -14.834 -47.634 3.210 1.00 6.66 18 ALA C CA 1
ATOM 2454 C C . ALA C 1 18 ? -16.094 -48.008 3.988 1.00 7.66 18 ALA C C 1
ATOM 2455 O O . ALA C 1 18 ? -16.013 -48.705 4.996 1.00 8.22 18 ALA C O 1
ATOM 2457 N N . GLU C 1 19 ? -17.254 -47.563 3.509 1.00 7.99 19 GLU C N 1
ATOM 2458 C CA . GLU C 1 19 ? -18.518 -47.866 4.184 1.00 7.84 19 GLU C CA 1
ATOM 2459 C C . GLU C 1 19 ? -18.828 -49.361 4.162 1.00 7.68 19 GLU C C 1
ATOM 2460 O O . GLU C 1 19 ? -19.170 -49.942 5.193 1.00 8.62 19 GLU C O 1
ATOM 2466 N N . ALA C 1 20 ? -18.718 -49.973 2.986 1.00 7.35 20 ALA C N 1
ATOM 2467 C CA . ALA C 1 20 ? -18.996 -51.401 2.833 1.00 7.64 20 ALA C CA 1
ATOM 2468 C C . ALA C 1 20 ? -18.032 -52.240 3.663 1.00 8.62 20 ALA C C 1
ATOM 2469 O O . ALA C 1 20 ? -18.437 -53.208 4.307 1.00 8.52 20 ALA C O 1
ATOM 2471 N N . VAL C 1 21 ? -16.759 -51.861 3.654 1.00 8.38 21 VAL C N 1
ATOM 2472 C CA . VAL C 1 21 ? -15.742 -52.629 4.363 1.00 8.70 21 VAL C CA 1
ATOM 2473 C C . VAL C 1 21 ? -15.890 -52.452 5.873 1.00 9.03 21 VAL C C 1
ATOM 2474 O O . VAL C 1 21 ? -15.862 -53.431 6.612 1.00 9.63 21 VAL C O 1
ATOM 2478 N N . LEU C 1 22 ? -16.064 -51.213 6.325 1.00 9.07 22 LEU C N 1
ATOM 2479 C CA . LEU C 1 22 ? -16.281 -50.949 7.752 1.00 10.16 22 LEU C CA 1
ATOM 2480 C C . LEU C 1 22 ? -17.500 -51.689 8.304 1.00 12.00 22 LEU C C 1
ATOM 2481 O O . LEU C 1 22 ? -17.453 -52.215 9.415 1.00 12.64 22 LEU C O 1
ATOM 2486 N N . ARG C 1 23 ? -18.585 -51.723 7.532 1.00 12.45 23 ARG C N 1
ATOM 2487 C CA . ARG C 1 23 ? -19.807 -52.409 7.958 1.00 11.79 23 ARG C CA 1
ATOM 2488 C C . ARG C 1 23 ? -19.575 -53.913 8.135 1.00 8.95 23 ARG C C 1
ATOM 2489 O O . ARG C 1 23 ? -20.028 -54.505 9.116 1.00 10.04 23 ARG C O 1
ATOM 2497 N N . ALA C 1 24 ? -18.872 -54.523 7.184 1.00 7.57 24 ALA C N 1
ATOM 2498 C CA . ALA C 1 24 ? -18.550 -55.950 7.255 1.00 7.78 24 ALA C CA 1
ATOM 2499 C C . ALA C 1 24 ? -17.599 -56.252 8.414 1.00 10.43 24 ALA C C 1
ATOM 2500 O O . ALA C 1 24 ? -17.818 -57.195 9.177 1.00 10.20 24 ALA C O 1
ATOM 2502 N N . LYS C 1 25 ? -16.549 -55.444 8.540 1.00 12.02 25 LYS C N 1
ATOM 2503 C CA . LYS C 1 25 ? -15.568 -55.603 9.613 1.00 14.25 25 LYS C CA 1
ATOM 2504 C C . LYS C 1 25 ? -16.215 -55.437 10.983 1.00 10.70 25 LYS C C 1
ATOM 2505 O O . LYS C 1 25 ? -15.946 -56.214 11.898 1.00 12.11 25 LYS C O 1
ATOM 2511 N N . ALA C 1 26 ? -17.060 -54.417 11.116 1.00 12.65 26 ALA C N 1
ATOM 2512 C CA . ALA C 1 26 ? -17.758 -54.149 12.373 1.00 12.99 26 ALA C CA 1
ATOM 2513 C C . ALA C 1 26 ? -18.549 -55.374 12.828 1.00 12.12 26 ALA C C 1
ATOM 2514 O O . ALA C 1 26 ? -18.576 -55.705 14.016 1.00 12.90 26 ALA C O 1
ATOM 2516 N N . ALA C 1 27 ? -19.182 -56.043 11.869 1.00 12.26 27 ALA C N 1
ATOM 2517 C CA . ALA C 1 27 ? -19.983 -57.232 12.144 1.00 14.40 27 ALA C CA 1
ATOM 2518 C C . ALA C 1 27 ? -19.140 -58.413 12.630 1.00 15.93 27 ALA C C 1
ATOM 2519 O O . ALA C 1 27 ? -19.495 -59.066 13.612 1.00 16.45 27 ALA C O 1
ATOM 2521 N N . GLN C 1 28 ? -18.030 -58.685 11.947 1.00 16.02 28 GLN C N 1
ATOM 2522 C CA . GLN C 1 28 ? -17.169 -59.819 12.303 1.00 15.97 28 GLN C CA 1
ATOM 2523 C C . GLN C 1 28 ? -16.440 -59.575 13.621 1.00 16.37 28 GLN C C 1
ATOM 2524 O O . GLN C 1 28 ? -16.175 -60.512 14.379 1.00 15.44 28 GLN C O 1
ATOM 2530 N N . LEU C 1 29 ? -16.129 -58.309 13.884 1.00 17.31 29 LEU C N 1
ATOM 2531 C CA . LEU C 1 29 ? -15.421 -57.904 15.097 1.00 20.01 29 LEU C CA 1
ATOM 2532 C C . LEU C 1 29 ? -16.374 -57.663 16.267 1.00 22.75 29 LEU C C 1
ATOM 2533 O O . LEU C 1 29 ? -15.931 -57.407 17.388 1.00 24.31 29 LEU C O 1
ATOM 2538 N N . LYS C 1 30 ? -17.677 -57.749 16.000 1.00 22.20 30 LYS C N 1
ATOM 2539 C CA . LYS C 1 30 ? -18.715 -57.549 17.016 1.00 22.00 30 LYS C CA 1
ATOM 2540 C C . LYS C 1 30 ? -18.525 -56.240 17.785 1.00 24.15 30 LYS C C 1
ATOM 2541 O O . LYS C 1 30 ? -18.727 -56.175 19.000 1.00 23.94 30 LYS C O 1
ATOM 2547 N N . VAL C 1 31 ? -18.132 -55.204 17.049 1.00 25.98 31 VAL C N 1
ATOM 2548 C CA . VAL C 1 31 ? -18.010 -53.849 17.581 1.00 26.55 31 VAL C CA 1
ATOM 2549 C C . VAL C 1 31 ? -19.233 -53.059 17.120 1.00 23.62 31 VAL C C 1
ATOM 2550 O O . VAL C 1 31 ? -19.486 -52.937 15.920 1.00 23.37 31 VAL C O 1
ATOM 2554 N N . ASP C 1 32 ? -20.002 -52.540 18.072 1.00 23.45 32 ASP C N 1
ATOM 2555 C CA . ASP C 1 32 ? -21.303 -51.948 17.759 1.00 24.17 32 ASP C CA 1
ATOM 2556 C C . ASP C 1 32 ? -21.169 -50.535 17.198 1.00 23.11 32 ASP C C 1
ATOM 2557 O O . ASP C 1 32 ? -21.268 -49.550 17.932 1.00 24.27 32 ASP C O 1
ATOM 2562 N N . VAL C 1 33 ? -20.953 -50.444 15.890 1.00 21.85 33 VAL C N 1
ATOM 2563 C CA . VAL C 1 33 ? -20.816 -49.151 15.226 1.00 22.11 33 VAL C CA 1
ATOM 2564 C C . VAL C 1 33 ? -21.763 -49.038 14.030 1.00 22.52 33 VAL C C 1
ATOM 2565 O O . VAL C 1 33 ? -22.026 -50.023 13.338 1.00 24.09 33 VAL C O 1
ATOM 2569 N N . GLU C 1 34 ? -22.274 -47.830 13.810 1.00 22.01 34 GLU C N 1
ATOM 2570 C CA . GLU C 1 34 ? -23.105 -47.520 12.651 1.00 21.15 34 GLU C CA 1
ATOM 2571 C C . GLU C 1 34 ? -22.270 -46.717 11.657 1.00 18.87 34 GLU C C 1
ATOM 2572 O O . GLU C 1 34 ? -21.697 -45.691 12.018 1.00 17.16 34 GLU C O 1
ATOM 2578 N N . VAL C 1 35 ? -22.210 -47.181 10.410 1.00 17.73 35 VAL C N 1
ATOM 2579 C CA . VAL C 1 35 ? -21.385 -46.529 9.389 1.00 17.41 35 VAL C CA 1
ATOM 2580 C C . VAL C 1 35 ? -22.235 -45.889 8.289 1.00 17.02 35 VAL C C 1
ATOM 2581 O O . VAL C 1 35 ? -23.317 -46.373 7.956 1.00 17.00 35 VAL C O 1
ATOM 2585 N N . ASP C 1 36 ? -21.722 -44.794 7.740 1.00 15.53 36 ASP C N 1
ATOM 2586 C CA . ASP C 1 36 ? -22.363 -44.078 6.647 1.00 13.36 36 ASP C CA 1
ATOM 2587 C C . ASP C 1 36 ? -21.255 -43.427 5.828 1.00 11.44 36 ASP C C 1
ATOM 2588 O O . ASP C 1 36 ? -20.112 -43.357 6.281 1.00 11.11 36 ASP C O 1
ATOM 2593 N N . SER C 1 37 ? -21.575 -42.975 4.621 1.00 11.11 37 SER C N 1
ATOM 2594 C CA . SER C 1 37 ? -20.616 -42.214 3.823 1.00 10.45 37 SER C CA 1
ATOM 2595 C C . SER C 1 37 ? -21.275 -41.004 3.176 1.00 10.00 37 SER C C 1
ATOM 2596 O O . SER C 1 37 ? -22.493 -40.962 3.012 1.00 10.08 37 SER C O 1
ATOM 2599 N N . ALA C 1 38 ? -20.459 -40.013 2.833 1.00 9.27 38 ALA C N 1
ATOM 2600 C CA . ALA C 1 38 ? -20.933 -38.840 2.103 1.00 9.35 38 ALA C CA 1
ATOM 2601 C C . ALA C 1 38 ? -19.792 -38.208 1.312 1.00 8.08 38 ALA C C 1
ATOM 2602 O O . ALA C 1 38 ? -18.627 -38.555 1.502 1.00 7.86 38 ALA C O 1
ATOM 2604 N N . GLY C 1 39 ? -20.137 -37.293 0.411 1.00 7.40 39 GLY C N 1
ATOM 2605 C CA . GLY C 1 39 ? -19.144 -36.598 -0.405 1.00 8.03 39 GLY C CA 1
ATOM 2606 C C . GLY C 1 39 ? -19.124 -35.115 -0.101 1.00 8.51 39 GLY C C 1
ATOM 2607 O O . GLY C 1 39 ? -20.117 -34.563 0.372 1.00 8.74 39 GLY C O 1
ATOM 2608 N N . THR C 1 40 ? -17.995 -34.465 -0.365 1.00 9.22 40 THR C N 1
ATOM 2609 C CA . THR C 1 40 ? -17.904 -33.016 -0.178 1.00 9.98 40 THR C CA 1
ATOM 2610 C C . THR C 1 40 ? -18.722 -32.277 -1.241 1.00 10.22 40 THR C C 1
ATOM 2611 O O . THR C 1 40 ? -19.215 -31.176 -0.989 1.00 10.47 40 THR C O 1
ATOM 2615 N N . ILE C 1 41 ? -18.867 -32.890 -2.417 1.00 8.83 41 ILE C N 1
ATOM 2616 C CA . ILE C 1 41 ? -19.697 -32.337 -3.493 1.00 8.50 41 ILE C CA 1
ATOM 2617 C C . ILE C 1 41 ? -20.894 -33.241 -3.782 1.00 9.75 41 ILE C C 1
ATOM 2618 O O . ILE C 1 41 ? -20.892 -34.423 -3.434 1.00 9.42 41 ILE C O 1
ATOM 2623 N N . GLY C 1 42 ? -21.910 -32.673 -4.423 1.00 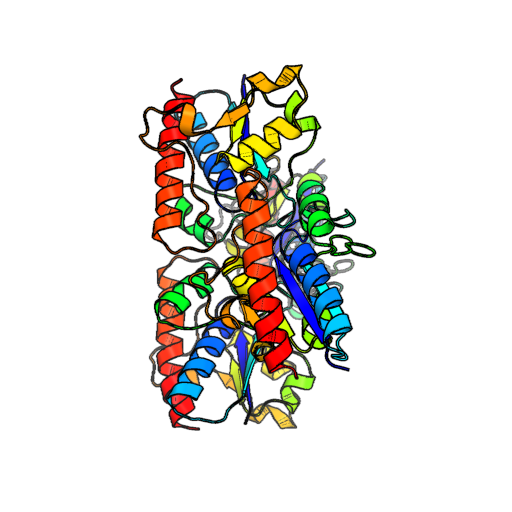10.93 42 GLY C N 1
ATOM 2624 C CA . GLY C 1 42 ? -23.136 -33.404 -4.741 1.00 12.17 42 GLY C CA 1
ATOM 2625 C C . GLY C 1 42 ? -23.282 -33.749 -6.212 1.00 12.47 42 GLY C C 1
ATOM 2626 O O . GLY C 1 42 ? -24.382 -34.059 -6.670 1.00 13.10 42 GLY C O 1
ATOM 2627 N N . TYR C 1 43 ? -22.178 -33.702 -6.953 1.00 12.42 43 TYR C N 1
ATOM 2628 C CA . TYR C 1 43 ? -22.186 -34.002 -8.387 1.00 12.04 43 TYR C CA 1
ATOM 2629 C C . TYR C 1 43 ? -22.758 -35.392 -8.691 1.00 12.50 43 TYR C C 1
ATOM 2630 O O . TYR C 1 43 ? -23.470 -35.570 -9.682 1.00 12.53 43 TYR C O 1
ATOM 2639 N N . HIS C 1 44 ? -22.456 -36.363 -7.831 1.00 11.20 44 HIS C N 1
ATOM 2640 C CA . HIS C 1 44 ? -22.911 -37.743 -8.025 1.00 12.41 44 HIS C CA 1
ATOM 2641 C C . HIS C 1 44 ? -24.173 -38.100 -7.231 1.00 14.99 44 HIS C C 1
ATOM 2642 O O . HIS C 1 44 ? -24.571 -39.263 -7.202 1.00 15.21 44 HIS C O 1
ATOM 2649 N N . GLN C 1 45 ? -24.806 -37.105 -6.610 1.00 15.73 45 GLN C N 1
ATOM 2650 C CA . GLN C 1 45 ? -25.974 -37.321 -5.747 1.00 16.60 45 GLN C CA 1
ATOM 2651 C C . GLN C 1 45 ? -26.937 -38.375 -6.295 1.00 14.93 45 GLN C C 1
ATOM 2652 O O . GLN C 1 45 ? -27.313 -38.330 -7.467 1.00 14.52 45 GLN C O 1
ATOM 2658 N N . GLY C 1 46 ? -27.330 -39.318 -5.443 1.00 12.26 46 GLY C N 1
ATOM 2659 C CA . GLY C 1 46 ? -28.325 -40.323 -5.809 1.00 12.05 46 GLY C CA 1
ATOM 2660 C C . GLY C 1 46 ? -27.804 -41.492 -6.628 1.00 12.71 46 GLY C C 1
ATOM 2661 O O . GLY C 1 46 ? -28.547 -42.440 -6.887 1.00 13.54 46 GLY C O 1
ATOM 2662 N N . ASN C 1 47 ? -26.536 -41.442 -7.034 1.00 13.43 47 ASN C N 1
ATOM 2663 C CA . ASN C 1 47 ? -25.954 -42.509 -7.847 1.00 15.20 47 ASN C CA 1
ATOM 2664 C C . ASN C 1 47 ? -25.378 -43.628 -6.988 1.00 14.59 47 ASN C C 1
ATOM 2665 O O . ASN C 1 47 ? -24.819 -43.364 -5.924 1.00 13.49 47 ASN C O 1
ATOM 2670 N N . PRO C 1 48 ? -25.496 -44.884 -7.455 1.00 15.48 48 PRO C N 1
ATOM 2671 C CA . PRO C 1 48 ? -24.839 -45.984 -6.756 1.00 13.75 48 PRO C CA 1
ATOM 2672 C C . PRO C 1 48 ? -23.326 -45.871 -6.920 1.00 12.48 48 PRO C C 1
ATOM 2673 O O . PRO C 1 48 ? -22.860 -45.079 -7.743 1.00 12.29 48 PRO C O 1
ATOM 2677 N N . PRO C 1 49 ? -22.554 -46.647 -6.143 1.00 11.43 49 PRO C N 1
ATOM 2678 C CA . PRO C 1 49 ? -21.103 -46.560 -6.293 1.00 9.21 49 PRO C CA 1
ATOM 2679 C C . PRO C 1 49 ? -20.623 -46.871 -7.711 1.00 8.09 49 PRO C C 1
ATOM 2680 O O . PRO C 1 49 ? -21.306 -47.560 -8.472 1.00 7.79 49 PRO C O 1
ATOM 2684 N N . ASP C 1 50 ? -19.455 -46.340 -8.051 1.00 7.51 50 ASP C N 1
ATOM 2685 C CA . ASP C 1 50 ? -18.820 -46.578 -9.342 1.00 7.32 50 ASP C CA 1
ATOM 2686 C C . ASP C 1 50 ? -18.809 -48.075 -9.655 1.00 6.56 50 ASP C C 1
ATOM 2687 O O . ASP C 1 50 ? -18.484 -48.887 -8.791 1.00 7.01 50 ASP C O 1
ATOM 2692 N N . ALA C 1 51 ? -19.165 -48.438 -10.885 1.00 5.89 51 ALA C N 1
ATOM 2693 C CA . ALA C 1 51 ? -19.275 -49.853 -11.252 1.00 6.72 51 ALA C CA 1
ATOM 2694 C C . ALA C 1 51 ? -17.945 -50.604 -11.126 1.00 6.04 51 ALA C C 1
ATOM 2695 O O . ALA C 1 51 ? -17.933 -51.809 -10.868 1.00 6.20 51 ALA C O 1
ATOM 2697 N N . ARG C 1 52 ? -16.835 -49.891 -11.302 1.00 6.20 52 ARG C N 1
ATOM 2698 C CA . ARG C 1 52 ? -15.503 -50.477 -11.139 1.00 6.23 52 ARG C CA 1
ATOM 2699 C C . ARG C 1 52 ? -15.173 -50.700 -9.664 1.00 5.99 52 ARG C C 1
ATOM 2700 O O . ARG C 1 52 ? -14.607 -51.732 -9.298 1.00 6.50 52 ARG C O 1
ATOM 2708 N N . SER C 1 53 ? -15.527 -49.733 -8.821 1.00 5.73 53 SER C N 1
ATOM 2709 C CA . SER C 1 53 ? -15.354 -49.879 -7.378 1.00 6.24 53 SER C CA 1
ATOM 2710 C C . SER C 1 53 ? -16.177 -51.057 -6.883 1.00 7.10 53 SER C C 1
ATOM 2711 O O . SER C 1 53 ? -15.689 -51.898 -6.128 1.00 6.78 53 SER C O 1
ATOM 2714 N N . LYS C 1 54 ? -17.431 -51.103 -7.321 1.00 7.57 54 LYS C N 1
ATOM 2715 C CA . LYS C 1 54 ? -18.346 -52.162 -6.919 1.00 9.39 54 LYS C CA 1
ATOM 2716 C C . LYS C 1 54 ? -17.816 -53.530 -7.348 1.00 10.21 54 LYS C C 1
ATOM 2717 O O . LYS C 1 54 ? -17.788 -54.460 -6.546 1.00 10.00 54 LYS C O 1
ATOM 2723 N N . ALA C 1 55 ? -17.380 -53.644 -8.601 1.00 9.95 55 ALA C N 1
ATOM 2724 C CA . ALA C 1 55 ? -16.821 -54.901 -9.106 1.00 8.02 55 ALA C CA 1
ATOM 2725 C C . ALA C 1 55 ? -15.608 -55.342 -8.290 1.00 7.27 55 ALA C C 1
ATOM 2726 O O . ALA C 1 55 ? -15.539 -56.487 -7.841 1.00 7.90 55 ALA C O 1
ATOM 2728 N N . ALA C 1 56 ? -14.662 -54.428 -8.091 1.00 7.74 56 ALA C N 1
ATOM 2729 C CA . ALA C 1 56 ? -13.436 -54.730 -7.347 1.00 8.71 56 ALA C CA 1
ATOM 2730 C C . ALA C 1 56 ? -13.714 -55.210 -5.923 1.00 8.91 56 ALA C C 1
ATOM 2731 O O . ALA C 1 56 ? -13.069 -56.134 -5.435 1.00 9.17 56 ALA C O 1
ATOM 2733 N N . GLY C 1 57 ? -14.668 -54.571 -5.255 1.00 7.50 57 GLY C N 1
ATOM 2734 C CA . GLY C 1 57 ? -14.997 -54.910 -3.874 1.00 7.33 57 GLY C CA 1
ATOM 2735 C C . GLY C 1 57 ? -15.716 -56.241 -3.749 1.00 8.42 57 GLY C C 1
ATOM 2736 O O . GLY C 1 57 ? -15.501 -56.978 -2.785 1.00 8.64 57 GLY C O 1
ATOM 2737 N N . GLU C 1 58 ? -16.569 -56.548 -4.724 1.00 9.16 58 GLU C N 1
ATOM 2738 C CA . GLU C 1 58 ? -17.276 -57.833 -4.767 1.00 12.04 58 GLU C CA 1
ATOM 2739 C C . GLU C 1 58 ? -16.308 -58.985 -5.013 1.00 13.81 58 GLU C C 1
ATOM 2740 O O . GLU C 1 58 ? -16.514 -60.099 -4.521 1.00 13.52 58 GLU C O 1
ATOM 2746 N N . LYS C 1 59 ? -15.257 -58.706 -5.780 1.00 15.81 59 LYS C N 1
ATOM 2747 C CA . LYS C 1 59 ? -14.136 -59.631 -5.963 1.00 19.04 59 LYS C CA 1
ATOM 2748 C C . LYS C 1 59 ? -13.655 -60.209 -4.626 1.00 17.21 59 LYS C C 1
ATOM 2749 O O . LYS C 1 59 ? -13.164 -61.339 -4.572 1.00 17.26 59 LYS C O 1
ATOM 2755 N N . ARG C 1 60 ? -13.802 -59.427 -3.556 1.00 14.88 60 ARG C N 1
ATOM 2756 C CA . ARG C 1 60 ? -13.339 -59.818 -2.224 1.00 12.37 60 ARG C CA 1
ATOM 2757 C C . ARG C 1 60 ? -14.473 -60.168 -1.261 1.00 11.22 60 ARG C C 1
ATOM 2758 O O . ARG C 1 60 ? -14.231 -60.400 -0.076 1.00 11.02 60 ARG C O 1
ATOM 2766 N N . GLY C 1 61 ? -15.703 -60.207 -1.765 1.00 11.32 61 GLY C N 1
ATOM 2767 C CA . GLY C 1 61 ? -16.857 -60.589 -0.957 1.00 11.68 61 GLY C CA 1
ATOM 2768 C C . GLY C 1 61 ? -17.573 -59.447 -0.257 1.00 12.77 61 GLY C C 1
ATOM 2769 O O . GLY C 1 61 ? -18.345 -59.685 0.672 1.00 13.04 61 GLY C O 1
ATOM 2770 N N . TYR C 1 62 ? -17.329 -58.212 -0.693 1.00 12.46 62 TYR C N 1
ATOM 2771 C CA . TYR C 1 62 ? -18.041 -57.053 -0.150 1.00 11.17 62 TYR C CA 1
ATOM 2772 C C . TYR C 1 62 ? -19.221 -56.692 -1.034 1.00 12.24 62 TYR C C 1
ATOM 2773 O O . TYR C 1 62 ? -19.163 -56.852 -2.252 1.00 12.88 62 TYR C O 1
ATOM 2782 N N . SER C 1 63 ? -20.286 -56.195 -0.415 1.00 12.73 63 SER C N 1
ATOM 2783 C CA . SER C 1 63 ? -21.479 -55.781 -1.145 1.00 13.85 63 SER C CA 1
ATOM 2784 C C . SER C 1 63 ? -21.703 -54.283 -0.990 1.00 11.23 63 SER C C 1
ATOM 2785 O O . SER C 1 63 ? -21.355 -53.691 0.033 1.00 11.29 63 SER C O 1
ATOM 2788 N N . PHE C 1 64 ? -22.290 -53.682 -2.020 1.00 8.96 64 PHE C N 1
ATOM 2789 C CA . PHE C 1 64 ? -22.479 -52.234 -2.077 1.00 8.93 64 PHE C CA 1
ATOM 2790 C C . PHE C 1 64 ? -23.952 -51.846 -2.130 1.00 9.82 64 PHE C C 1
ATOM 2791 O O . PHE C 1 64 ? -24.287 -50.703 -2.444 1.00 10.49 64 PHE C O 1
ATOM 2799 N N . SER C 1 65 ? -24.825 -52.795 -1.807 1.00 10.40 65 SER C N 1
ATOM 2800 C CA . SER C 1 65 ? -26.263 -52.559 -1.840 1.00 11.29 65 SER C CA 1
ATOM 2801 C C . SER C 1 65 ? -26.665 -51.538 -0.790 1.00 12.78 65 SER C C 1
ATOM 2802 O O . SER C 1 65 ? -26.179 -51.579 0.340 1.00 13.52 65 SER C O 1
ATOM 2805 N N . GLY C 1 66 ? -27.549 -50.623 -1.170 1.00 13.18 66 GLY C N 1
ATOM 2806 C CA . GLY C 1 66 ? -28.063 -49.623 -0.243 1.00 15.78 66 GLY C CA 1
ATOM 2807 C C . GLY C 1 66 ? -27.247 -48.350 -0.178 1.00 17.55 66 GLY C C 1
ATOM 2808 O O . GLY C 1 66 ? -27.646 -47.389 0.481 1.00 19.06 66 GLY C O 1
ATOM 2809 N N . ILE C 1 67 ? -26.104 -48.335 -0.858 1.00 15.55 67 ILE C N 1
ATOM 2810 C CA . ILE C 1 67 ? -25.258 -47.150 -0.891 1.00 14.09 67 ILE C CA 1
ATOM 2811 C C . ILE C 1 67 ? -25.596 -46.312 -2.119 1.00 13.70 67 ILE C C 1
ATOM 2812 O O . ILE C 1 67 ? -25.534 -46.792 -3.248 1.00 13.20 67 ILE C O 1
ATOM 2817 N N . LYS C 1 68 ? -25.971 -45.060 -1.879 1.00 13.05 68 LYS C N 1
ATOM 2818 C CA . LYS C 1 68 ? -26.225 -44.094 -2.940 1.00 12.32 68 LYS C CA 1
ATOM 2819 C C . LYS C 1 68 ? -25.471 -42.815 -2.590 1.00 13.05 68 LYS C C 1
ATOM 2820 O O . LYS C 1 68 ? -25.412 -42.433 -1.422 1.00 13.24 68 LYS C O 1
ATOM 2826 N N . ALA C 1 69 ? -24.893 -42.159 -3.591 1.00 13.22 69 ALA C N 1
ATOM 2827 C CA . ALA C 1 69 ? -24.066 -40.977 -3.347 1.00 11.13 69 ALA C CA 1
ATOM 2828 C C . ALA C 1 69 ? -24.885 -39.836 -2.751 1.00 11.21 69 ALA C C 1
ATOM 2829 O O . ALA C 1 69 ? -26.034 -39.620 -3.137 1.00 11.41 69 ALA C O 1
ATOM 2831 N N . ARG C 1 70 ? -24.295 -39.117 -1.801 1.00 11.01 70 ARG C N 1
ATOM 2832 C CA . ARG C 1 70 ? -24.945 -37.943 -1.229 1.00 10.85 70 ARG C CA 1
ATOM 2833 C C . ARG C 1 70 ? -23.931 -36.947 -0.680 1.00 11.81 70 ARG C C 1
ATOM 2834 O O . ARG C 1 70 ? -22.834 -37.321 -0.261 1.00 11.63 70 ARG C O 1
ATOM 2842 N N . LYS C 1 71 ? -24.320 -35.678 -0.679 1.00 12.77 71 LYS C N 1
ATOM 2843 C CA . LYS C 1 71 ? -23.460 -34.603 -0.212 1.00 14.45 71 LYS C CA 1
ATOM 2844 C C . LYS C 1 71 ? -23.519 -34.479 1.308 1.00 15.42 71 LYS C C 1
ATOM 2845 O O . LYS C 1 71 ? -24.576 -34.654 1.920 1.00 15.73 71 LYS C O 1
ATOM 2851 N N . ILE C 1 72 ? -22.366 -34.180 1.901 1.00 15.53 72 ILE C N 1
ATOM 2852 C CA . ILE C 1 72 ? -22.254 -33.910 3.330 1.00 16.34 72 ILE C CA 1
ATOM 2853 C C . ILE C 1 72 ? -23.210 -32.781 3.708 1.00 14.81 72 ILE C C 1
ATOM 2854 O O . ILE C 1 72 ? -23.437 -31.861 2.919 1.00 13.76 72 ILE C O 1
ATOM 2859 N N . ARG C 1 73 ? -23.775 -32.860 4.907 1.00 15.88 73 ARG C N 1
ATOM 2860 C CA . ARG C 1 73 ? -24.744 -31.873 5.360 1.00 21.52 73 ARG C CA 1
ATOM 2861 C C . ARG C 1 73 ? -24.339 -31.332 6.723 1.00 18.67 73 ARG C C 1
ATOM 2862 O O . ARG C 1 73 ? -23.638 -32.006 7.479 1.00 18.63 73 ARG C O 1
ATOM 2870 N N . ASP C 1 74 ? -24.778 -30.116 7.033 1.00 20.61 74 ASP C N 1
ATOM 2871 C CA . ASP C 1 74 ? -24.457 -29.489 8.317 1.00 22.64 74 ASP C CA 1
ATOM 2872 C C . ASP C 1 74 ? -24.803 -30.407 9.490 1.00 23.67 74 ASP C C 1
ATOM 2873 O O . ASP C 1 74 ? -24.097 -30.434 10.499 1.00 23.65 74 ASP C O 1
ATOM 2878 N N . GLU C 1 75 ? -25.892 -31.154 9.340 1.00 26.32 75 GLU C N 1
ATOM 2879 C CA . GLU C 1 75 ? -26.364 -32.097 10.361 1.00 29.67 75 GLU C CA 1
ATOM 2880 C C . GLU C 1 75 ? -25.361 -33.200 10.717 1.00 26.89 75 GLU C C 1
ATOM 2881 O O . GLU C 1 75 ? -25.339 -33.673 11.854 1.00 26.59 75 GLU C O 1
ATOM 2887 N N . ASP C 1 76 ? -24.542 -33.604 9.750 1.00 22.46 76 ASP C N 1
ATOM 2888 C CA . ASP C 1 76 ? -23.615 -34.726 9.936 1.00 21.52 76 ASP C CA 1
ATOM 2889 C C . ASP C 1 76 ? -22.557 -34.467 11.008 1.00 21.42 76 ASP C C 1
ATOM 2890 O O . ASP C 1 76 ? -22.070 -35.401 11.642 1.00 21.01 76 ASP C O 1
ATOM 2895 N N . PHE C 1 77 ? -22.208 -33.201 11.212 1.00 23.31 77 PHE C N 1
ATOM 2896 C CA . PHE C 1 77 ? -21.142 -32.846 12.148 1.00 25.05 77 PHE C CA 1
ATOM 2897 C C . PHE C 1 77 ? -21.548 -33.021 13.606 1.00 24.52 77 PHE C C 1
ATOM 2898 O O . PHE C 1 77 ? -20.695 -33.227 14.471 1.00 23.00 77 PHE C O 1
ATOM 2906 N N . VAL C 1 78 ? -22.848 -32.950 13.869 1.00 25.30 78 VAL C N 1
ATOM 2907 C CA . VAL C 1 78 ? -23.381 -33.180 15.208 1.00 26.64 78 VAL C CA 1
ATOM 2908 C C . VAL C 1 78 ? -23.584 -34.680 15.424 1.00 26.90 78 VAL C C 1
ATOM 2909 O O . VAL C 1 78 ? -23.159 -35.236 16.436 1.00 26.42 78 VAL C O 1
ATOM 2913 N N . LYS C 1 79 ? -24.233 -35.315 14.451 1.00 27.93 79 LYS C N 1
ATOM 2914 C CA . LYS C 1 79 ? -24.710 -36.693 14.572 1.00 28.26 79 LYS C CA 1
ATOM 2915 C C . LYS C 1 79 ? -23.613 -37.728 14.826 1.00 25.28 79 LYS C C 1
ATOM 2916 O O . LYS C 1 79 ? -23.789 -38.624 15.652 1.00 22.35 79 LYS C O 1
ATOM 2922 N N . PHE C 1 80 ? -22.492 -37.610 14.122 1.00 20.44 80 PHE C N 1
ATOM 2923 C CA . PHE C 1 80 ? -21.461 -38.652 14.156 1.00 21.09 80 PHE C CA 1
ATOM 2924 C C . PHE C 1 80 ? -20.396 -38.399 15.219 1.00 22.83 80 PHE C C 1
ATOM 2925 O O . PHE C 1 80 ? -20.190 -37.267 15.642 1.00 22.28 80 PHE C O 1
ATOM 2933 N N . ASP C 1 81 ? -19.751 -39.476 15.663 1.00 22.95 81 ASP C N 1
ATOM 2934 C CA . ASP C 1 81 ? -18.665 -39.402 16.645 1.00 23.04 81 ASP C CA 1
ATOM 2935 C C . ASP C 1 81 ? -17.312 -39.387 15.944 1.00 21.06 81 ASP C C 1
ATOM 2936 O O . ASP C 1 81 ? -16.353 -38.789 16.435 1.00 20.81 81 ASP C O 1
ATOM 2941 N N . TRP C 1 82 ? -17.246 -40.062 14.799 1.00 21.38 82 TRP C N 1
ATOM 2942 C CA . TRP C 1 82 ? -16.027 -40.142 14.007 1.00 20.14 82 TRP C CA 1
ATOM 2943 C C . TRP C 1 82 ? -16.338 -39.792 12.560 1.00 18.20 82 TRP C C 1
ATOM 2944 O O . TRP C 1 82 ? -17.170 -40.439 11.927 1.00 16.48 82 TRP C O 1
ATOM 2955 N N . ILE C 1 83 ? -15.681 -38.757 12.046 1.00 14.77 83 ILE C N 1
ATOM 2956 C CA . ILE C 1 83 ? -15.787 -38.410 10.634 1.00 13.21 83 ILE C CA 1
ATOM 2957 C C . ILE C 1 83 ? -14.414 -38.597 10.004 1.00 12.44 83 ILE C C 1
ATOM 2958 O O . ILE C 1 83 ? -13.465 -37.886 10.339 1.00 12.24 83 ILE C O 1
ATOM 2963 N N . LEU C 1 84 ? -14.319 -39.568 9.101 1.00 10.57 84 LEU C N 1
ATOM 2964 C CA . LEU C 1 84 ? -13.045 -39.948 8.504 1.00 10.84 84 LEU C CA 1
ATOM 2965 C C . LEU C 1 84 ? -12.987 -39.508 7.047 1.00 12.07 84 LEU C C 1
ATOM 2966 O O . LEU C 1 84 ? -13.861 -39.850 6.255 1.00 12.11 84 LEU C O 1
ATOM 2971 N N . ALA C 1 85 ? -11.955 -38.739 6.708 1.00 11.81 85 ALA C N 1
ATOM 2972 C CA . ALA C 1 85 ? -11.776 -38.219 5.353 1.00 10.43 85 ALA C CA 1
ATOM 2973 C C . ALA C 1 85 ? -10.813 -39.098 4.559 1.00 9.25 85 ALA C C 1
ATOM 2974 O O . ALA C 1 85 ? -9.849 -39.625 5.114 1.00 8.98 85 ALA C O 1
ATOM 2976 N N . ALA C 1 86 ? -11.073 -39.251 3.262 1.00 8.01 86 ALA C N 1
ATOM 2977 C CA . ALA C 1 86 ? -10.226 -40.078 2.401 1.00 7.64 86 ALA C CA 1
ATOM 2978 C C . ALA C 1 86 ? -8.853 -39.446 2.183 1.00 7.24 86 ALA C C 1
ATOM 2979 O O . ALA C 1 86 ? -7.834 -40.132 2.273 1.00 7.20 86 ALA C O 1
ATOM 2981 N N . ASP C 1 87 ? -8.824 -38.146 1.895 1.00 6.88 87 ASP C N 1
ATOM 2982 C CA . ASP C 1 87 ? -7.553 -37.448 1.672 1.00 7.07 87 ASP C CA 1
ATOM 2983 C C . ASP C 1 87 ? -7.516 -36.060 2.323 1.00 7.41 87 ASP C C 1
ATOM 2984 O O . ASP C 1 87 ? -8.487 -35.637 2.951 1.00 7.46 87 ASP C O 1
ATOM 2989 N N . GLN C 1 88 ? -6.386 -35.370 2.178 1.00 8.12 88 GLN C N 1
ATOM 2990 C CA . GLN C 1 88 ? -6.162 -34.076 2.836 1.00 10.54 88 GLN C CA 1
ATOM 2991 C C . GLN C 1 88 ? -7.115 -32.980 2.381 1.00 7.63 88 GLN C C 1
ATOM 2992 O O . GLN C 1 88 ? -7.537 -32.148 3.185 1.00 8.14 88 GLN C O 1
ATOM 2998 N N . GLU C 1 89 ? -7.428 -32.969 1.090 1.00 6.44 89 GLU C N 1
ATOM 2999 C CA . GLU C 1 89 ? -8.325 -31.962 0.535 1.00 7.08 89 GLU C CA 1
ATOM 3000 C C . GLU C 1 89 ? -9.743 -32.158 1.058 1.00 6.99 89 GLU C C 1
ATOM 3001 O O . GLU C 1 89 ? -10.428 -31.183 1.364 1.00 7.65 89 GLU C O 1
ATOM 3007 N N . ASN C 1 90 ? -10.176 -33.412 1.173 1.00 7.13 90 ASN C N 1
ATOM 3008 C CA . ASN C 1 90 ? -11.482 -33.707 1.768 1.00 7.22 90 ASN C CA 1
ATOM 3009 C C . ASN C 1 90 ? -11.534 -33.230 3.214 1.00 8.16 90 ASN C C 1
ATOM 3010 O O . ASN C 1 90 ? -12.507 -32.607 3.635 1.00 9.06 90 ASN C O 1
ATOM 3015 N N . LEU C 1 91 ? -10.475 -33.521 3.965 1.00 8.27 91 LEU C N 1
ATOM 3016 C CA . LEU C 1 91 ? -10.395 -33.138 5.374 1.00 9.80 91 LEU C CA 1
ATOM 3017 C C . LEU C 1 91 ? -10.422 -31.620 5.534 1.00 11.34 91 LEU C C 1
ATOM 3018 O O . LEU C 1 91 ? -11.118 -31.093 6.402 1.00 10.58 91 LEU C O 1
ATOM 3023 N N . ALA C 1 92 ? -9.657 -30.928 4.695 1.00 11.69 92 ALA C N 1
ATOM 3024 C CA . ALA C 1 92 ? -9.611 -29.468 4.721 1.00 11.01 92 ALA C CA 1
ATOM 3025 C C . ALA C 1 92 ? -10.989 -28.889 4.415 1.00 9.42 92 ALA C C 1
ATOM 3026 O O . ALA C 1 92 ? -11.404 -27.895 5.012 1.00 10.81 92 ALA C O 1
ATOM 3028 N N . GLU C 1 93 ? -11.692 -29.527 3.484 1.00 10.20 93 GLU C N 1
ATOM 3029 C CA . GLU C 1 93 ? -13.049 -29.127 3.123 1.00 12.05 93 GLU C CA 1
ATOM 3030 C C . GLU C 1 93 ? -13.994 -29.317 4.310 1.00 12.29 93 GLU C C 1
ATOM 3031 O O . GLU C 1 93 ? -14.826 -28.455 4.597 1.00 12.34 93 GLU C O 1
ATOM 3037 N N . LEU C 1 94 ? -13.849 -30.445 5.003 1.00 12.76 94 LEU C N 1
ATOM 3038 C CA . LEU C 1 94 ? -14.641 -30.730 6.200 1.00 12.73 94 LEU C CA 1
ATOM 3039 C C . LEU C 1 94 ? -14.361 -29.743 7.330 1.00 13.27 94 LEU C C 1
ATOM 3040 O O . LEU C 1 94 ? -15.287 -29.291 8.004 1.00 13.76 94 LEU C O 1
ATOM 3045 N N . LYS C 1 95 ? -13.088 -29.412 7.531 1.00 12.70 95 LYS C N 1
ATOM 3046 C CA . LYS C 1 95 ? -12.695 -28.480 8.593 1.00 12.48 95 LYS C CA 1
ATOM 3047 C C . LYS C 1 95 ? -13.250 -27.075 8.352 1.00 13.92 95 LYS C C 1
ATOM 3048 O O . LYS C 1 95 ? -13.474 -26.323 9.300 1.00 13.64 95 LYS C O 1
ATOM 3054 N N . ALA C 1 96 ? -13.480 -26.732 7.087 1.00 14.94 96 ALA C N 1
ATOM 3055 C CA . ALA C 1 96 ? -14.023 -25.421 6.734 1.00 15.39 96 ALA C CA 1
ATOM 3056 C C . ALA C 1 96 ? -15.517 -25.310 7.044 1.00 17.52 96 ALA C C 1
ATOM 3057 O O . ALA C 1 96 ? -15.998 -24.236 7.409 1.00 17.71 96 ALA C O 1
ATOM 3059 N N . ARG C 1 97 ? -16.241 -26.419 6.904 1.00 20.31 97 ARG C N 1
ATOM 3060 C CA . ARG C 1 97 ? -17.694 -26.431 7.100 1.00 23.22 97 ARG C CA 1
ATOM 3061 C C . ARG C 1 97 ? -18.107 -26.887 8.503 1.00 23.22 97 ARG C C 1
ATOM 3062 O O . ARG C 1 97 ? -19.196 -26.553 8.973 1.00 24.35 97 ARG C O 1
ATOM 3070 N N . CYS C 1 98 ? -17.240 -27.649 9.163 1.00 20.55 98 CYS C N 1
ATOM 3071 C CA . CYS C 1 98 ? -17.529 -28.169 10.495 1.00 21.04 98 CYS C CA 1
ATOM 3072 C C . CYS C 1 98 ? -17.613 -27.035 11.520 1.00 23.47 98 CYS C C 1
ATOM 3073 O O . CYS C 1 98 ? -16.834 -26.088 11.451 1.00 22.58 98 CYS C O 1
ATOM 3076 N N . PRO C 1 99 ? -18.573 -27.116 12.461 1.00 23.87 99 PRO C N 1
ATOM 3077 C CA . PRO C 1 99 ? -18.597 -26.161 13.570 1.00 24.17 99 PRO C CA 1
ATOM 3078 C C . PRO C 1 99 ? -17.378 -26.312 14.470 1.00 26.08 99 PRO C C 1
ATOM 3079 O O . PRO C 1 99 ? -16.810 -27.400 14.563 1.00 25.55 99 PRO C O 1
ATOM 3083 N N . GLN C 1 100 ? -16.991 -25.223 15.125 1.00 26.37 100 GLN C N 1
ATOM 3084 C CA . GLN C 1 100 ? -15.858 -25.225 16.050 1.00 30.31 100 GLN C CA 1
ATOM 3085 C C . GLN C 1 100 ? -15.943 -26.367 17.067 1.00 31.37 100 GLN C C 1
ATOM 3086 O O . GLN C 1 100 ? -14.949 -27.043 17.339 1.00 30.82 100 GLN C O 1
ATOM 3092 N N . SER C 1 101 ? -17.137 -26.579 17.612 1.00 31.53 101 SER C N 1
ATOM 3093 C CA . SER C 1 101 ? -17.340 -27.525 18.711 1.00 32.07 101 SER C CA 1
ATOM 3094 C C . SER C 1 101 ? -17.198 -28.999 18.319 1.00 28.61 101 SER C C 1
ATOM 3095 O O . SER C 1 101 ? -17.072 -29.858 19.193 1.00 29.42 101 SER C O 1
ATOM 3098 N N . HIS C 1 102 ? -17.215 -29.291 17.020 1.00 24.72 102 HIS C N 1
ATOM 3099 C CA . HIS C 1 102 ? -17.149 -30.676 16.542 1.00 22.88 102 HIS C CA 1
ATOM 3100 C C . HIS C 1 102 ? -15.886 -30.989 15.743 1.00 22.41 102 HIS C C 1
ATOM 3101 O O . HIS C 1 102 ? -15.761 -32.080 15.181 1.00 21.81 102 HIS C O 1
ATOM 3108 N N . GLN C 1 103 ? -14.952 -30.043 15.694 1.00 22.42 103 GLN C N 1
ATOM 3109 C CA . GLN C 1 103 ? -13.706 -30.226 14.946 1.00 20.58 103 GLN C CA 1
ATOM 3110 C C . GLN C 1 103 ? -12.910 -31.438 15.434 1.00 19.88 103 GLN C C 1
ATOM 3111 O O . GLN C 1 103 ? -12.147 -32.032 14.670 1.00 20.26 103 GLN C O 1
ATOM 3117 N N . HIS C 1 104 ? -13.097 -31.804 16.701 1.00 20.03 104 HIS C N 1
ATOM 3118 C CA . HIS C 1 104 ? -12.416 -32.960 17.293 1.00 21.08 104 HIS C CA 1
ATOM 3119 C C . HIS C 1 104 ? -12.775 -34.294 16.627 1.00 18.68 104 HIS C C 1
ATOM 3120 O O . HIS C 1 104 ? -12.062 -35.284 16.798 1.00 18.53 104 HIS C O 1
ATOM 3127 N N . LYS C 1 105 ? -13.874 -34.316 15.876 1.00 16.95 105 LYS C N 1
ATOM 3128 C CA . LYS C 1 105 ? -14.352 -35.544 15.240 1.00 15.63 105 LYS C CA 1
ATOM 3129 C C . LYS C 1 105 ? -13.653 -35.848 13.919 1.00 16.97 105 LYS C C 1
ATOM 3130 O O . LYS C 1 105 ? -13.632 -36.998 13.478 1.00 16.66 105 LYS C O 1
ATOM 3136 N N . LEU C 1 106 ? -13.086 -34.821 13.292 1.00 15.64 106 LEU C N 1
ATOM 3137 C CA . LEU C 1 106 ? -12.531 -34.956 11.946 1.00 14.79 106 LEU C CA 1
ATOM 3138 C C . LEU C 1 106 ? -11.107 -35.507 11.962 1.00 14.10 106 LEU C C 1
ATOM 3139 O O . LEU C 1 106 ? -10.269 -35.065 12.750 1.00 14.47 106 LEU C O 1
ATOM 3144 N N . SER C 1 107 ? -10.845 -36.472 11.085 1.00 12.85 107 SER C N 1
ATOM 3145 C CA . SER C 1 107 ? -9.500 -37.016 10.903 1.00 12.27 107 SER C CA 1
ATOM 3146 C C . SER C 1 107 ? -9.382 -37.718 9.552 1.00 11.39 107 SER C C 1
ATOM 3147 O O . SER C 1 107 ? -10.388 -37.968 8.889 1.00 10.81 107 SER C O 1
ATOM 3150 N N . LEU C 1 108 ? -8.151 -38.022 9.151 1.00 12.33 108 LEU C N 1
ATOM 3151 C CA . LEU C 1 108 ? -7.899 -38.842 7.964 1.00 12.90 108 LEU C CA 1
ATOM 3152 C C . LEU C 1 108 ? -8.073 -40.311 8.325 1.00 11.25 108 LEU C C 1
ATOM 3153 O O . LEU C 1 108 ? -7.609 -40.753 9.376 1.00 11.41 108 LEU C O 1
ATOM 3158 N N . MET C 1 109 ? -8.736 -41.067 7.455 1.00 11.39 109 MET C N 1
ATOM 3159 C CA . MET C 1 109 ? -9.004 -42.477 7.736 1.00 11.27 109 MET C CA 1
ATOM 3160 C C . MET C 1 109 ? -7.726 -43.279 7.978 1.00 13.46 109 MET C C 1
ATOM 3161 O O . MET C 1 109 ? -7.685 -44.122 8.876 1.00 14.70 109 MET C O 1
ATOM 3166 N N . LEU C 1 110 ? -6.687 -43.016 7.190 1.00 13.44 110 LEU C N 1
ATOM 3167 C CA . LEU C 1 110 ? -5.450 -43.803 7.275 1.00 13.85 110 LEU C CA 1
ATOM 3168 C C . LEU C 1 110 ? -4.537 -43.431 8.450 1.00 14.80 110 LEU C C 1
ATOM 3169 O O . LEU C 1 110 ? -3.575 -44.146 8.729 1.00 15.43 110 LEU C O 1
ATOM 3174 N N A SER C 1 111 ? -4.833 -42.330 9.133 0.65 14.61 111 SER C N 1
ATOM 3175 N N B SER C 1 111 ? -4.840 -42.332 9.133 0.35 14.42 111 SER C N 1
ATOM 3176 C CA A SER C 1 111 ? -4.083 -41.942 10.333 0.65 15.10 111 SER C CA 1
ATOM 3177 C CA B SER C 1 111 ? -4.107 -41.937 10.340 0.35 14.61 111 SER C CA 1
ATOM 3178 C C A SER C 1 111 ? -4.391 -42.854 11.524 0.65 17.56 111 SER C C 1
ATOM 3179 C C B SER C 1 111 ? -4.393 -42.856 11.524 0.35 17.31 111 SER C C 1
ATOM 3180 O O A SER C 1 111 ? -3.823 -42.688 12.594 0.65 17.80 111 SER C O 1
ATOM 3181 O O B SER C 1 111 ? -3.816 -42.693 12.590 0.35 17.67 111 SER C O 1
ATOM 3186 N N . HIS C 1 112 ? -5.296 -43.807 11.325 1.00 21.51 112 HIS C N 1
ATOM 3187 C CA . HIS C 1 112 ? -5.629 -44.789 12.351 1.00 24.88 112 HIS C CA 1
ATOM 3188 C C . HIS C 1 112 ? -4.969 -46.124 12.043 1.00 26.49 112 HIS C C 1
ATOM 3189 O O . HIS C 1 112 ? -5.137 -47.093 12.785 1.00 27.34 112 HIS C O 1
ATOM 3196 N N . SER C 1 113 ? -4.220 -46.169 10.945 1.00 28.32 113 SER C N 1
ATOM 3197 C CA . SER C 1 113 ? -3.507 -47.368 10.548 1.00 32.44 113 SER C CA 1
ATOM 3198 C C . SER C 1 113 ? -2.005 -47.150 10.665 1.00 31.84 113 SER C C 1
ATOM 3199 O O . SER C 1 113 ? -1.500 -46.055 10.410 1.00 30.48 113 SER C O 1
ATOM 3202 N N . ASP C 1 114 ? -1.299 -48.209 11.047 1.00 31.33 114 ASP C N 1
ATOM 3203 C CA . ASP C 1 114 ? 0.160 -48.218 11.062 1.00 30.20 114 ASP C CA 1
ATOM 3204 C C . ASP C 1 114 ? 0.710 -48.085 9.642 1.00 23.79 114 ASP C C 1
ATOM 3205 O O . ASP C 1 114 ? 1.919 -48.153 9.431 1.00 23.24 114 ASP C O 1
ATOM 3210 N N . SER C 1 115 ? -0.187 -47.896 8.676 1.00 22.39 115 SER C N 1
ATOM 3211 C CA . SER C 1 115 ? 0.172 -47.799 7.267 1.00 21.96 115 SER C CA 1
ATOM 3212 C C . SER C 1 115 ? 1.166 -46.680 6.991 1.00 21.48 115 SER C C 1
ATOM 3213 O O . SER C 1 115 ? 1.210 -45.675 7.702 1.00 20.03 115 SER C O 1
ATOM 3216 N N . GLU C 1 116 ? 1.959 -46.869 5.942 1.00 22.21 116 GLU C N 1
ATOM 3217 C CA . GLU C 1 116 ? 2.866 -45.832 5.456 1.00 21.92 116 GLU C CA 1
ATOM 3218 C C . GLU C 1 116 ? 2.115 -44.771 4.641 1.00 17.48 116 GLU C C 1
ATOM 3219 O O . GLU C 1 116 ? 2.683 -43.736 4.290 1.00 17.34 116 GLU C O 1
ATOM 3225 N N . TYR C 1 117 ? 0.843 -45.043 4.343 1.00 15.74 117 TYR C N 1
ATOM 3226 C CA . TYR C 1 117 ? -0.020 -44.125 3.598 1.00 15.92 117 TYR C CA 1
ATOM 3227 C C . TYR C 1 117 ? -0.831 -43.232 4.529 1.00 14.75 117 TYR C C 1
ATOM 3228 O O . TYR C 1 117 ? -1.241 -43.657 5.609 1.00 14.20 117 TYR C O 1
ATOM 3237 N N . GLN C 1 118 ? -1.082 -42.004 4.085 1.00 12.92 118 GLN C N 1
ATOM 3238 C CA . GLN C 1 118 ? -1.926 -41.062 4.822 1.00 11.29 118 GLN C CA 1
ATOM 3239 C C . GLN C 1 118 ? -3.203 -40.700 4.063 1.00 10.88 118 GLN C C 1
ATOM 3240 O O . GLN C 1 118 ? -4.203 -40.327 4.676 1.00 10.21 118 GLN C O 1
ATOM 3246 N N . GLU C 1 119 ? -3.162 -40.810 2.736 1.00 11.33 119 GLU C N 1
ATOM 3247 C CA . GLU C 1 119 ? -4.297 -40.469 1.884 1.00 10.74 119 GLU C CA 1
ATOM 3248 C C . GLU C 1 119 ? -4.713 -41.654 1.030 1.00 9.43 119 GLU C C 1
ATOM 3249 O O . GLU C 1 119 ? -3.873 -42.449 0.607 1.00 9.14 119 GLU C O 1
ATOM 3255 N N . ILE C 1 120 ? -6.014 -41.753 0.768 1.00 6.62 120 ILE C N 1
ATOM 3256 C CA . ILE C 1 120 ? -6.548 -42.741 -0.165 1.00 5.98 120 ILE C CA 1
ATOM 3257 C C . ILE C 1 120 ? -6.694 -42.069 -1.530 1.00 7.39 120 ILE C C 1
ATOM 3258 O O . ILE C 1 120 ? -7.562 -41.213 -1.708 1.00 7.71 120 ILE C O 1
ATOM 3263 N N . PRO C 1 121 ? -5.835 -42.439 -2.497 1.00 8.48 121 PRO C N 1
ATOM 3264 C CA . PRO C 1 121 ? -5.890 -41.786 -3.803 1.00 7.81 121 PRO C CA 1
ATOM 3265 C C . PRO C 1 121 ? -7.193 -42.060 -4.556 1.00 7.60 121 PRO C C 1
ATOM 3266 O O . PRO C 1 121 ? -7.743 -43.159 -4.475 1.00 7.59 121 PRO C O 1
ATOM 3270 N N . ASP C 1 122 ? -7.670 -41.044 -5.268 1.00 7.21 122 ASP C N 1
ATOM 3271 C CA . ASP C 1 122 ? -8.882 -41.126 -6.073 1.00 6.61 122 ASP C CA 1
ATOM 3272 C C . ASP C 1 122 ? -8.609 -42.002 -7.297 1.00 6.73 122 ASP C C 1
ATOM 3273 O O . ASP C 1 122 ? -7.754 -41.665 -8.112 1.00 6.82 122 ASP C O 1
ATOM 3278 N N . PRO C 1 123 ? -9.329 -43.133 -7.429 1.00 6.32 123 PRO C N 1
ATOM 3279 C CA . PRO C 1 123 ? -9.099 -44.043 -8.549 1.00 6.35 123 PRO C CA 1
ATOM 3280 C C . PRO C 1 123 ? -9.875 -43.672 -9.811 1.00 6.62 123 PRO C C 1
ATOM 3281 O O . PRO C 1 123 ? -9.697 -44.317 -10.845 1.00 6.97 123 PRO C O 1
ATOM 3285 N N . TYR C 1 124 ? -10.726 -42.652 -9.733 1.00 7.36 124 TYR C N 1
ATOM 3286 C CA . TYR C 1 124 ? -11.734 -42.425 -10.771 1.00 6.99 124 TYR C CA 1
ATOM 3287 C C . TYR C 1 124 ? -11.183 -42.348 -12.194 1.00 6.73 124 TYR C C 1
ATOM 3288 O O . TYR C 1 124 ? -11.750 -42.944 -13.112 1.00 6.82 124 TYR C O 1
ATOM 3297 N N . TYR C 1 125 ? -10.091 -41.610 -12.375 1.00 6.48 125 TYR C N 1
ATOM 3298 C CA . TYR C 1 125 ? -9.537 -41.378 -13.711 1.00 7.66 125 TYR C CA 1
ATOM 3299 C C . TYR C 1 125 ? -8.388 -42.332 -14.042 1.00 8.89 125 TYR C C 1
ATOM 3300 O O . TYR C 1 125 ? -7.709 -42.165 -15.058 1.00 9.02 125 TYR C O 1
ATOM 3309 N N . GLY C 1 126 ? -8.192 -43.344 -13.201 1.00 8.58 126 GLY C N 1
ATOM 3310 C CA . GLY C 1 126 ? -7.090 -44.283 -13.368 1.00 8.83 126 GLY C CA 1
ATOM 3311 C C . GLY C 1 126 ? -7.546 -45.654 -13.819 1.00 10.17 126 GLY C C 1
ATOM 3312 O O . GLY C 1 126 ? -8.691 -45.838 -14.232 1.00 10.09 126 GLY C O 1
ATOM 3313 N N . GLY C 1 127 ? -6.635 -46.617 -13.721 1.00 10.84 127 GLY C N 1
ATOM 3314 C CA . GLY C 1 127 ? -6.880 -47.981 -14.173 1.00 12.11 127 GLY C CA 1
ATOM 3315 C C . GLY C 1 127 ? -7.266 -48.903 -13.036 1.00 13.82 127 GLY C C 1
ATOM 3316 O O . GLY C 1 127 ? -7.590 -48.451 -11.940 1.00 13.07 127 GLY C O 1
ATOM 3317 N N . GLU C 1 128 ? -7.221 -50.205 -13.303 1.00 15.55 128 GLU C N 1
ATOM 3318 C CA . GLU C 1 128 ? -7.609 -51.217 -12.319 1.00 17.53 128 GLU C CA 1
ATOM 3319 C C . GLU C 1 128 ? -6.754 -51.170 -11.051 1.00 15.03 128 GLU C C 1
ATOM 3320 O O . GLU C 1 128 ? -7.252 -51.446 -9.957 1.00 13.83 128 GLU C O 1
ATOM 3326 N N . ARG C 1 129 ? -5.477 -50.826 -11.191 1.00 15.76 129 ARG C N 1
ATOM 3327 C CA . ARG C 1 129 ? -4.571 -50.809 -10.039 1.00 15.52 129 ARG C CA 1
ATOM 3328 C C . ARG C 1 129 ? -5.028 -49.833 -8.955 1.00 11.63 129 ARG C C 1
ATOM 3329 O O . ARG C 1 129 ? -4.863 -50.106 -7.765 1.00 11.21 129 ARG C O 1
ATOM 3337 N N . GLY C 1 130 ? -5.594 -48.702 -9.366 1.00 9.38 130 GLY C N 1
ATOM 3338 C CA . GLY C 1 130 ? -6.081 -47.704 -8.421 1.00 8.77 130 GLY C CA 1
ATOM 3339 C C . GLY C 1 130 ? -7.253 -48.205 -7.598 1.00 7.51 130 GLY C C 1
ATOM 3340 O O . GLY C 1 130 ? -7.413 -47.819 -6.443 1.00 7.54 130 GLY C O 1
ATOM 3341 N N . PHE C 1 131 ? -8.070 -49.070 -8.189 1.00 7.11 131 PHE C N 1
ATOM 3342 C CA . PHE C 1 131 ? -9.218 -49.636 -7.483 1.00 7.29 131 PHE C CA 1
ATOM 3343 C C . PHE C 1 131 ? -8.795 -50.700 -6.480 1.00 7.07 131 PHE C C 1
ATOM 3344 O O . PHE C 1 131 ? -9.312 -50.745 -5.364 1.00 7.13 131 PHE C O 1
ATOM 3352 N N . GLU C 1 132 ? -7.841 -51.539 -6.867 1.00 8.26 132 GLU C N 1
ATOM 3353 C CA . GLU C 1 132 ? -7.272 -52.509 -5.940 1.00 9.55 132 GLU C CA 1
ATOM 3354 C C . GLU C 1 132 ? -6.577 -51.804 -4.778 1.00 8.70 132 GLU C C 1
ATOM 3355 O O . GLU C 1 132 ? -6.660 -52.257 -3.636 1.00 8.96 132 GLU C O 1
ATOM 3361 N N . LEU C 1 133 ? -5.903 -50.693 -5.074 1.00 7.57 133 LEU C N 1
ATOM 3362 C CA . LEU C 1 133 ? -5.228 -49.900 -4.047 1.00 6.62 133 LEU C CA 1
ATOM 3363 C C . LEU C 1 133 ? -6.215 -49.336 -3.026 1.00 6.24 133 LEU C C 1
ATOM 3364 O O . LEU C 1 133 ? -5.968 -49.411 -1.824 1.00 6.27 133 LEU C O 1
ATOM 3369 N N . VAL C 1 134 ? -7.327 -48.776 -3.499 1.00 5.81 134 VAL C N 1
ATOM 3370 C CA . VAL C 1 134 ? -8.350 -48.247 -2.592 1.00 5.93 134 VAL C CA 1
ATOM 3371 C C . VAL C 1 134 ? -8.795 -49.319 -1.603 1.00 4.36 134 VAL C C 1
ATOM 3372 O O . VAL C 1 134 ? -8.862 -49.071 -0.398 1.00 4.98 134 VAL C O 1
ATOM 3376 N N . LEU C 1 135 ? -9.097 -50.508 -2.121 1.00 4.56 135 LEU C N 1
ATOM 3377 C CA . LEU C 1 135 ? -9.496 -51.633 -1.276 1.00 5.11 135 LEU C CA 1
ATOM 3378 C C . LEU C 1 135 ? -8.415 -52.019 -0.270 1.00 6.25 135 LEU C C 1
ATOM 3379 O O . LEU C 1 135 ? -8.711 -52.212 0.907 1.00 6.80 135 LEU C O 1
ATOM 3384 N N . ASP C 1 136 ? -7.168 -52.122 -0.726 1.00 7.40 136 ASP C N 1
ATOM 3385 C CA . ASP C 1 136 ? -6.058 -52.477 0.166 1.00 10.07 136 ASP C CA 1
ATOM 3386 C C . ASP C 1 136 ? -5.943 -51.509 1.344 1.00 10.10 136 ASP C C 1
ATOM 3387 O O . ASP C 1 136 ? -5.840 -51.937 2.494 1.00 10.24 136 ASP C O 1
ATOM 3392 N N . LEU C 1 137 ? -5.969 -50.210 1.055 1.00 10.14 137 LEU C N 1
ATOM 3393 C CA . LEU C 1 137 ? -5.833 -49.190 2.098 1.00 11.02 137 LEU C CA 1
ATOM 3394 C C . LEU C 1 137 ? -7.067 -49.138 2.995 1.00 10.00 137 LEU C C 1
ATOM 3395 O O . LEU C 1 137 ? -6.951 -48.980 4.211 1.00 10.13 137 LEU C O 1
ATOM 3400 N N . VAL C 1 138 ? -8.244 -49.269 2.393 1.00 8.63 138 VAL C N 1
ATOM 3401 C CA . VAL C 1 138 ? -9.494 -49.231 3.147 1.00 8.61 138 VAL C CA 1
ATOM 3402 C C . VAL C 1 138 ? -9.605 -50.412 4.116 1.00 10.33 138 VAL C C 1
ATOM 3403 O O . VAL C 1 138 ? -10.066 -50.242 5.242 1.00 11.09 138 VAL C O 1
ATOM 3407 N N . GLU C 1 139 ? -9.187 -51.598 3.678 1.00 10.89 139 GLU C N 1
ATOM 3408 C CA . GLU C 1 139 ? -9.231 -52.794 4.529 1.00 11.52 139 GLU C CA 1
ATOM 3409 C C . GLU C 1 139 ? -8.283 -52.687 5.716 1.00 13.45 139 GLU C C 1
ATOM 3410 O O . GLU C 1 139 ? -8.643 -53.043 6.840 1.00 13.64 139 GLU C O 1
ATOM 3416 N N . ASP C 1 140 ? -7.069 -52.214 5.456 1.00 15.48 140 ASP C N 1
ATOM 3417 C CA . ASP C 1 140 ? -6.085 -52.019 6.513 1.00 18.72 140 ASP C CA 1
ATOM 3418 C C . ASP C 1 140 ? -6.597 -51.003 7.530 1.00 18.84 140 ASP C C 1
ATOM 3419 O O . ASP C 1 140 ? -6.646 -51.282 8.727 1.00 19.04 140 ASP C O 1
ATOM 3424 N N . ALA C 1 141 ? -6.993 -49.834 7.036 1.00 17.54 141 ALA C N 1
ATOM 3425 C CA . ALA C 1 141 ? -7.441 -48.734 7.892 1.00 14.96 141 ALA C CA 1
ATOM 3426 C C . ALA C 1 141 ? -8.742 -49.037 8.626 1.00 14.28 141 ALA C C 1
ATOM 3427 O O . ALA C 1 141 ? -8.937 -48.589 9.757 1.00 13.80 141 ALA C O 1
ATOM 3429 N N . ALA C 1 142 ? -9.631 -49.786 7.981 1.00 8.80 142 ALA C N 1
ATOM 3430 C CA . ALA C 1 142 ? -10.893 -50.175 8.601 1.00 13.21 142 ALA C CA 1
ATOM 3431 C C . ALA C 1 142 ? -10.643 -51.121 9.768 1.00 15.30 142 ALA C C 1
ATOM 3432 O O . ALA C 1 142 ? -11.219 -50.957 10.844 1.00 16.30 142 ALA C O 1
ATOM 3434 N N . GLU C 1 143 ? -9.783 -52.110 9.542 1.00 14.70 143 GLU C N 1
ATOM 3435 C CA . GLU C 1 143 ? -9.449 -53.097 10.567 1.00 17.19 143 GLU C CA 1
ATOM 3436 C C . GLU C 1 143 ? -8.826 -52.439 11.794 1.00 17.58 143 GLU C C 1
ATOM 3437 O O . GLU C 1 143 ? -9.169 -52.781 12.926 1.00 18.41 143 GLU C O 1
ATOM 3443 N N . GLN C 1 144 ? -7.918 -51.493 11.570 1.00 17.24 144 GLN C N 1
ATOM 3444 C CA . GLN C 1 144 ? -7.199 -50.859 12.675 1.00 17.35 144 GLN C CA 1
ATOM 3445 C C . GLN C 1 144 ? -8.054 -49.823 13.400 1.00 18.49 144 GLN C C 1
ATOM 3446 O O . GLN C 1 144 ? -7.933 -49.662 14.614 1.00 18.94 144 GLN C O 1
ATOM 3452 N N . PHE C 1 145 ? -8.915 -49.127 12.660 1.00 18.83 145 PHE C N 1
ATOM 3453 C CA . PHE C 1 145 ? -9.851 -48.178 13.266 1.00 18.87 145 PHE C CA 1
ATOM 3454 C C . PHE C 1 145 ? -10.863 -48.879 14.177 1.00 18.59 145 PHE C C 1
ATOM 3455 O O . PHE C 1 145 ? -11.179 -48.379 15.258 1.00 18.71 145 PHE C O 1
ATOM 3463 N N . LEU C 1 146 ? -11.365 -50.030 13.738 1.00 16.61 146 LEU C N 1
ATOM 3464 C CA . LEU C 1 146 ? -12.335 -50.795 14.523 1.00 17.12 146 LEU C CA 1
ATOM 3465 C C . LEU C 1 146 ? -11.705 -51.527 15.711 1.00 20.90 146 LEU C C 1
ATOM 3466 O O . LEU C 1 146 ? -12.316 -51.610 16.778 1.00 22.16 146 LEU C O 1
ATOM 3471 N N . LEU C 1 147 ? -10.497 -52.057 15.527 1.00 25.08 147 LEU C N 1
ATOM 3472 C CA . LEU C 1 147 ? -9.779 -52.735 16.612 1.00 28.34 147 LEU C CA 1
ATOM 3473 C C . LEU C 1 147 ? -9.378 -51.757 17.682 1.00 31.78 147 LEU C C 1
ATOM 3474 O O . LEU C 1 147 ? -9.665 -51.950 18.864 1.00 32.29 147 LEU C O 1
ATOM 3479 N N . LYS C 1 148 ? -8.715 -50.752 17.227 1.00 31.48 148 LYS C N 1
ATOM 3480 C CA . LYS C 1 148 ? -8.300 -49.723 18.156 1.00 30.45 148 LYS C CA 1
ATOM 3481 C C . LYS C 1 148 ? -9.496 -49.100 18.884 1.00 30.57 148 LYS C C 1
ATOM 3482 O O . LYS C 1 148 ? -9.323 -48.262 19.765 1.00 32.51 148 LYS C O 1
ATOM 3488 N N . LEU C 1 149 ? -10.675 -49.470 18.536 1.00 28.80 149 LEU C N 1
ATOM 3489 C CA . LEU C 1 149 ? -11.900 -49.150 19.265 1.00 29.30 149 LEU C CA 1
ATOM 3490 C C . LEU C 1 149 ? -12.512 -47.849 18.759 1.00 28.74 149 LEU C C 1
ATOM 3491 O O . LEU C 1 149 ? -13.644 -47.836 18.274 1.00 28.87 149 LEU C O 1
ATOM 3496 N N . MET D 1 1 ? -14.251 -18.795 32.057 1.00 29.27 1 MET D N 1
ATOM 3497 C CA . MET D 1 1 ? -13.992 -17.625 32.937 1.00 32.37 1 MET D CA 1
ATOM 3498 C C . MET D 1 1 ? -14.456 -16.333 32.268 1.00 29.94 1 MET D C 1
ATOM 3499 O O . MET D 1 1 ? -15.024 -15.456 32.912 1.00 27.49 1 MET D O 1
ATOM 3504 N N . GLN D 1 2 ? -14.191 -16.232 30.969 1.00 28.73 2 GLN D N 1
ATOM 3505 C CA . GLN D 1 2 ? -14.623 -15.083 30.183 1.00 27.37 2 GLN D CA 1
ATOM 3506 C C . GLN D 1 2 ? -15.170 -15.508 28.823 1.00 24.85 2 GLN D C 1
ATOM 3507 O O . GLN D 1 2 ? -14.766 -16.530 28.265 1.00 23.63 2 GLN D O 1
ATOM 3513 N N . LYS D 1 3 ? -16.095 -14.706 28.305 1.00 21.36 3 LYS D N 1
ATOM 3514 C CA . LYS D 1 3 ? -16.736 -14.966 27.022 1.00 22.92 3 LYS D CA 1
ATOM 3515 C C . LYS D 1 3 ? -16.629 -13.709 26.161 1.00 18.32 3 LYS D C 1
ATOM 3516 O O . LYS D 1 3 ? -17.131 -12.648 26.538 1.00 17.86 3 LYS D O 1
ATOM 3522 N N . VAL D 1 4 ? -15.973 -13.833 25.009 1.00 15.85 4 VAL D N 1
ATOM 3523 C CA . VAL D 1 4 ? -15.677 -12.679 24.160 1.00 15.63 4 VAL D CA 1
ATOM 3524 C C . VAL D 1 4 ? -16.254 -12.851 22.759 1.00 14.60 4 VAL D C 1
ATOM 3525 O O . VAL D 1 4 ? -15.997 -13.852 22.091 1.00 14.19 4 VAL D O 1
ATOM 3529 N N . LEU D 1 5 ? -17.030 -11.864 22.323 1.00 11.14 5 LEU D N 1
ATOM 3530 C CA . LEU D 1 5 ? -17.553 -11.829 20.964 1.00 11.76 5 LEU D CA 1
ATOM 3531 C C . LEU D 1 5 ? -16.914 -10.663 20.227 1.00 11.28 5 LEU D C 1
ATOM 3532 O O . LE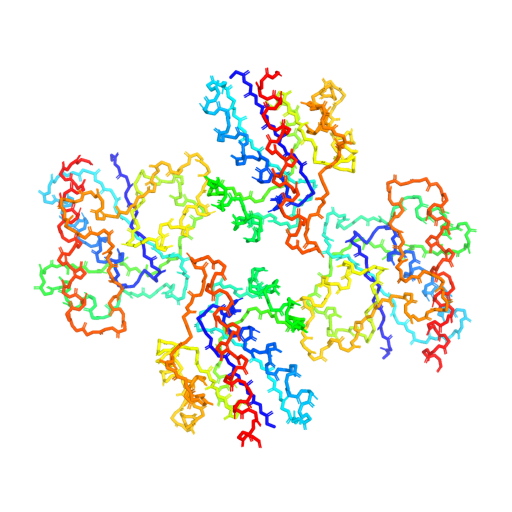U D 1 5 ? -16.921 -9.539 20.723 1.00 10.97 5 LEU D O 1
ATOM 3537 N N . VAL D 1 6 ? -16.351 -10.932 19.054 1.00 10.56 6 VAL D N 1
ATOM 3538 C CA . VAL D 1 6 ? -15.868 -9.864 18.186 1.00 9.86 6 VAL D CA 1
ATOM 3539 C C . VAL D 1 6 ? -16.845 -9.692 17.033 1.00 8.75 6 VAL D C 1
ATOM 3540 O O . VAL D 1 6 ? -17.290 -10.668 16.430 1.00 7.82 6 VAL D O 1
ATOM 3544 N N . VAL D 1 7 ? -17.173 -8.441 16.738 1.00 8.81 7 VAL D N 1
ATOM 3545 C CA . VAL D 1 7 ? -18.204 -8.125 15.767 1.00 8.52 7 VAL D CA 1
ATOM 3546 C C . VAL D 1 7 ? -17.663 -7.164 14.723 1.00 8.27 7 VAL D C 1
ATOM 3547 O O . VAL D 1 7 ? -17.101 -6.124 15.063 1.00 7.92 7 VAL D O 1
ATOM 3551 N N . CYS D 1 8 ? -17.814 -7.526 13.454 1.00 7.67 8 CYS D N 1
ATOM 3552 C CA . CYS D 1 8 ? -17.595 -6.581 12.368 1.00 7.58 8 CYS D CA 1
ATOM 3553 C C . CYS D 1 8 ? -18.869 -6.530 11.539 1.00 6.82 8 CYS D C 1
ATOM 3554 O O . CYS D 1 8 ? -19.930 -6.935 12.017 1.00 7.37 8 CYS D O 1
ATOM 3557 N N . MET D 1 9 ? -18.789 -6.016 10.319 1.00 7.07 9 MET D N 1
ATOM 3558 C CA . MET D 1 9 ? -19.992 -5.847 9.522 1.00 8.61 9 MET D CA 1
ATOM 3559 C C . MET D 1 9 ? -20.497 -7.179 8.975 1.00 8.45 9 MET D C 1
ATOM 3560 O O . MET D 1 9 ? -21.599 -7.620 9.311 1.00 8.59 9 MET D O 1
ATOM 3565 N N . GLY D 1 10 ? -19.678 -7.815 8.143 1.00 9.23 10 GLY D N 1
ATOM 3566 C CA . GLY D 1 10 ? -20.079 -9.017 7.423 1.00 8.63 10 GLY D CA 1
ATOM 3567 C C . GLY D 1 10 ? -19.615 -10.325 8.036 1.00 8.36 10 GLY D C 1
ATOM 3568 O O . GLY D 1 10 ? -20.041 -11.392 7.599 1.00 8.34 10 GLY D O 1
ATOM 3569 N N . ASN D 1 11 ? -18.742 -10.249 9.041 1.00 7.77 11 ASN D N 1
ATOM 3570 C CA . ASN D 1 11 ? -18.195 -11.440 9.703 1.00 7.15 11 ASN D CA 1
ATOM 3571 C C . ASN D 1 11 ? -17.486 -12.380 8.722 1.00 5.66 11 ASN D C 1
ATOM 3572 O O . ASN D 1 11 ? -17.584 -13.602 8.842 1.00 5.68 11 ASN D O 1
ATOM 3577 N N . ILE D 1 12 ? -16.777 -11.804 7.751 1.00 6.13 12 ILE D N 1
ATOM 3578 C CA . ILE D 1 12 ? -15.958 -12.596 6.821 1.00 6.83 12 ILE D CA 1
ATOM 3579 C C . ILE D 1 12 ? -14.486 -12.173 6.741 1.00 6.37 12 ILE D C 1
ATOM 3580 O O . ILE D 1 12 ? -13.642 -12.984 6.361 1.00 5.84 12 ILE D O 1
ATOM 3585 N N . CYS D 1 13 ? -14.174 -10.925 7.092 1.00 6.30 13 CYS D N 1
ATOM 3586 C CA . CYS D 1 13 ? -12.794 -10.430 7.022 1.00 6.08 13 CYS D CA 1
ATOM 3587 C C . CYS D 1 13 ? -12.193 -10.110 8.387 1.00 5.95 13 CYS D C 1
ATOM 3588 O O . CYS D 1 13 ? -11.183 -10.694 8.779 1.00 6.32 13 CYS D O 1
ATOM 3591 N N . ARG D 1 14 ? -12.816 -9.180 9.103 1.00 5.10 14 ARG D N 1
ATOM 3592 C CA . ARG D 1 14 ? -12.215 -8.607 10.308 1.00 4.43 14 ARG D CA 1
ATOM 3593 C C . ARG D 1 14 ? -12.444 -9.423 11.579 1.00 4.97 14 ARG D C 1
ATOM 3594 O O . ARG D 1 14 ? -11.481 -9.831 12.226 1.00 4.73 14 ARG D O 1
ATOM 3602 N N . SER D 1 15 ? -13.702 -9.670 11.937 1.00 5.23 15 SER D N 1
ATOM 3603 C CA . SER D 1 15 ? -13.990 -10.410 13.173 1.00 5.34 15 SER D CA 1
ATOM 3604 C C . SER D 1 15 ? -13.590 -11.892 13.125 1.00 5.75 15 SER D C 1
ATOM 3605 O O . SER D 1 15 ? -13.208 -12.448 14.155 1.00 5.94 15 SER D O 1
ATOM 3608 N N . PRO D 1 16 ? -13.663 -12.541 11.943 1.00 5.96 16 PRO D N 1
ATOM 3609 C CA . PRO D 1 16 ? -13.131 -13.911 11.912 1.00 5.76 16 PRO D CA 1
ATOM 3610 C C . PRO D 1 16 ? -11.631 -13.972 12.192 1.00 5.83 16 PRO D C 1
ATOM 3611 O O . PRO D 1 16 ? -11.154 -14.929 12.804 1.00 5.24 16 PRO D O 1
ATOM 3615 N N . THR D 1 17 ? -10.903 -12.957 11.730 1.00 6.51 17 THR D N 1
ATOM 3616 C CA . THR D 1 17 ? -9.466 -12.847 11.972 1.00 7.17 17 THR D CA 1
ATOM 3617 C C . THR D 1 17 ? -9.214 -12.597 13.456 1.00 6.99 17 THR D C 1
ATOM 3618 O O . THR D 1 17 ? -8.339 -13.219 14.055 1.00 7.19 17 THR D O 1
ATOM 3622 N N . ALA D 1 18 ? -9.991 -11.694 14.046 1.00 7.10 18 ALA D N 1
ATOM 3623 C CA . ALA D 1 18 ? -9.916 -11.444 15.482 1.00 6.68 18 ALA D CA 1
ATOM 3624 C C . ALA D 1 18 ? -10.225 -12.708 16.283 1.00 7.28 18 ALA D C 1
ATOM 3625 O O . ALA D 1 18 ? -9.554 -12.997 17.274 1.00 7.34 18 ALA D O 1
ATOM 3627 N N . GLU D 1 19 ? -11.226 -13.467 15.843 1.00 7.24 19 GLU D N 1
ATOM 3628 C CA . GLU D 1 19 ? -11.604 -14.700 16.534 1.00 7.66 19 GLU D CA 1
ATOM 3629 C C . GLU D 1 19 ? -10.469 -15.721 16.517 1.00 7.48 19 GLU D C 1
ATOM 3630 O O . GLU D 1 19 ? -10.126 -16.293 17.553 1.00 8.24 19 GLU D O 1
ATOM 3636 N N . ALA D 1 20 ? -9.898 -15.950 15.339 1.00 7.16 20 ALA D N 1
ATOM 3637 C CA . ALA D 1 20 ? -8.798 -16.900 15.184 1.00 7.65 20 ALA D CA 1
ATOM 3638 C C . ALA D 1 20 ? -7.589 -16.492 16.020 1.00 8.22 20 ALA D C 1
ATOM 3639 O O . ALA D 1 20 ? -6.985 -17.323 16.697 1.00 9.13 20 ALA D O 1
ATOM 3641 N N . VAL D 1 21 ? -7.245 -15.209 15.977 1.00 8.80 21 VAL D N 1
ATOM 3642 C CA . VAL D 1 21 ? -6.063 -14.715 16.680 1.00 9.08 21 VAL D CA 1
ATOM 3643 C C . VAL D 1 21 ? -6.252 -14.738 18.196 1.00 9.65 21 VAL D C 1
ATOM 3644 O O . VAL D 1 21 ? -5.342 -15.130 18.922 1.00 9.80 21 VAL D O 1
ATOM 3648 N N . LEU D 1 22 ? -7.424 -14.324 18.673 1.00 9.25 22 LEU D N 1
ATOM 3649 C CA . LEU D 1 22 ? -7.708 -14.354 20.112 1.00 9.97 22 LEU D CA 1
ATOM 3650 C C . LEU D 1 22 ? -7.647 -15.773 20.667 1.00 10.94 22 LEU D C 1
ATOM 3651 O O . LEU D 1 22 ? -7.044 -16.006 21.714 1.00 11.39 22 LEU D O 1
ATOM 3656 N N . ARG D 1 23 ? -8.273 -16.713 19.964 1.00 11.29 23 ARG D N 1
ATOM 3657 C CA . ARG D 1 23 ? -8.262 -18.115 20.377 1.00 10.77 23 ARG D CA 1
ATOM 3658 C C . ARG D 1 23 ? -6.831 -18.644 20.481 1.00 8.36 23 ARG D C 1
ATOM 3659 O O . ARG D 1 23 ? -6.465 -19.280 21.473 1.00 9.02 23 ARG D O 1
ATOM 3667 N N . ALA D 1 24 ? -6.027 -18.374 19.457 1.00 8.86 24 ALA D N 1
ATOM 3668 C CA . ALA D 1 24 ? -4.627 -18.799 19.441 1.00 9.57 24 ALA D CA 1
ATOM 3669 C C . ALA D 1 24 ? -3.829 -18.174 20.587 1.00 10.31 24 ALA D C 1
ATOM 3670 O O . ALA D 1 24 ? -3.202 -18.883 21.376 1.00 12.39 24 ALA D O 1
ATOM 3672 N N . LYS D 1 25 ? -3.874 -16.850 20.684 1.00 12.51 25 LYS D N 1
ATOM 3673 C CA . LYS D 1 25 ? -3.086 -16.127 21.683 1.00 13.95 25 LYS D CA 1
ATOM 3674 C C . LYS D 1 25 ? -3.528 -16.445 23.109 1.00 15.33 25 LYS D C 1
ATOM 3675 O O . LYS D 1 25 ? -2.696 -16.523 24.014 1.00 16.44 25 LYS D O 1
ATOM 3681 N N . ALA D 1 26 ? -4.831 -16.630 23.305 1.00 14.53 26 ALA D N 1
ATOM 3682 C CA . ALA D 1 26 ? -5.370 -16.953 24.628 1.00 14.67 26 ALA D CA 1
ATOM 3683 C C . ALA D 1 26 ? -4.780 -18.256 25.155 1.00 13.99 26 ALA D C 1
ATOM 3684 O O . ALA D 1 26 ? -4.362 -18.334 26.312 1.00 14.35 26 ALA D O 1
ATOM 3686 N N . ALA D 1 27 ? -4.751 -19.273 24.298 1.00 13.63 27 ALA D N 1
ATOM 3687 C CA . ALA D 1 27 ? -4.194 -20.575 24.660 1.00 14.19 27 ALA D CA 1
ATOM 3688 C C . ALA D 1 27 ? -2.724 -20.477 25.064 1.00 15.94 27 ALA D C 1
ATOM 3689 O O . ALA D 1 27 ? -2.310 -21.085 26.053 1.00 15.17 27 ALA D O 1
ATOM 3691 N N . GLN D 1 28 ? -1.940 -19.710 24.310 1.00 15.16 28 GLN D N 1
ATOM 3692 C CA . GLN D 1 28 ? -0.523 -19.524 24.633 1.00 15.87 28 GLN D CA 1
ATOM 3693 C C . GLN D 1 28 ? -0.350 -18.755 25.942 1.00 18.32 28 GLN D C 1
ATOM 3694 O O . GLN D 1 28 ? 0.598 -18.992 26.690 1.00 18.22 28 GLN D O 1
ATOM 3700 N N . LEU D 1 29 ? -1.278 -17.842 26.212 1.00 17.69 29 LEU D N 1
ATOM 3701 C CA . LEU D 1 29 ? -1.231 -17.017 27.416 1.00 18.70 29 LEU D CA 1
ATOM 3702 C C . LEU D 1 29 ? -1.935 -17.691 28.594 1.00 18.90 29 LEU D C 1
ATOM 3703 O O . LEU D 1 29 ? -1.898 -17.187 29.718 1.00 18.79 29 LEU D O 1
ATOM 3708 N N . LYS D 1 30 ? -2.579 -18.825 28.316 1.00 18.85 30 LYS D N 1
ATOM 3709 C CA . LYS D 1 30 ? -3.223 -19.667 29.332 1.00 20.22 30 LYS D CA 1
ATOM 3710 C C . LYS D 1 30 ? -4.387 -18.973 30.039 1.00 24.13 30 LYS D C 1
ATOM 3711 O O . LYS D 1 30 ? -4.775 -19.356 31.145 1.00 24.10 30 LYS D O 1
ATOM 3717 N N . VAL D 1 31 ? -4.937 -17.954 29.387 1.00 25.66 31 VAL D N 1
ATOM 3718 C CA . VAL D 1 31 ? -6.136 -17.279 29.864 1.00 25.61 31 VAL D CA 1
ATOM 3719 C C . VAL D 1 31 ? -7.356 -18.065 29.383 1.00 24.09 31 VAL D C 1
ATOM 3720 O O . VAL D 1 31 ? -7.439 -18.438 28.213 1.00 23.64 31 VAL D O 1
ATOM 3724 N N . ASP D 1 32 ? -8.293 -18.324 30.290 1.00 25.09 32 ASP D N 1
ATOM 3725 C CA . ASP D 1 32 ? -9.440 -19.180 29.989 1.00 25.99 32 ASP D CA 1
ATOM 3726 C C . ASP D 1 32 ? -10.563 -18.388 29.320 1.00 25.28 32 ASP D C 1
ATOM 3727 O O . ASP D 1 32 ? -11.457 -17.868 29.993 1.00 26.18 32 ASP D O 1
ATOM 3732 N N . VAL D 1 33 ? -10.516 -18.309 27.992 1.00 27.16 33 VAL D N 1
ATOM 3733 C CA . VAL D 1 33 ? -11.490 -17.526 27.232 1.00 28.47 33 VAL D CA 1
ATOM 3734 C C . VAL D 1 33 ? -12.161 -18.345 26.131 1.00 27.05 33 VAL D C 1
ATOM 3735 O O . VAL D 1 33 ? -11.498 -19.062 25.385 1.00 26.88 33 VAL D O 1
ATOM 3739 N N . GLU D 1 34 ? -13.485 -18.233 26.052 1.00 23.37 34 GLU D N 1
ATOM 3740 C CA . GLU D 1 34 ? -14.254 -18.735 24.917 1.00 21.61 34 GLU D CA 1
ATOM 3741 C C . GLU D 1 34 ? -14.446 -17.572 23.953 1.00 20.38 34 GLU D C 1
ATOM 3742 O O . GLU D 1 34 ? -14.796 -16.468 24.377 1.00 20.38 34 GLU D O 1
ATOM 3748 N N . VAL D 1 35 ? -14.222 -17.815 22.664 1.00 17.78 35 VAL D N 1
ATOM 3749 C CA . VAL D 1 35 ? -14.287 -16.746 21.670 1.00 16.74 35 VAL D CA 1
ATOM 3750 C C . VAL D 1 35 ? -15.174 -17.123 20.485 1.00 14.47 35 VAL D C 1
ATOM 3751 O O . VAL D 1 35 ? -15.187 -18.268 20.037 1.00 15.57 35 VAL D O 1
ATOM 3755 N N . ASP D 1 36 ? -15.909 -16.132 19.992 1.00 15.51 36 ASP D N 1
ATOM 3756 C CA . ASP D 1 36 ? -16.822 -16.297 18.868 1.00 16.14 36 ASP D CA 1
ATOM 3757 C C . ASP D 1 36 ? -16.816 -14.982 18.095 1.00 13.08 36 ASP D C 1
ATOM 3758 O O . ASP D 1 36 ? -16.274 -13.987 18.576 1.00 11.22 36 ASP D O 1
ATOM 3763 N N . SER D 1 37 ? -17.391 -14.975 16.898 1.00 12.59 37 SER D N 1
ATOM 3764 C CA . SER D 1 37 ? -17.564 -13.729 16.155 1.00 11.46 37 SER D CA 1
ATOM 3765 C C . SER D 1 37 ? -18.924 -13.672 15.470 1.00 10.95 37 SER 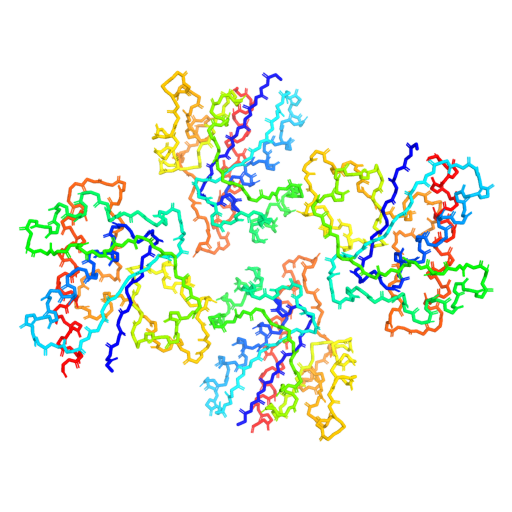D C 1
ATOM 3766 O O . SER D 1 37 ? -19.566 -14.700 15.258 1.00 10.46 37 SER D O 1
ATOM 3769 N N . ALA D 1 38 ? -19.360 -12.460 15.144 1.00 11.36 38 ALA D N 1
ATOM 3770 C CA . ALA D 1 38 ? -20.640 -12.250 14.469 1.00 10.82 38 ALA D CA 1
ATOM 3771 C C . ALA D 1 38 ? -20.590 -10.997 13.605 1.00 9.13 38 ALA D C 1
ATOM 3772 O O . ALA D 1 38 ? -19.696 -10.165 13.754 1.00 8.64 38 ALA D O 1
ATOM 3774 N N . GLY D 1 39 ? -21.550 -10.877 12.692 1.00 9.10 39 GLY D N 1
ATOM 3775 C CA . GLY D 1 39 ? -21.673 -9.692 11.843 1.00 9.49 39 GLY D CA 1
ATOM 3776 C C . GLY D 1 39 ? -22.904 -8.879 12.193 1.00 8.44 39 GLY D C 1
ATOM 3777 O O . GLY D 1 39 ? -23.881 -9.420 12.712 1.00 9.10 39 GLY D O 1
ATOM 3778 N N . THR D 1 40 ? -22.863 -7.578 11.916 1.00 8.49 40 THR D N 1
ATOM 3779 C CA . THR D 1 40 ? -24.041 -6.729 12.108 1.00 8.74 40 THR D CA 1
ATOM 3780 C C . THR D 1 40 ? -25.097 -7.023 11.040 1.00 9.03 40 THR D C 1
ATOM 3781 O O . THR D 1 40 ? -26.287 -6.791 11.259 1.00 9.17 40 THR D O 1
ATOM 3785 N N . ILE D 1 41 ? -24.650 -7.536 9.892 1.00 8.61 41 ILE D N 1
ATOM 3786 C CA . ILE D 1 41 ? -25.544 -7.971 8.818 1.00 8.62 41 ILE D CA 1
ATOM 3787 C C . ILE D 1 41 ? -25.341 -9.459 8.539 1.00 9.13 41 ILE D C 1
ATOM 3788 O O . ILE D 1 41 ? -24.280 -10.016 8.827 1.00 8.90 41 ILE D O 1
ATOM 3793 N N . GLY D 1 42 ? -26.366 -10.093 7.978 1.00 9.12 42 GLY D N 1
ATOM 3794 C CA . GLY D 1 42 ? -26.320 -11.521 7.670 1.00 10.00 42 GLY D CA 1
ATOM 3795 C C . GLY D 1 42 ? -26.145 -11.815 6.193 1.00 10.31 42 GLY D C 1
ATOM 3796 O O . GLY D 1 42 ? -26.431 -12.924 5.740 1.00 10.91 42 GLY D O 1
ATOM 3797 N N . TYR D 1 43 ? -25.673 -10.824 5.438 1.00 11.52 43 TYR D N 1
ATOM 3798 C CA . TYR D 1 43 ? -25.431 -10.979 4.003 1.00 12.34 43 TYR D CA 1
ATOM 3799 C C . TYR D 1 43 ? -24.565 -12.203 3.696 1.00 13.60 43 TYR D C 1
ATOM 3800 O O . TYR D 1 43 ? -24.836 -12.938 2.743 1.00 13.83 43 TYR D O 1
ATOM 3809 N N . HIS D 1 44 ? -23.539 -12.421 4.514 1.00 12.27 44 HIS D N 1
ATOM 3810 C CA . HIS D 1 44 ? -22.580 -13.507 4.294 1.00 12.58 44 HIS D CA 1
ATOM 3811 C C . HIS D 1 44 ? -22.913 -14.794 5.053 1.00 11.89 44 HIS D C 1
ATOM 3812 O O . HIS D 1 44 ? -22.110 -15.730 5.061 1.00 11.05 44 HIS D O 1
ATOM 3819 N N . GLN D 1 45 ? -24.090 -14.843 5.674 1.00 12.85 45 GLN D N 1
ATOM 3820 C CA . GLN D 1 45 ? -24.529 -16.003 6.456 1.00 14.80 45 GLN D CA 1
ATOM 3821 C C . GLN D 1 45 ? -24.019 -17.332 5.903 1.00 13.15 45 GLN D C 1
ATOM 3822 O O . GLN D 1 45 ? -24.304 -17.685 4.758 1.00 12.94 45 GLN D O 1
ATOM 3828 N N . GLY D 1 46 ? -23.254 -18.053 6.717 1.00 13.97 46 GLY D N 1
ATOM 3829 C CA . GLY D 1 46 ? -22.854 -19.420 6.394 1.00 15.21 46 GLY D CA 1
ATOM 3830 C C . GLY D 1 46 ? -21.578 -19.576 5.587 1.00 16.85 46 GLY D C 1
ATOM 3831 O O . GLY D 1 46 ? -21.105 -20.697 5.396 1.00 17.98 46 GLY D O 1
ATOM 3832 N N . ASN D 1 47 ? -21.016 -18.468 5.109 1.00 15.19 47 ASN D N 1
ATOM 3833 C CA . ASN D 1 47 ? -19.779 -18.519 4.335 1.00 15.38 47 ASN D CA 1
ATOM 3834 C C . ASN D 1 47 ? -18.562 -18.586 5.249 1.00 13.19 47 ASN D C 1
ATOM 3835 O O . ASN D 1 47 ? -18.548 -17.948 6.304 1.00 12.52 47 ASN D O 1
ATOM 3840 N N . PRO D 1 48 ? -17.528 -19.347 4.846 1.00 13.04 48 PRO D N 1
ATOM 3841 C CA . PRO D 1 48 ? -16.268 -19.301 5.580 1.00 11.80 48 PRO D CA 1
ATOM 3842 C C . PRO D 1 48 ? -15.618 -17.938 5.377 1.00 11.06 48 PRO D C 1
ATOM 3843 O O . PRO D 1 48 ? -16.075 -17.163 4.531 1.00 10.88 48 PRO D O 1
ATOM 3847 N N . PRO D 1 49 ? -14.557 -17.636 6.140 1.00 10.09 49 PRO D N 1
ATOM 3848 C CA . PRO D 1 49 ? -13.928 -16.329 5.987 1.00 8.90 49 PRO D CA 1
ATOM 3849 C C . PRO D 1 49 ? -13.420 -16.060 4.569 1.00 7.60 49 PRO D C 1
ATOM 3850 O O . PRO D 1 49 ? -13.163 -16.989 3.798 1.00 7.60 49 PRO D O 1
ATOM 3854 N N . ASP D 1 50 ? -13.301 -14.779 4.246 1.00 6.46 50 ASP D N 1
ATOM 3855 C CA . ASP D 1 50 ? -12.774 -14.328 2.965 1.00 6.91 50 ASP D CA 1
ATOM 3856 C C . ASP D 1 50 ? -11.465 -15.052 2.657 1.00 6.98 50 ASP D C 1
ATOM 3857 O O . ASP D 1 50 ? -10.591 -15.146 3.518 1.00 6.85 50 ASP D O 1
ATOM 3862 N N . ALA D 1 51 ? -11.335 -15.576 1.439 1.00 7.93 51 ALA D N 1
ATOM 3863 C CA . ALA D 1 51 ? -10.159 -16.370 1.071 1.00 7.54 51 ALA D CA 1
ATOM 3864 C C . ALA D 1 51 ? -8.853 -15.588 1.234 1.00 6.76 51 ALA D C 1
ATOM 3865 O O . ALA D 1 51 ? -7.829 -16.160 1.599 1.00 7.27 51 ALA D O 1
ATOM 3867 N N . ARG D 1 52 ? -8.899 -14.283 0.974 1.00 5.74 52 ARG D N 1
ATOM 3868 C CA . ARG D 1 52 ? -7.733 -13.414 1.159 1.00 5.16 52 ARG D CA 1
ATOM 3869 C C . ARG D 1 52 ? -7.387 -13.261 2.640 1.00 5.12 52 ARG D C 1
ATOM 3870 O O . ARG D 1 52 ? -6.216 -13.299 3.018 1.00 5.58 52 ARG D O 1
ATOM 3878 N N . SER D 1 53 ? -8.409 -13.084 3.472 1.00 5.35 53 SER D N 1
ATOM 3879 C CA . SER D 1 53 ? -8.219 -13.001 4.921 1.00 6.46 53 SER D CA 1
ATOM 3880 C C . SER D 1 53 ? -7.659 -14.311 5.472 1.00 7.24 53 SER D C 1
ATOM 3881 O O . SER D 1 53 ? -6.760 -14.305 6.316 1.00 6.89 53 SER D O 1
ATOM 3884 N N . LYS D 1 54 ? -8.196 -15.429 4.993 1.00 8.00 54 LYS D N 1
ATOM 3885 C CA . LYS D 1 54 ? -7.688 -16.747 5.367 1.00 8.32 54 LYS D CA 1
ATOM 3886 C C . LYS D 1 54 ? -6.227 -16.916 4.959 1.00 7.99 54 LYS D C 1
ATOM 3887 O O . LYS D 1 54 ? -5.381 -17.252 5.786 1.00 8.16 54 LYS D O 1
ATOM 3893 N N . ALA D 1 55 ? -5.941 -16.680 3.682 1.00 7.55 55 ALA D N 1
ATOM 3894 C CA . ALA D 1 55 ? -4.575 -16.790 3.164 1.00 7.01 55 ALA D CA 1
ATOM 3895 C C . ALA D 1 55 ? -3.595 -15.950 3.983 1.00 8.49 55 ALA D C 1
ATOM 3896 O O . ALA D 1 55 ? -2.541 -16.437 4.388 1.00 9.34 55 ALA D O 1
ATOM 3898 N N . ALA D 1 56 ? -3.957 -14.695 4.234 1.00 8.17 56 ALA D N 1
ATOM 3899 C CA . ALA D 1 56 ? -3.092 -13.771 4.970 1.00 7.85 56 ALA D CA 1
ATOM 3900 C C . ALA D 1 56 ? -2.796 -14.260 6.387 1.00 8.09 56 ALA D C 1
ATOM 3901 O O . ALA D 1 56 ? -1.646 -14.255 6.827 1.00 8.43 56 ALA D O 1
ATOM 3903 N N . GLY D 1 57 ? -3.842 -14.669 7.098 1.00 7.11 57 GLY D N 1
ATOM 3904 C CA . GLY D 1 57 ? -3.703 -15.150 8.468 1.00 6.94 57 GLY D CA 1
ATOM 3905 C C . GLY D 1 57 ? -2.941 -16.459 8.548 1.00 7.36 57 GLY D C 1
ATOM 3906 O O . GLY D 1 57 ? -2.212 -16.701 9.512 1.00 7.92 57 GLY D O 1
ATOM 3907 N N . GLU D 1 58 ? -3.105 -17.301 7.528 1.00 8.08 58 GLU D N 1
ATOM 3908 C CA . GLU D 1 58 ? -2.409 -18.588 7.459 1.00 9.71 58 GLU D CA 1
ATOM 3909 C C . GLU D 1 58 ? -0.910 -18.426 7.218 1.00 11.14 58 GLU D C 1
ATOM 3910 O O . GLU D 1 58 ? -0.120 -19.292 7.602 1.00 11.51 58 GLU D O 1
ATOM 3916 N N . LYS D 1 59 ? -0.518 -17.320 6.589 1.00 13.67 59 LYS D N 1
ATOM 3917 C CA . LYS D 1 59 ? 0.901 -17.009 6.420 1.00 16.91 59 LYS D CA 1
ATOM 3918 C C . LYS D 1 59 ? 1.599 -16.828 7.769 1.00 15.54 59 LYS D C 1
ATOM 3919 O O . LYS D 1 59 ? 2.783 -17.138 7.905 1.00 16.59 59 LYS D O 1
ATOM 3925 N N . ARG D 1 60 ? 0.859 -16.331 8.759 1.00 11.55 60 ARG D N 1
ATOM 3926 C CA . ARG D 1 60 ? 1.407 -16.097 10.097 1.00 9.80 60 ARG D CA 1
ATOM 3927 C C . ARG D 1 60 ? 1.201 -17.286 11.028 1.00 10.14 60 ARG D C 1
ATOM 3928 O O . ARG D 1 60 ? 1.658 -17.266 12.171 1.00 10.59 60 ARG D O 1
ATOM 3936 N N . GLY D 1 61 ? 0.514 -18.314 10.538 1.00 10.79 61 GLY D N 1
ATOM 3937 C CA . GLY D 1 61 ? 0.299 -19.539 11.300 1.00 12.18 61 GLY D CA 1
ATOM 3938 C C . GLY D 1 61 ? -1.058 -19.658 11.973 1.00 11.47 61 GLY D C 1
ATOM 3939 O O . GLY D 1 61 ? -1.240 -20.521 12.829 1.00 10.66 61 GLY D O 1
ATOM 3940 N N . TYR D 1 62 ? -2.012 -18.805 11.599 1.00 10.64 62 TYR D N 1
ATOM 3941 C CA . TYR D 1 62 ? -3.368 -18.885 12.152 1.00 9.82 62 TYR D CA 1
ATOM 3942 C C . TYR D 1 62 ? -4.274 -19.699 11.241 1.00 11.03 62 TYR D C 1
ATOM 3943 O O . TYR D 1 62 ? -4.138 -19.658 10.020 1.00 11.49 62 TYR D O 1
ATOM 3952 N N . SER D 1 63 ? -5.209 -20.425 11.847 1.00 12.28 63 SER D N 1
ATOM 3953 C CA . SER D 1 63 ? -6.150 -21.253 11.102 1.00 13.24 63 SER D CA 1
ATOM 3954 C C . SER D 1 63 ? -7.579 -20.764 11.310 1.00 11.13 63 SER D C 1
ATOM 3955 O O . SER D 1 63 ? -7.939 -20.292 12.391 1.00 10.90 63 SER D O 1
ATOM 3958 N N . PHE D 1 64 ? -8.389 -20.888 10.265 1.00 9.23 64 PHE D N 1
ATOM 3959 C CA . PHE D 1 64 ? -9.736 -20.325 10.256 1.00 9.07 64 PHE D CA 1
ATOM 3960 C C . PHE D 1 64 ? -10.820 -21.387 10.184 1.00 9.85 64 PHE D C 1
ATOM 3961 O O . PHE D 1 64 ? -12.000 -21.065 10.036 1.00 10.42 64 PHE D O 1
ATOM 3969 N N . SER D 1 65 ? -10.425 -22.650 10.299 1.00 10.80 65 SER D N 1
ATOM 3970 C CA . SER D 1 65 ? -11.384 -23.743 10.269 1.00 12.89 65 SER D CA 1
ATOM 3971 C C . SER D 1 65 ? -12.384 -23.587 11.409 1.00 12.46 65 SER D C 1
ATOM 3972 O O . SER D 1 65 ? -12.033 -23.126 12.497 1.00 13.01 65 SER D O 1
ATOM 3975 N N . GLY D 1 66 ? -13.634 -23.953 11.146 1.00 11.26 66 GLY D N 1
ATOM 3976 C CA . GLY D 1 66 ? -14.688 -23.863 12.150 1.00 11.55 66 GLY D CA 1
ATOM 3977 C C . GLY D 1 66 ? -15.319 -22.489 12.291 1.00 12.42 66 GLY D C 1
ATOM 3978 O O . GLY D 1 66 ? -16.166 -22.285 13.162 1.00 12.87 66 GLY D O 1
ATOM 3979 N N . ILE D 1 67 ? -14.912 -21.544 11.445 1.00 12.19 67 ILE D N 1
ATOM 3980 C CA . ILE D 1 67 ? -15.502 -20.208 11.450 1.00 11.54 67 ILE D CA 1
ATOM 3981 C C . ILE D 1 67 ? -16.390 -20.038 10.224 1.00 11.36 67 ILE D C 1
ATOM 3982 O O . ILE D 1 67 ? -15.948 -20.246 9.094 1.00 11.03 67 ILE D O 1
ATOM 3987 N N . LYS D 1 68 ? -17.644 -19.665 10.468 1.00 11.94 68 LYS D N 1
ATOM 3988 C CA . LYS D 1 68 ? -18.625 -19.435 9.411 1.00 13.88 68 LYS D CA 1
ATOM 3989 C C . LYS D 1 68 ? -19.435 -18.192 9.764 1.00 13.44 68 LYS D C 1
ATOM 3990 O O . LYS D 1 68 ? -19.916 -18.067 10.889 1.00 13.85 68 LYS D O 1
ATOM 3996 N N . ALA D 1 69 ? -19.588 -17.283 8.805 1.00 14.17 69 ALA D N 1
ATOM 3997 C CA . ALA D 1 69 ? -20.272 -16.010 9.046 1.00 13.27 69 ALA D CA 1
ATOM 3998 C C . ALA D 1 69 ? -21.665 -16.191 9.654 1.00 14.89 69 ALA D C 1
ATOM 3999 O O . ALA D 1 69 ? -22.429 -17.058 9.227 1.00 15.16 69 ALA D O 1
ATOM 4001 N N . ARG D 1 70 ? -21.978 -15.371 10.655 1.00 17.03 70 ARG D N 1
ATOM 4002 C CA . ARG D 1 70 ? -23.310 -15.360 11.257 1.00 17.18 70 ARG D CA 1
ATOM 4003 C C . ARG D 1 70 ? -23.700 -13.950 11.682 1.00 15.86 70 ARG D C 1
ATOM 4004 O O . ARG D 1 70 ? -22.846 -13.146 12.058 1.00 14.42 70 ARG D O 1
ATOM 4012 N N . LYS D 1 71 ? -24.995 -13.661 11.625 1.00 14.18 71 LYS D N 1
ATOM 4013 C CA . LYS D 1 71 ? -25.512 -12.372 12.063 1.00 13.65 71 LYS D CA 1
ATOM 4014 C C . LYS D 1 71 ? -25.724 -12.370 13.578 1.00 15.15 71 LYS D C 1
ATOM 4015 O O . LYS D 1 71 ? -26.197 -13.352 14.152 1.00 14.43 71 LYS D O 1
ATOM 4021 N N . ILE D 1 72 ? -25.357 -11.256 14.209 1.00 14.80 72 ILE D N 1
ATOM 4022 C CA . ILE D 1 72 ? -25.556 -11.038 15.645 1.00 15.90 72 ILE D CA 1
ATOM 4023 C C . ILE D 1 72 ? -26.992 -11.354 16.070 1.00 16.62 72 ILE D C 1
ATOM 4024 O O . ILE D 1 72 ? -27.935 -11.151 15.304 1.00 16.27 72 ILE D O 1
ATOM 4029 N N . ARG D 1 73 ? -27.140 -11.850 17.295 1.00 17.87 73 ARG D N 1
ATOM 4030 C CA . ARG D 1 73 ? -28.439 -12.200 17.858 1.00 20.45 73 ARG D CA 1
ATOM 4031 C C . ARG D 1 73 ? -28.660 -11.471 19.182 1.00 19.74 73 ARG D C 1
ATOM 4032 O O . ARG D 1 73 ? -27.701 -11.062 19.837 1.00 19.22 73 ARG D O 1
ATOM 4040 N N . ASP D 1 74 ? -29.923 -11.308 19.573 1.00 21.55 74 ASP D N 1
ATOM 4041 C CA . ASP D 1 74 ? -30.259 -10.705 20.871 1.00 23.75 74 ASP D CA 1
ATOM 4042 C C . ASP D 1 74 ? -29.593 -11.456 22.024 1.00 23.35 74 ASP D C 1
ATOM 4043 O O . ASP D 1 74 ? -29.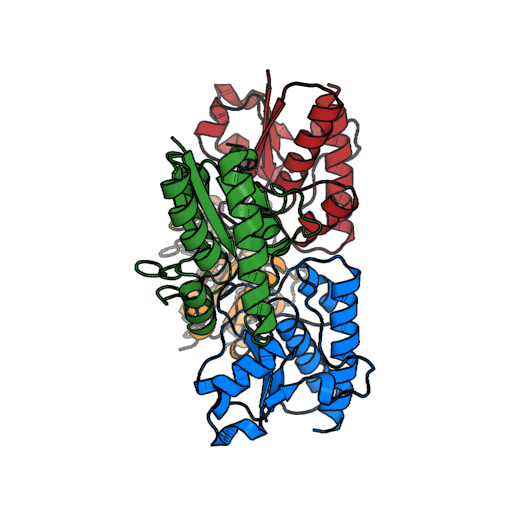124 -10.849 22.987 1.00 23.01 74 ASP D O 1
ATOM 4048 N N . GLU D 1 75 ? -29.567 -12.778 21.908 1.00 24.07 75 GLU D N 1
ATOM 4049 C CA . GLU D 1 75 ? -28.919 -13.661 22.889 1.00 25.69 75 GLU D CA 1
ATOM 4050 C C . GLU D 1 75 ? -27.472 -13.273 23.197 1.00 22.19 75 GLU D C 1
ATOM 4051 O O . GLU D 1 75 ? -27.014 -13.426 24.330 1.00 21.87 75 GLU D O 1
ATOM 4057 N N . ASP D 1 76 ? -26.764 -12.768 22.191 1.00 20.34 76 ASP D N 1
ATOM 4058 C CA . ASP D 1 76 ? -25.343 -12.445 22.327 1.00 19.11 76 ASP D CA 1
ATOM 4059 C C . ASP D 1 76 ? -25.070 -11.405 23.408 1.00 18.94 76 ASP D C 1
ATOM 4060 O O . ASP D 1 76 ? -24.051 -11.471 24.096 1.00 18.73 76 ASP D O 1
ATOM 4065 N N . PHE D 1 77 ? -25.987 -10.458 23.567 1.00 19.16 77 PHE D N 1
ATOM 4066 C CA . PHE D 1 77 ? -25.805 -9.375 24.530 1.00 19.26 77 PHE D CA 1
ATOM 4067 C C . PHE D 1 77 ? -25.920 -9.850 25.975 1.00 19.73 77 PHE D C 1
ATOM 4068 O O . PHE D 1 77 ? -25.427 -9.190 26.889 1.00 20.80 77 PHE D O 1
ATOM 4076 N N . VAL D 1 78 ? -26.559 -11.000 26.169 1.00 21.67 78 VAL D N 1
ATOM 4077 C CA . VAL D 1 78 ? -26.679 -11.611 27.489 1.00 23.67 78 VAL D CA 1
ATOM 4078 C C . VAL D 1 78 ? -25.532 -12.586 27.738 1.00 24.14 78 VAL D C 1
ATOM 4079 O O . VAL D 1 78 ? -24.895 -12.554 28.791 1.00 24.34 78 VAL D O 1
ATOM 4083 N N . LYS D 1 79 ? -25.283 -13.448 26.757 1.00 24.87 79 LYS D N 1
ATOM 4084 C CA . LYS D 1 79 ? -24.313 -14.533 26.887 1.00 25.71 79 LYS D CA 1
ATOM 4085 C C . LYS D 1 79 ? -22.882 -14.062 27.141 1.00 21.23 79 LYS D C 1
ATOM 4086 O O . LYS D 1 79 ? -22.192 -14.601 28.008 1.00 20.37 79 LYS D O 1
ATOM 4092 N N . PHE D 1 80 ? -22.443 -13.060 26.385 1.00 17.66 80 PHE D N 1
ATOM 4093 C CA . PHE D 1 80 ? -21.031 -12.678 26.369 1.00 17.55 80 PHE D CA 1
ATOM 4094 C C . PHE D 1 80 ? -20.671 -11.641 27.431 1.00 20.75 80 PHE D C 1
ATOM 4095 O O . PHE D 1 80 ? -21.468 -10.761 27.754 1.00 19.53 80 PHE D O 1
ATOM 4103 N N . ASP D 1 81 ? -19.465 -11.773 27.978 1.00 22.35 81 ASP D N 1
ATOM 4104 C CA . ASP D 1 81 ? -18.942 -10.834 28.965 1.00 23.28 81 ASP D CA 1
ATOM 4105 C C . ASP D 1 81 ? -18.346 -9.622 28.263 1.00 22.57 81 ASP D C 1
ATOM 4106 O O . ASP D 1 81 ? -18.386 -8.506 28.785 1.00 22.00 81 ASP D O 1
ATOM 4111 N N . TRP D 1 82 ? -17.789 -9.859 27.078 1.00 21.67 82 TRP D N 1
ATOM 4112 C CA . TRP D 1 82 ? -17.187 -8.811 26.269 1.00 20.05 82 TRP D CA 1
ATOM 4113 C C . TRP D 1 82 ? -17.695 -8.931 24.839 1.00 16.17 82 TRP D C 1
ATOM 4114 O O . TRP D 1 82 ? -17.662 -10.012 24.254 1.00 16.00 82 TRP D O 1
ATOM 4125 N N . ILE D 1 83 ? -18.182 -7.823 24.288 1.00 15.22 83 ILE D N 1
ATOM 4126 C CA . ILE D 1 83 ? -18.537 -7.761 22.873 1.00 14.61 83 ILE D CA 1
ATOM 4127 C C . ILE D 1 83 ? -17.710 -6.649 22.235 1.00 12.84 83 ILE D C 1
ATOM 4128 O O . ILE D 1 83 ? -17.893 -5.472 22.545 1.00 12.82 83 ILE D O 1
ATOM 4133 N N . LEU D 1 84 ? -16.796 -7.036 21.349 1.00 11.45 84 LEU D N 1
ATOM 4134 C CA . LEU D 1 84 ? -15.802 -6.118 20.803 1.00 10.47 84 LEU D CA 1
ATOM 4135 C C . LEU D 1 84 ? -16.092 -5.778 19.345 1.00 9.35 84 LEU D C 1
ATOM 4136 O O . LEU D 1 84 ? -16.238 -6.670 18.511 1.00 9.34 84 LEU D O 1
ATOM 4141 N N . ALA D 1 85 ? -16.160 -4.483 19.048 1.00 8.87 85 ALA D N 1
ATOM 4142 C CA . ALA D 1 85 ? -16.483 -3.999 17.705 1.00 8.29 85 ALA D CA 1
ATOM 4143 C C . ALA D 1 85 ? -15.222 -3.667 16.903 1.00 8.57 85 ALA D C 1
ATOM 4144 O O . ALA D 1 85 ? -14.266 -3.113 17.444 1.00 8.31 85 ALA D O 1
ATOM 4146 N N . ALA D 1 86 ? -15.229 -4.003 15.613 1.00 8.08 86 ALA D N 1
ATOM 4147 C CA . ALA D 1 86 ? -14.106 -3.683 14.726 1.00 7.63 86 ALA D CA 1
ATOM 4148 C C . ALA D 1 86 ? -13.985 -2.176 14.498 1.00 8.23 86 ALA D C 1
ATOM 4149 O O . ALA D 1 86 ? -12.890 -1.621 14.596 1.00 8.53 86 ALA D O 1
ATOM 4151 N N . ASP D 1 87 ? -15.099 -1.518 14.187 1.00 7.94 87 ASP D N 1
ATOM 4152 C CA . ASP D 1 87 ? -15.090 -0.064 13.992 1.00 8.30 87 ASP D CA 1
ATOM 4153 C C . ASP D 1 87 ? -16.276 0.621 14.673 1.00 8.29 87 ASP D C 1
ATOM 4154 O O . ASP D 1 87 ? -17.119 -0.038 15.281 1.00 8.07 87 ASP D O 1
ATOM 4159 N N . GLN D 1 88 ? -16.324 1.947 14.569 1.00 8.38 88 GLN D N 1
ATOM 4160 C CA . GLN D 1 88 ? -17.318 2.756 15.276 1.00 9.34 88 GLN D CA 1
ATOM 4161 C C . GLN D 1 88 ? -18.740 2.575 14.737 1.00 9.48 88 GLN D C 1
ATOM 4162 O O . GLN D 1 88 ? -19.705 2.666 15.498 1.00 9.68 88 GLN D O 1
ATOM 4168 N N . GLU D 1 89 ? -18.873 2.331 13.436 1.00 9.77 89 GLU D N 1
ATOM 4169 C CA . GLU D 1 89 ? -20.184 2.038 12.860 1.00 8.95 89 GLU D CA 1
ATOM 4170 C C . GLU D 1 89 ? -20.706 0.695 13.367 1.00 8.10 89 GLU D C 1
ATOM 4171 O O . GLU D 1 89 ? -21.894 0.568 13.664 1.00 8.23 89 GLU D O 1
ATOM 4177 N N . ASN D 1 90 ? -19.828 -0.302 13.477 1.00 7.70 90 ASN D N 1
ATOM 4178 C CA . ASN D 1 90 ? -20.223 -1.573 14.087 1.00 7.30 90 ASN D CA 1
ATOM 4179 C C . ASN D 1 90 ? -20.671 -1.336 15.523 1.00 8.07 90 ASN D C 1
ATOM 4180 O O . ASN D 1 90 ? -21.669 -1.897 15.968 1.00 8.10 90 ASN D O 1
ATOM 4185 N N . LEU D 1 91 ? -19.926 -0.499 16.240 1.00 7.60 91 LEU D N 1
ATOM 4186 C CA . LEU D 1 91 ? -20.239 -0.205 17.635 1.00 8.35 91 LEU D CA 1
ATOM 4187 C C . LEU D 1 91 ? -21.589 0.501 17.744 1.00 9.60 91 LEU D C 1
ATOM 4188 O O . LEU D 1 91 ? -22.400 0.158 18.599 1.00 9.65 91 LEU D O 1
ATOM 4193 N N . ALA D 1 92 ? -21.832 1.469 16.864 1.00 9.33 92 ALA D N 1
ATOM 4194 C CA . ALA D 1 92 ? -23.115 2.177 16.831 1.00 8.76 92 ALA D CA 1
ATOM 4195 C C . ALA D 1 92 ? -24.292 1.219 16.621 1.00 8.65 92 ALA D C 1
ATOM 4196 O O . ALA D 1 92 ? -25.333 1.360 17.265 1.00 8.95 92 ALA D O 1
ATOM 4198 N N . GLU D 1 93 ? -24.122 0.252 15.722 1.00 9.80 93 GLU D N 1
ATOM 4199 C CA . GLU D 1 93 ? -25.136 -0.783 15.496 1.00 10.25 93 GLU D CA 1
ATOM 4200 C C . GLU D 1 93 ? -25.375 -1.602 16.752 1.00 9.21 93 GLU D C 1
ATOM 4201 O O . GLU D 1 93 ? -26.517 -1.916 17.093 1.00 9.37 93 GLU D O 1
ATOM 4207 N N . LEU D 1 94 ? -24.284 -1.959 17.422 1.00 9.07 94 LEU D N 1
ATOM 4208 C CA . LEU D 1 94 ? -24.351 -2.723 18.663 1.00 10.46 94 LEU D CA 1
ATOM 4209 C C . LEU D 1 94 ? -25.065 -1.946 19.766 1.00 11.66 94 LEU D C 1
ATOM 4210 O O . LEU D 1 94 ? -25.883 -2.506 20.495 1.00 12.67 94 LEU D O 1
ATOM 4215 N N . LYS D 1 95 ? -24.761 -0.656 19.872 1.00 11.63 95 LYS D N 1
ATOM 4216 C CA . LYS D 1 95 ? -25.361 0.204 20.898 1.00 12.60 95 LYS D CA 1
ATOM 4217 C C . LYS D 1 95 ? -26.861 0.392 20.657 1.00 12.03 95 LYS D C 1
ATOM 4218 O O . LYS D 1 95 ? -27.632 0.528 21.608 1.00 12.71 95 LYS D O 1
ATOM 4224 N N . ALA D 1 96 ? -27.270 0.392 19.390 1.00 10.89 96 ALA D N 1
ATOM 4225 C CA . ALA D 1 96 ? -28.688 0.507 19.038 1.00 11.17 96 ALA D CA 1
ATOM 4226 C C . ALA D 1 96 ? -29.475 -0.760 19.389 1.00 12.83 96 ALA D C 1
ATOM 4227 O O . ALA D 1 96 ? -30.654 -0.683 19.733 1.00 13.08 96 ALA D O 1
ATOM 4229 N N . ARG D 1 97 ? -28.821 -1.917 19.303 1.00 15.65 97 ARG D N 1
ATOM 4230 C CA . ARG D 1 97 ? -29.482 -3.206 19.540 1.00 20.07 97 ARG D CA 1
ATOM 4231 C C . ARG D 1 97 ? -29.344 -3.725 20.972 1.00 17.18 97 ARG D C 1
ATOM 4232 O O . ARG D 1 97 ? -30.214 -4.451 21.457 1.00 19.72 97 ARG D O 1
ATOM 4240 N N . CYS D 1 98 ? -28.251 -3.368 21.638 1.00 19.06 98 CYS D N 1
ATOM 4241 C CA . CYS D 1 98 ? -27.961 -3.887 22.974 1.00 20.32 98 CYS D CA 1
ATOM 4242 C C . CYS D 1 98 ? -28.945 -3.347 24.012 1.00 21.56 98 CYS D C 1
ATOM 4243 O O . CYS D 1 98 ? -29.260 -2.164 23.990 1.00 21.05 98 CYS D O 1
ATOM 4246 N N . PRO D 1 99 ? -29.441 -4.213 24.917 1.00 20.41 99 PRO D N 1
ATOM 4247 C CA . PRO D 1 99 ? -30.251 -3.717 26.036 1.00 20.90 99 PRO D CA 1
ATOM 4248 C C . PRO D 1 99 ? -29.452 -2.801 26.963 1.00 23.41 99 PRO D C 1
ATOM 4249 O O . PRO D 1 99 ? -28.227 -2.909 27.030 1.00 22.96 99 PRO D O 1
ATOM 4253 N N . GLN D 1 100 ? -30.149 -1.916 27.669 1.00 24.25 100 GLN D N 1
ATOM 4254 C CA . GLN D 1 100 ? -29.512 -0.939 28.558 1.00 26.61 100 GLN D CA 1
ATOM 4255 C C . GLN D 1 100 ? -28.499 -1.547 29.525 1.00 26.52 100 GLN D C 1
ATOM 4256 O O . GLN D 1 100 ? -27.373 -1.061 29.639 1.00 25.98 100 GLN D O 1
ATOM 4262 N N . SER D 1 101 ? -28.906 -2.607 30.217 1.00 26.07 101 SER D N 1
ATOM 4263 C CA . SER D 1 101 ? -28.095 -3.191 31.289 1.00 26.66 101 SER D CA 1
ATOM 4264 C C . SER D 1 101 ? -26.784 -3.815 30.802 1.00 24.41 101 SER D C 1
ATOM 4265 O O . SER D 1 101 ? -25.903 -4.111 31.610 1.00 24.38 101 SER D O 1
ATOM 4268 N N . HIS D 1 102 ? -26.659 -4.005 29.491 1.00 23.07 102 HIS D N 1
ATOM 4269 C CA . HIS D 1 102 ? -25.497 -4.675 28.910 1.00 22.04 102 HIS D CA 1
ATOM 4270 C C . HIS D 1 102 ? -24.587 -3.741 28.109 1.00 20.89 102 HIS D C 1
ATOM 4271 O O . HIS D 1 102 ? -23.581 -4.184 27.552 1.00 19.13 102 HIS D O 1
ATOM 4278 N N . GLN D 1 103 ? -24.934 -2.458 28.058 1.00 19.74 103 GLN D N 1
ATOM 4279 C CA . GLN D 1 103 ? -24.169 -1.471 27.286 1.00 17.90 103 GLN D CA 1
ATOM 4280 C C . GLN D 1 103 ? -22.692 -1.409 27.679 1.00 19.09 103 GLN D C 1
ATOM 4281 O O . GLN D 1 103 ? -21.832 -1.166 26.831 1.00 19.13 103 GLN D O 1
ATOM 4287 N N . HIS D 1 104 ? -22.407 -1.627 28.962 1.00 20.82 104 HIS D N 1
ATOM 4288 C CA . HIS D 1 104 ? -21.034 -1.600 29.480 1.00 21.31 104 HIS D CA 1
ATOM 4289 C C . HIS D 1 104 ? -20.115 -2.613 28.788 1.00 21.34 104 HIS D C 1
ATOM 4290 O O . HIS D 1 104 ? -18.898 -2.431 28.757 1.00 20.68 104 HIS D O 1
ATOM 4297 N N . LYS D 1 105 ? -20.709 -3.673 28.242 1.00 19.98 105 LYS D N 1
ATOM 4298 C CA . LYS D 1 105 ? -19.963 -4.757 27.604 1.00 18.14 105 LYS D CA 1
ATOM 4299 C C . LYS D 1 105 ? -19.382 -4.361 26.254 1.00 17.79 105 LYS D C 1
ATOM 4300 O O . LYS D 1 105 ? -18.422 -4.972 25.787 1.00 16.43 105 LYS D O 1
ATOM 4306 N N . LEU D 1 106 ? -19.984 -3.358 25.622 1.00 16.39 106 LEU D N 1
ATOM 4307 C CA . LEU D 1 106 ? -19.606 -2.966 24.269 1.00 15.40 106 LEU D CA 1
ATOM 4308 C C . LEU D 1 106 ? -18.437 -1.993 24.280 1.00 14.09 106 LEU D C 1
ATOM 4309 O O . LEU D 1 106 ? -18.377 -1.081 25.106 1.00 14.69 106 LEU D O 1
ATOM 4314 N N . SER D 1 107 ? -17.512 -2.201 23.351 1.00 11.94 107 SER D N 1
ATOM 4315 C CA . SER D 1 107 ? -16.363 -1.327 23.185 1.00 11.30 107 SER D CA 1
ATOM 4316 C C . SER D 1 107 ? -15.701 -1.647 21.857 1.00 11.62 107 SER D C 1
ATOM 4317 O O . SER D 1 107 ? -15.955 -2.700 21.271 1.00 11.89 107 SER D O 1
ATOM 4320 N N . LEU D 1 108 ? -14.858 -0.737 21.383 1.00 12.50 108 LEU D N 1
ATOM 4321 C CA . LEU D 1 108 ? -14.031 -1.006 20.216 1.00 11.66 108 LEU D CA 1
ATOM 4322 C C . LEU D 1 108 ? -12.927 -1.953 20.637 1.00 11.73 108 LEU D C 1
ATOM 4323 O O . LEU D 1 108 ? -12.347 -1.794 21.712 1.00 12.44 108 LEU D O 1
ATOM 4328 N N . MET D 1 109 ? -12.638 -2.943 19.801 1.00 11.10 109 MET D N 1
ATOM 4329 C CA . MET D 1 109 ? -11.603 -3.919 20.126 1.00 10.67 109 MET D CA 1
ATOM 4330 C C . MET D 1 109 ? -10.248 -3.249 20.353 1.00 10.47 109 MET D C 1
ATOM 4331 O O . MET D 1 109 ? -9.489 -3.661 21.232 1.00 11.99 109 MET D O 1
ATOM 4336 N N . LEU D 1 110 ? -9.948 -2.217 19.569 1.00 10.70 110 LEU D N 1
ATOM 4337 C CA . LEU D 1 110 ? -8.660 -1.524 19.684 1.00 10.80 110 LEU D CA 1
ATOM 4338 C C . LEU D 1 110 ? -8.578 -0.571 20.881 1.00 11.68 110 LEU D C 1
ATOM 4339 O O . LEU D 1 110 ? -7.510 -0.024 21.158 1.00 12.34 110 LEU D O 1
ATOM 4344 N N . SER D 1 111 ? -9.689 -0.377 21.591 1.00 12.62 111 SER D N 1
ATOM 4345 C CA . SER D 1 111 ? -9.702 0.488 22.776 1.00 14.14 111 SER D CA 1
ATOM 4346 C C . SER D 1 111 ? -8.888 -0.106 23.926 1.00 16.25 111 SER D C 1
ATOM 4347 O O . SER D 1 111 ? -8.460 0.615 24.829 1.00 16.58 111 SER D O 1
ATOM 4350 N N . HIS D 1 112 ? -8.670 -1.419 23.880 1.00 18.94 112 HIS D N 1
ATOM 4351 C CA . HIS D 1 112 ? -7.883 -2.119 24.893 1.00 23.04 112 HIS D CA 1
ATOM 4352 C C . HIS D 1 112 ? -6.427 -2.223 24.451 1.00 23.15 112 HIS D C 1
ATOM 4353 O O . HIS D 1 112 ? -5.738 -3.198 24.759 1.00 24.18 112 HIS D O 1
ATOM 4360 N N . SER D 1 113 ? -5.969 -1.203 23.729 1.00 23.97 113 SER D N 1
ATOM 4361 C CA . SER D 1 113 ? -4.608 -1.151 23.227 1.00 25.94 113 SER D CA 1
ATOM 4362 C C . SER D 1 113 ? -4.083 0.281 23.236 1.00 26.67 113 SER D C 1
ATOM 4363 O O . SER D 1 113 ? -4.849 1.236 23.096 1.00 27.48 113 SER D O 1
ATOM 4366 N N . ASP D 1 114 ? -2.769 0.416 23.393 1.00 26.01 114 ASP D N 1
ATOM 4367 C CA . ASP D 1 114 ? -2.094 1.710 23.281 1.00 27.67 114 ASP D CA 1
ATOM 4368 C C . ASP D 1 114 ? -1.793 2.031 21.820 1.00 19.87 114 ASP D C 1
ATOM 4369 O O . ASP D 1 114 ? -1.038 2.956 21.519 1.00 20.59 114 ASP D O 1
ATOM 4374 N N . SER D 1 115 ? -2.385 1.259 20.913 1.00 18.56 115 SER D N 1
ATOM 4375 C CA . SER D 1 115 ? -2.269 1.518 19.487 1.00 16.95 115 SER D CA 1
ATOM 4376 C C . SER D 1 115 ? -2.705 2.942 19.171 1.00 16.82 115 SER D C 1
ATOM 4377 O O . SER D 1 115 ? -3.574 3.499 19.846 1.00 13.50 115 SER D O 1
ATOM 4380 N N . GLU D 1 116 ? -2.106 3.525 18.139 1.00 16.83 116 GLU D N 1
ATOM 4381 C CA . GLU D 1 116 ? -2.521 4.845 17.668 1.00 18.53 116 GLU D CA 1
ATOM 4382 C C . GLU D 1 116 ? -3.803 4.763 16.826 1.00 16.52 116 GLU D C 1
ATOM 4383 O O . GLU D 1 116 ? -4.378 5.791 16.464 1.00 15.92 116 GLU D O 1
ATOM 4389 N N . TYR D 1 117 ? -4.240 3.540 16.524 1.00 15.86 117 TYR D N 1
ATOM 4390 C CA . TYR D 1 117 ? -5.478 3.296 15.784 1.00 14.61 117 TYR D CA 1
ATOM 4391 C C . TYR D 1 117 ? -6.620 2.961 16.740 1.00 12.33 117 TYR D C 1
ATOM 4392 O O . TYR D 1 117 ? -6.400 2.371 17.798 1.00 12.60 117 TYR D O 1
ATOM 4401 N N . GLN D 1 118 ? -7.838 3.326 16.350 1.00 11.47 118 GLN D N 1
ATOM 4402 C CA . GLN D 1 118 ? -9.034 3.029 17.141 1.00 10.88 118 GLN D CA 1
ATOM 4403 C C . GLN D 1 118 ? -9.997 2.085 16.421 1.00 10.09 118 GLN D C 1
ATOM 4404 O O . GLN D 1 118 ? -10.792 1.398 17.064 1.00 10.05 118 GLN D O 1
ATOM 4410 N N . GLU D 1 119 ? -9.929 2.066 15.092 1.00 9.46 119 GLU D N 1
ATOM 4411 C CA . GLU D 1 119 ? -10.793 1.219 14.276 1.00 8.88 119 GLU D CA 1
ATOM 4412 C C . GLU D 1 119 ? -9.982 0.281 13.399 1.00 8.62 119 GLU D C 1
ATOM 4413 O O . GLU D 1 119 ? -8.872 0.609 12.976 1.00 8.88 119 GLU D O 1
ATOM 4419 N N . ILE D 1 120 ? -10.559 -0.884 13.123 1.00 7.67 120 ILE D N 1
ATOM 4420 C CA . ILE D 1 120 ? -10.003 -1.829 12.166 1.00 7.25 120 ILE D CA 1
ATOM 4421 C C . ILE D 1 120 ? -10.684 -1.596 10.819 1.00 8.44 120 ILE D C 1
ATOM 4422 O O . ILE D 1 120 ? -11.862 -1.916 10.661 1.00 8.10 120 ILE D O 1
ATOM 4427 N N . PRO D 1 121 ? -9.950 -1.032 9.845 1.00 11.06 121 PRO D N 1
ATOM 4428 C CA . PRO D 1 121 ? -10.559 -0.707 8.557 1.00 10.73 121 PRO D CA 1
ATOM 4429 C C . PRO D 1 121 ? -10.935 -1.948 7.749 1.00 8.13 121 PRO D C 1
ATOM 4430 O O . PRO D 1 121 ? -10.194 -2.932 7.737 1.00 7.66 121 PRO D O 1
ATOM 4434 N N . ASP D 1 122 ? -12.090 -1.885 7.090 1.00 6.73 122 ASP D N 1
ATOM 4435 C CA . ASP D 1 122 ? -12.597 -2.970 6.254 1.00 7.20 122 ASP D CA 1
ATOM 4436 C C . ASP D 1 122 ? -11.680 -3.176 5.046 1.00 7.79 122 ASP D C 1
ATOM 4437 O O . ASP D 1 122 ? -11.495 -2.256 4.250 1.00 7.68 122 ASP D O 1
ATOM 4442 N N . PRO D 1 123 ? -11.100 -4.383 4.907 1.00 7.17 123 PRO D N 1
ATOM 4443 C CA . PRO D 1 123 ? -10.194 -4.667 3.793 1.00 6.45 123 PRO D CA 1
ATOM 4444 C C . PRO D 1 123 ? -10.887 -5.147 2.517 1.00 6.03 123 PRO D C 1
ATOM 4445 O O . PRO D 1 123 ? -10.222 -5.334 1.499 1.00 5.59 123 PRO D O 1
ATOM 4449 N N . TYR D 1 124 ? -12.201 -5.347 2.564 1.00 6.34 124 TYR D N 1
ATOM 4450 C CA . TYR D 1 124 ? -12.885 -6.101 1.511 1.00 6.12 124 TYR D CA 1
ATOM 4451 C C . TYR D 1 124 ? -12.666 -5.582 0.084 1.00 6.60 124 TYR D C 1
ATOM 4452 O O . TYR D 1 124 ? -12.468 -6.378 -0.837 1.00 7.11 124 TYR D O 1
ATOM 4461 N N . TYR D 1 125 ? -12.706 -4.265 -0.100 1.00 6.61 125 TYR D N 1
ATOM 4462 C CA . TYR D 1 125 ? -12.609 -3.678 -1.443 1.00 7.16 125 TYR D CA 1
ATOM 4463 C C . TYR D 1 125 ? -11.214 -3.147 -1.776 1.00 8.01 125 TYR D C 1
ATOM 4464 O O . TYR D 1 125 ? -11.035 -2.450 -2.775 1.00 8.24 125 TYR D O 1
ATOM 4473 N N . GLY D 1 126 ? -10.226 -3.491 -0.954 1.00 8.10 126 GLY D N 1
ATOM 4474 C CA . GLY D 1 126 ? -8.860 -3.028 -1.163 1.00 9.32 126 GLY D CA 1
ATOM 4475 C C . GLY D 1 126 ? -7.930 -4.151 -1.564 1.00 10.59 126 GLY D C 1
ATOM 4476 O O . GLY D 1 126 ? -8.369 -5.260 -1.869 1.00 10.76 126 GLY D O 1
ATOM 4477 N N . GLY D 1 127 ? -6.635 -3.854 -1.553 1.00 10.93 127 GLY D N 1
ATOM 4478 C CA . GLY D 1 127 ? -5.616 -4.807 -1.969 1.00 11.11 127 GLY D CA 1
ATOM 4479 C C . GLY D 1 127 ? -4.936 -5.484 -0.798 1.00 12.72 127 GLY D C 1
ATOM 4480 O O . GLY D 1 127 ? -5.459 -5.491 0.317 1.00 12.48 127 GLY D O 1
ATOM 4481 N N . GLU D 1 128 ? -3.757 -6.040 -1.059 1.00 15.06 128 GLU D N 1
ATOM 4482 C CA . GLU D 1 128 ? -3.019 -6.830 -0.070 1.00 18.22 128 GLU D CA 1
ATOM 4483 C C . GLU D 1 128 ? -2.798 -6.096 1.246 1.00 17.27 128 GLU D C 1
ATOM 4484 O O . GLU D 1 128 ? -3.025 -6.656 2.318 1.00 16.70 128 GLU D O 1
ATOM 4490 N N . ARG D 1 129 ? -2.346 -4.848 1.159 1.00 17.14 129 ARG D N 1
ATOM 4491 C CA . ARG D 1 129 ? -2.017 -4.063 2.350 1.00 18.90 129 ARG D CA 1
ATOM 4492 C C . ARG D 1 129 ? -3.105 -4.065 3.417 1.00 12.67 129 ARG D C 1
ATOM 4493 O O . ARG D 1 129 ? -2.811 -4.204 4.604 1.00 12.35 129 ARG D O 1
ATOM 4501 N N . GLY D 1 130 ? -4.354 -3.896 2.994 1.00 10.51 130 GLY D N 1
ATOM 4502 C CA . GLY D 1 130 ? -5.472 -3.853 3.928 1.00 9.16 130 GLY D CA 1
ATOM 4503 C C . GLY D 1 130 ? -5.607 -5.117 4.756 1.00 8.15 130 GLY D C 1
ATOM 4504 O O . GLY D 1 130 ? -5.951 -5.055 5.935 1.00 7.92 130 GLY D O 1
ATOM 4505 N N . PHE D 1 131 ? -5.331 -6.265 4.145 1.00 7.78 131 PHE D N 1
ATOM 4506 C CA . PHE D 1 131 ? -5.431 -7.545 4.845 1.00 6.95 131 PHE D CA 1
ATOM 4507 C C . PHE D 1 131 ? -4.281 -7.738 5.825 1.00 6.46 131 PHE D C 1
ATOM 4508 O O . PHE D 1 131 ? -4.462 -8.313 6.896 1.00 6.98 131 PHE D O 1
ATOM 4516 N N . GLU D 1 132 ? -3.105 -7.239 5.463 1.00 6.89 132 GLU D N 1
ATOM 4517 C CA . GLU D 1 132 ? -1.967 -7.253 6.374 1.00 9.08 132 GLU D CA 1
ATOM 4518 C C . GLU D 1 132 ? -2.208 -6.304 7.546 1.00 10.00 132 GLU D C 1
ATOM 4519 O O . GLU D 1 132 ? -1.852 -6.616 8.683 1.00 10.37 132 GLU D O 1
ATOM 4525 N N . LEU D 1 133 ? -2.823 -5.156 7.265 1.00 8.92 133 LEU D N 1
ATOM 4526 C CA . LEU D 1 133 ? -3.132 -4.171 8.302 1.00 7.61 133 LEU D CA 1
ATOM 4527 C C . LEU D 1 133 ? -4.083 -4.739 9.353 1.00 6.77 133 LEU D C 1
ATOM 4528 O O . LEU D 1 133 ? -3.870 -4.552 10.551 1.00 6.72 133 LEU D O 1
ATOM 4533 N N . VAL D 1 134 ? -5.126 -5.432 8.902 1.00 6.29 134 VAL D N 1
ATOM 4534 C CA . VAL D 1 134 ? -6.084 -6.052 9.818 1.00 5.90 134 VAL D CA 1
ATOM 4535 C C . VAL D 1 134 ? -5.368 -7.004 10.770 1.00 5.42 134 VAL D C 1
ATOM 4536 O O . VAL D 1 134 ? -5.600 -6.972 11.979 1.00 5.83 134 VAL D O 1
ATOM 4540 N N . LEU D 1 135 ? -4.496 -7.843 10.218 1.00 6.93 135 LEU D N 1
ATOM 4541 C CA . LEU D 1 135 ? -3.720 -8.782 11.028 1.00 7.59 135 LEU D CA 1
ATOM 4542 C C . LEU D 1 135 ? -2.827 -8.069 12.040 1.00 7.84 135 LEU D C 1
ATOM 4543 O O . LEU D 1 135 ? -2.739 -8.497 13.186 1.00 7.83 135 LEU D O 1
ATOM 4548 N N . ASP D 1 136 ? -2.175 -6.986 11.622 1.00 9.41 136 ASP D N 1
ATOM 4549 C CA . ASP D 1 136 ? -1.310 -6.225 12.529 1.00 11.18 136 ASP D CA 1
ATOM 4550 C C . ASP D 1 136 ? -2.108 -5.651 13.700 1.00 11.69 136 ASP D C 1
ATOM 4551 O O . ASP D 1 136 ? -1.692 -5.759 14.853 1.00 11.64 136 ASP D O 1
ATOM 4556 N N . LEU D 1 137 ? -3.255 -5.050 13.396 1.00 10.86 137 LEU D N 1
ATOM 4557 C CA . LEU D 1 137 ? -4.093 -4.421 14.419 1.00 9.34 137 LEU D CA 1
ATOM 4558 C C . LEU D 1 137 ? -4.747 -5.445 15.340 1.00 9.10 137 LEU D C 1
ATOM 4559 O O . LEU D 1 137 ? -4.839 -5.231 16.548 1.00 9.27 137 LEU D O 1
ATOM 4564 N N . VAL D 1 138 ? -5.200 -6.554 14.765 1.00 9.17 138 VAL D N 1
ATOM 4565 C CA . VAL D 1 138 ? -5.847 -7.608 15.538 1.00 9.83 138 VAL D CA 1
ATOM 4566 C C . VAL D 1 138 ? -4.864 -8.267 16.502 1.00 10.25 138 VAL D C 1
ATOM 4567 O O . VAL D 1 138 ? -5.189 -8.478 17.668 1.00 10.90 138 VAL D O 1
ATOM 4571 N N . GLU D 1 139 ? -3.669 -8.591 16.014 1.00 9.83 139 GLU D N 1
ATOM 4572 C CA . GLU D 1 139 ? -2.639 -9.205 16.853 1.00 10.46 139 GLU D CA 1
ATOM 4573 C C . GLU D 1 139 ? -2.272 -8.331 18.047 1.00 11.75 139 GLU D C 1
ATOM 4574 O O . GLU D 1 139 ? -2.180 -8.821 19.173 1.00 12.44 139 GLU D O 1
ATOM 4580 N N . ASP D 1 140 ? -2.058 -7.042 17.796 1.00 14.47 140 ASP D N 1
ATOM 4581 C CA . ASP D 1 140 ? -1.734 -6.098 18.863 1.00 17.74 140 ASP D CA 1
ATOM 4582 C C . ASP D 1 140 ? -2.890 -5.974 19.854 1.00 17.04 140 ASP D C 1
ATOM 4583 O O . ASP D 1 140 ? -2.694 -6.086 21.064 1.00 17.45 140 ASP D O 1
ATOM 4588 N N . ALA D 1 141 ? -4.089 -5.746 19.327 1.00 15.92 141 ALA D N 1
ATOM 4589 C CA . ALA D 1 141 ? -5.282 -5.575 20.157 1.00 15.40 141 ALA D CA 1
ATOM 4590 C C . ALA D 1 141 ? -5.638 -6.842 20.919 1.00 16.53 141 ALA D C 1
ATOM 4591 O O . ALA D 1 141 ? -6.079 -6.774 22.063 1.00 17.54 141 ALA D O 1
ATOM 4593 N N . ALA D 1 142 ? -5.452 -7.992 20.280 1.00 15.18 142 ALA D N 1
ATOM 4594 C CA . ALA D 1 142 ? -5.737 -9.276 20.910 1.00 14.29 142 ALA D CA 1
ATOM 4595 C C . ALA D 1 142 ? -4.746 -9.535 22.036 1.00 14.84 142 ALA D C 1
ATOM 4596 O O . ALA D 1 142 ? -5.125 -9.980 23.115 1.00 14.91 142 ALA D O 1
ATOM 4598 N N . GLU D 1 143 ? -3.476 -9.243 21.772 1.00 15.19 143 GLU D N 1
ATOM 4599 C CA . GLU D 1 143 ? -2.412 -9.432 22.753 1.00 18.15 143 GLU D CA 1
ATOM 4600 C C . GLU D 1 143 ? -2.631 -8.554 23.979 1.00 17.24 143 GLU D C 1
ATOM 4601 O O . GLU D 1 143 ? -2.753 -9.057 25.098 1.00 17.39 143 GLU D O 1
ATOM 4607 N N . GLN D 1 144 ? -2.687 -7.243 23.757 1.00 17.84 144 GLN D N 1
ATOM 4608 C CA . GLN D 1 144 ? -2.822 -6.282 24.851 1.00 17.38 144 GLN D CA 1
ATOM 4609 C C . GLN D 1 144 ? -4.115 -6.487 25.638 1.00 18.31 144 GLN D C 1
ATOM 4610 O O . GLN D 1 144 ? -4.140 -6.299 26.852 1.00 19.37 144 GLN D O 1
ATOM 4616 N N . PHE D 1 145 ? -5.177 -6.885 24.943 1.00 19.41 145 PHE D N 1
ATOM 4617 C CA . PHE D 1 145 ? -6.458 -7.168 25.587 1.00 19.77 145 PHE D CA 1
ATOM 4618 C C . PHE D 1 145 ? -6.372 -8.393 26.496 1.00 22.18 145 PHE D C 1
ATOM 4619 O O . PHE D 1 145 ? -6.922 -8.395 27.599 1.00 22.09 145 PHE D O 1
ATOM 4627 N N . LEU D 1 146 ? -5.683 -9.430 26.027 1.00 22.78 146 LEU D N 1
ATOM 4628 C CA . LEU D 1 146 ? -5.523 -10.664 26.797 1.00 21.28 146 LEU D CA 1
ATOM 4629 C C . LEU D 1 146 ? -4.602 -10.481 28.002 1.00 23.06 146 LEU D C 1
ATOM 4630 O O . LEU D 1 146 ? -4.856 -11.044 29.068 1.00 23.51 146 LEU D O 1
ATOM 4635 N N . LEU D 1 147 ? -3.538 -9.697 27.831 1.00 25.13 147 LEU D N 1
ATOM 4636 C CA . LEU D 1 147 ? -2.641 -9.365 28.942 1.00 25.37 147 LEU D CA 1
ATOM 4637 C C . LEU D 1 147 ? -3.327 -8.444 29.953 1.00 27.65 147 LEU D C 1
ATOM 4638 O O . LEU D 1 147 ? -2.868 -8.316 31.090 1.00 28.30 147 LEU D O 1
ATOM 4643 N N . LYS D 1 148 ? -4.417 -7.806 29.530 1.00 28.74 148 LYS D N 1
ATOM 4644 C CA . LYS D 1 148 ? -5.209 -6.939 30.397 1.00 28.89 148 LYS D CA 1
ATOM 4645 C C . LYS D 1 148 ? -6.537 -7.606 30.751 1.00 28.73 148 LYS D C 1
ATOM 4646 O O . LYS D 1 148 ? -7.601 -7.189 30.291 1.00 29.73 148 LYS D O 1
#

B-factor: mean 13.82, std 8.88, range [2.95, 84.41]

Organism: Vibrio cholerae serotype O1 (strain ATCC 39541 / Classical Ogawa 395 / O395) (NCBI:txid345073)

Solvent-accessible surface area: 27780 Å² total; per-residue (Å²): 128,69,1,0,0,0,2,58,10,1,14,6,6,0,0,3,0,4,1,0,0,61,37,29,5,69,124,65,168,42,140,27,77,10,37,4,0,0,10,17,24,76,28,138,42,69,75,10,14,26,41,5,70,40,12,0,89,151,77,66,20,70,6,21,14,5,61,4,67,80,6,141,88,94,7,0,94,103,1,57,69,0,0,0,0,21,77,83,4,13,42,37,1,116,92,95,8,62,162,84,39,57,148,21,20,25,13,0,5,74,26,15,138,44,171,72,98,64,1,57,69,6,68,104,45,52,107,209,21,8,54,48,4,2,69,14,0,38,96,0,0,84,80,0,4,146,107,73,139,83,54,1,0,0,0,2,51,11,1,16,6,9,0,0,3,0,6,1,0,1,94,38,24,5,76,136,73,169,17,114,19,78,14,44,3,0,0,4,13,30,69,34,124,40,71,94,12,18,64,99,5,93,51,11,0,99,167,79,66,20,63,17,90,82,9,140,4,41,90,11,112,96,120,0,1,98,102,3,53,83,0,0,0,1,22,82,84,4,17,35,24,0,75,22,39,1,52,66,80,40,26,146,22,16,26,14,0,4,71,23,15,135,39,179,89,98,62,2,57,80,5,69,97,44,53,125,211,22,10,46,44,4,3,77,13,0,43,82,0,0,71,59,2,2,132,119,42,145,193,24,76,0,0,0,0,2,53,10,2,15,6,5,0,0,2,0,10,7,0,0,110,44,44,9,75,148,52,190,38,99,31,88,10,41,4,0,0,9,17,24,86,31,96,38,67,78,6,19,80,96,5,69,59,13,0,91,177,79,69,24,83,6,104,81,9,136,3,67,55,6,105,78,108,5,0,96,97,2,66,97,0,0,0,0,21,98,81,4,16,46,34,2,80,28,64,0,45,82,78,33,34,144,19,14,27,16,0,2,72,32,14,138,34,167,86,129,73,1,59,70,4,68,99,45,49,140,197,18,10,55,50,5,3,75,13,0,42,52,0,0,54,50,10,4,101,150,157,178,66,48,2,0,0,0,2,56,10,1,15,5,8,0,0,2,0,7,6,0,1,73,46,42,3,76,149,62,184,51,101,35,102,10,42,4,0,0,8,13,24,80,28,104,34,71,64,7,13,27,41,5,63,39,7,0,86,147,84,65,26,82,5,42,9,6,63,4,61,67,2,127,92,63,4,0,97,116,7,68,92,0,0,0,1,22,87,90,6,15,37,26,1,106,88,87,10,62,161,86,37,50,146,21,16,25,22,0,4,70,37,16,132,29,160,95,133,74,1,58,76,4,69,98,43,52,103,204,21,11,56,54,4,2,73,11,0,40,43,0,0,77,41,15,18,122,154

Sequence (595 aa):
QKVLVVCMGNICRSPTAEAVLRAKAAQLKVDVEVDSAGTIGYHQGNPPDARSKAAGEKRGYSFSGIKARKIRDEDFVKFDWILAADQENLAELKARCPQSHQHKLSLMLSHSDSEYQEIPDPYYGGERGFELVLDLVEDAAEQFLLKLMQKVLVVCMGNICRSPTAEAVLRAKAAQLKVDVEVDSAGTIGYHQGNPPDARSKAAGEKRGYSFSGIKARKIRDEDFVKFDWILAADQENLAELKARCPQSHQHKLSLMLSHSDSEYQEIPDPYYGGERGFELVLDLVEDAAEQFLLKLKMQKVLVVCMGNICRSPTAEAVLRAKAAQLKVDVEVDSAGTIGYHQGNPPDARSKAAGEKRGYSFSGIKARKIRDEDFVKFDWILAADQENLAELKARCPQSHQHKLSLMLSSHSDSEYQEIPDPYYGGERGFELVLDLVEDAAEQFLLKLMQKVLVVCMGNICRSPTAEAVLRAKAAQLKVDVEVDSAGTIGYHQGNPPDARSKAAGEKRGYSFSGIKARKIRDEDFVKFDWILAADQENLAELKARCPQSHQHKLSLMLSHSDSEYQEIPDPYYGGERGFELVLDLVEDAAEQFLLK